Protein AF-A0A7Y4ZX43-F1 (afdb_monomer_lite)

Secondary structure (DSSP, 8-state):
-----------------HHHHHHHHHHHTTSS-HHHHHHHHHHHHHHHHHHHHHTT--TTSHHHHHHHHHHHHHHHHHHHHHHTTT-HHHHHHHHHHS-HHHHHHHHHHHHHHHHTS-SSSBTT----S-HHHHHHHHHHTT--HHHHHHHHHHHHHHHHHHHHHHHHHHHHT--HHHHHHTT-BHHHHHHHHHHHHHH--HHHHH-TT-TTBHHHHHHHHHHHHHHHHHHSS-----GGGGGS-HHHHHHHHHHHHHIIIIIHHHHH-TTS-HHHHHHHHHHHH---B--TT-SS-HHHHHHTHHHHHHHTT---HHHHHHHHHHHHTTS---S-EEHHHHHHHHHHHHHH---HHHHHHHHTTS-GGGHHHHHHHHHHHHHHHHHHHS-TT-TT-HHHHHHHHHHS-EEPP-

Foldseek 3Di:
DDDDDDDPPPPPPPPDQLLVVLVVVLVVVVLADPVLVVQQVVLLLVQLLVQCVLLVHPSVDPVSSVLSSLLLSLLLSLQLCQVVVSDSVSSSNCSSVDRSVVSSVSSLVLQVVLVPFDQALWAQDDDPDDSSRSSVVCSVVSPDNVNSVVSSVRSVVSRVLNVQLVVLCVVLLHDSVLRNVVRHRSQQSLLLSLLCQFQNDPVLSVPNPFVQALVRSLVSLVSLLVCCVVPVHGGTPLPCLVVDPPVCSVVSVVSVVCCVVPLSCLSNDPVDDNLLSCVVDPVPRHGHDAPPVDPDGPVLCVQLVVLCVLQVPDPDLQLLLQQLLCQQLVHPRGSAAELVRSVSSLVSCQVPNGPVVSSLVSLVSHRNVCSVVSVVSNVVVCVVLVCLSNPPVPVVSPVSSVSSVVRHHYDDDD

pLDDT: mean 89.19, std 12.12, range [30.11, 98.06]

Radius of gyration: 34.87 Å; chains: 1; bounding box: 95×58×104 Å

Structure (mmCIF, N/CA/C/O backbone):
data_AF-A0A7Y4ZX43-F1
#
_entry.id   AF-A0A7Y4ZX43-F1
#
loop_
_atom_site.group_PDB
_atom_site.id
_atom_site.type_symbol
_atom_site.label_atom_id
_atom_site.label_alt_id
_atom_site.label_comp_id
_atom_site.label_asym_id
_atom_site.label_entity_id
_atom_site.label_seq_id
_atom_site.pdbx_PDB_ins_code
_atom_site.Cartn_x
_atom_site.Cartn_y
_atom_site.Cartn_z
_atom_site.occupancy
_atom_site.B_iso_or_equiv
_atom_site.auth_seq_id
_atom_site.auth_comp_id
_atom_site.auth_asym_id
_atom_site.auth_atom_id
_atom_site.pdbx_PDB_model_num
ATOM 1 N N . MET A 1 1 ? 69.089 -11.677 -14.842 1.00 35.94 1 MET A N 1
ATOM 2 C CA . MET A 1 1 ? 67.846 -12.225 -14.267 1.00 35.94 1 MET A CA 1
ATOM 3 C C . MET A 1 1 ? 66.845 -11.093 -14.120 1.00 35.94 1 MET A C 1
ATOM 5 O O . MET A 1 1 ? 67.087 -10.136 -13.403 1.00 35.94 1 MET A O 1
ATOM 9 N N . THR A 1 2 ? 65.825 -11.193 -14.963 1.00 32.91 2 THR A N 1
ATOM 10 C CA . THR A 1 2 ? 64.519 -10.520 -15.031 1.00 32.91 2 THR A CA 1
ATOM 11 C C . THR A 1 2 ? 64.080 -9.638 -13.857 1.00 32.91 2 THR A C 1
ATOM 13 O O . THR A 1 2 ? 63.785 -10.120 -12.767 1.00 32.91 2 THR A O 1
ATOM 16 N N . SER A 1 3 ? 63.922 -8.347 -14.166 1.00 30.11 3 SER A N 1
ATOM 17 C CA . SER A 1 3 ? 63.083 -7.387 -13.446 1.00 30.11 3 SER A CA 1
ATOM 18 C C . SER A 1 3 ? 61.606 -7.751 -13.655 1.00 30.11 3 SER A C 1
ATOM 20 O O . SER A 1 3 ? 61.127 -7.790 -14.790 1.00 30.11 3 SER A O 1
ATOM 22 N N . ALA A 1 4 ? 60.896 -8.060 -12.570 1.00 35.47 4 ALA A N 1
ATOM 23 C CA . ALA A 1 4 ? 59.458 -8.289 -12.590 1.00 35.47 4 ALA A CA 1
ATOM 24 C C . ALA A 1 4 ? 58.726 -6.938 -12.650 1.00 35.47 4 ALA A C 1
ATOM 26 O O . ALA A 1 4 ? 58.682 -6.194 -11.671 1.00 35.47 4 ALA A O 1
ATOM 27 N N . LYS A 1 5 ? 58.155 -6.616 -13.817 1.00 36.72 5 LYS A N 1
ATOM 28 C CA . LYS A 1 5 ? 57.186 -5.525 -13.973 1.00 36.72 5 LYS A CA 1
ATOM 29 C C . LYS A 1 5 ? 55.897 -5.909 -13.251 1.00 36.72 5 LYS A C 1
ATOM 31 O O . LYS A 1 5 ? 55.175 -6.804 -13.684 1.00 36.72 5 LYS A O 1
ATOM 36 N N . ASN A 1 6 ? 55.621 -5.216 -12.154 1.00 33.78 6 ASN A N 1
ATOM 37 C CA . ASN A 1 6 ? 54.372 -5.334 -11.422 1.00 33.78 6 ASN A CA 1
ATOM 38 C C . ASN A 1 6 ? 53.276 -4.605 -12.218 1.00 33.78 6 ASN A C 1
ATOM 40 O O . ASN A 1 6 ? 53.288 -3.379 -12.326 1.00 33.78 6 ASN A O 1
ATOM 44 N N . THR A 1 7 ? 52.374 -5.363 -12.840 1.00 41.41 7 THR A N 1
ATOM 45 C CA . THR A 1 7 ? 51.283 -4.826 -13.665 1.00 41.41 7 THR A CA 1
ATOM 46 C C . THR A 1 7 ? 50.060 -4.643 -12.774 1.00 41.41 7 THR A C 1
ATOM 48 O O . THR A 1 7 ? 49.191 -5.505 -12.711 1.00 41.41 7 THR A O 1
ATOM 51 N N . GLN A 1 8 ? 50.003 -3.538 -12.032 1.00 38.03 8 GLN A N 1
ATOM 52 C CA . GLN A 1 8 ? 48.772 -3.136 -11.353 1.00 38.03 8 GLN A CA 1
ATOM 53 C C . GLN A 1 8 ? 47.856 -2.459 -12.377 1.00 38.03 8 GLN A C 1
ATOM 55 O O . GLN A 1 8 ? 47.974 -1.269 -12.658 1.00 38.03 8 GLN A O 1
ATOM 60 N N . SER A 1 9 ? 46.964 -3.250 -12.978 1.00 40.78 9 SER A N 1
ATOM 61 C CA . SER A 1 9 ? 45.825 -2.743 -13.742 1.00 40.78 9 SER A CA 1
ATOM 62 C C . SER A 1 9 ? 44.849 -2.098 -12.758 1.00 40.78 9 SER A C 1
ATOM 64 O O . SER A 1 9 ? 44.109 -2.776 -12.049 1.00 40.78 9 SER A O 1
ATOM 66 N N . ILE A 1 10 ? 44.895 -0.771 -12.666 1.00 44.62 10 ILE A N 1
ATOM 67 C CA . ILE A 1 10 ? 43.832 0.017 -12.047 1.00 44.62 10 ILE A CA 1
ATOM 68 C C . ILE A 1 10 ? 42.632 -0.118 -12.988 1.00 44.62 10 ILE A C 1
ATOM 70 O O . ILE A 1 10 ? 42.681 0.379 -14.113 1.00 44.62 10 ILE A O 1
ATOM 74 N N . ALA A 1 11 ? 41.585 -0.827 -12.564 1.00 42.09 11 ALA A N 1
ATOM 75 C CA . ALA A 1 11 ? 40.327 -0.885 -13.298 1.00 42.09 11 ALA A CA 1
ATOM 76 C C . ALA A 1 11 ? 39.754 0.538 -13.379 1.00 42.09 11 ALA A C 1
ATOM 78 O O . ALA A 1 11 ? 39.186 1.052 -12.416 1.00 42.09 11 ALA A O 1
ATOM 79 N N . ALA A 1 12 ? 39.977 1.212 -14.508 1.00 49.94 12 ALA A N 1
ATOM 80 C CA . ALA A 1 12 ? 39.394 2.514 -14.773 1.00 49.94 12 ALA A CA 1
ATOM 81 C C . ALA A 1 12 ? 37.870 2.347 -14.798 1.00 49.94 12 ALA A C 1
ATOM 83 O O . ALA A 1 12 ? 37.336 1.586 -15.604 1.00 49.94 12 ALA A O 1
ATOM 84 N N . TYR A 1 13 ? 37.175 3.026 -13.888 1.00 55.12 13 TYR A N 1
ATOM 85 C CA . TYR A 1 13 ? 35.719 3.038 -13.866 1.00 55.12 13 TYR A CA 1
ATOM 86 C C . TYR A 1 13 ? 35.221 3.784 -15.113 1.00 55.12 13 TYR A C 1
ATOM 88 O O . TYR A 1 13 ? 35.303 5.012 -15.190 1.00 55.12 13 TYR A O 1
ATOM 96 N N . ASP A 1 14 ? 34.774 3.037 -16.125 1.00 72.31 14 ASP A N 1
ATOM 97 C CA . ASP A 1 14 ? 34.286 3.602 -17.382 1.00 72.31 14 ASP A CA 1
ATOM 98 C C . ASP A 1 14 ? 32.862 4.159 -17.213 1.00 72.31 14 ASP A C 1
ATOM 100 O O . ASP A 1 14 ? 31.862 3.434 -17.284 1.00 72.31 14 ASP A O 1
ATOM 104 N N . ASN A 1 15 ? 32.798 5.475 -17.001 1.00 78.62 15 ASN A N 1
ATOM 105 C CA . ASN A 1 15 ? 31.576 6.276 -16.888 1.00 78.62 15 ASN A CA 1
ATOM 106 C C . ASN A 1 15 ? 30.906 6.588 -18.238 1.00 78.62 15 ASN A C 1
ATOM 108 O O . ASN A 1 15 ? 29.941 7.359 -18.269 1.00 78.62 15 ASN A O 1
ATOM 112 N N . ALA A 1 16 ? 31.408 6.048 -19.352 1.00 87.31 16 ALA A N 1
ATOM 113 C CA . ALA A 1 16 ? 30.803 6.276 -20.654 1.00 87.31 16 ALA A CA 1
ATOM 114 C C . ALA A 1 16 ? 29.350 5.753 -20.693 1.00 87.31 16 ALA A C 1
ATOM 116 O O . ALA A 1 16 ? 29.070 4.668 -20.160 1.00 87.31 16 ALA A O 1
ATOM 117 N N . PRO A 1 17 ? 28.417 6.485 -21.338 1.00 92.00 17 PRO A N 1
ATOM 118 C CA . PRO A 1 17 ? 27.080 5.980 -21.632 1.00 92.00 17 PRO A CA 1
ATOM 119 C C . PRO A 1 17 ? 27.143 4.642 -22.372 1.00 92.00 17 PRO A C 1
ATOM 121 O O . PRO A 1 17 ? 28.053 4.411 -23.170 1.00 92.00 17 PRO A O 1
ATOM 124 N N . TYR A 1 18 ? 26.151 3.773 -22.166 1.00 94.88 18 TYR A N 1
ATOM 125 C CA . TYR A 1 18 ? 26.138 2.452 -22.800 1.00 94.88 18 TYR A CA 1
ATOM 126 C C . TYR A 1 18 ? 26.215 2.529 -24.335 1.00 94.88 18 TYR A C 1
ATOM 128 O O . TYR A 1 18 ? 26.930 1.743 -24.954 1.00 94.88 18 TYR A O 1
ATOM 136 N N . PHE A 1 19 ? 25.584 3.540 -24.950 1.00 95.62 19 PHE A N 1
ATOM 137 C CA . PHE A 1 19 ? 25.731 3.808 -26.384 1.00 95.62 19 PHE A CA 1
ATOM 138 C C . PHE A 1 19 ? 27.197 3.965 -26.813 1.00 95.62 19 PHE A C 1
ATOM 140 O O . PHE A 1 19 ? 27.593 3.398 -27.822 1.00 95.62 19 PHE A O 1
ATOM 147 N N . GLU A 1 20 ? 28.011 4.706 -26.061 1.00 95.19 20 GLU A N 1
ATOM 148 C CA . GLU A 1 20 ? 29.414 4.950 -26.411 1.00 95.19 20 GLU A CA 1
ATOM 149 C C . GLU A 1 20 ? 30.242 3.661 -26.331 1.00 95.19 20 GLU A C 1
ATOM 151 O O . GLU A 1 20 ? 31.074 3.401 -27.203 1.00 95.19 20 GLU A O 1
ATOM 156 N N . LYS A 1 21 ? 29.963 2.812 -25.336 1.00 95.62 21 LYS A N 1
ATOM 157 C CA . LYS A 1 21 ? 30.578 1.483 -25.197 1.00 95.62 21 LYS A CA 1
ATOM 158 C C . LYS A 1 21 ? 30.211 0.580 -26.376 1.00 95.62 21 LYS A C 1
ATOM 160 O O . LYS A 1 21 ? 31.100 0.032 -27.027 1.00 95.62 21 LYS A O 1
ATOM 165 N N . ALA A 1 22 ? 28.919 0.488 -26.695 1.00 96.44 22 ALA A N 1
ATOM 166 C CA . ALA A 1 22 ? 28.413 -0.293 -27.821 1.00 96.44 22 ALA A CA 1
ATOM 167 C C . ALA A 1 22 ? 28.939 0.227 -29.167 1.00 96.44 22 ALA A C 1
ATOM 169 O O . ALA A 1 22 ? 29.330 -0.556 -30.023 1.00 96.44 22 ALA A O 1
ATOM 170 N N . PHE A 1 23 ? 29.022 1.544 -29.347 1.00 96.12 23 PHE A N 1
ATOM 171 C CA . PHE A 1 23 ? 29.521 2.153 -30.575 1.00 96.12 23 PHE A CA 1
ATOM 172 C C . PHE A 1 23 ? 31.021 1.904 -30.778 1.00 96.12 23 PHE A C 1
ATOM 174 O O . PHE A 1 23 ? 31.432 1.508 -31.868 1.00 96.12 23 PHE A O 1
ATOM 181 N N . ARG A 1 24 ? 31.847 2.055 -29.730 1.00 95.75 24 ARG A N 1
ATOM 182 C CA . ARG A 1 24 ? 33.279 1.698 -29.784 1.00 95.75 24 ARG A CA 1
ATOM 183 C C . ARG A 1 24 ? 33.470 0.233 -30.155 1.00 95.75 24 ARG A C 1
ATOM 185 O O . ARG A 1 24 ? 34.279 -0.070 -31.027 1.00 95.75 24 ARG A O 1
ATOM 192 N N . HIS A 1 25 ? 32.702 -0.650 -29.522 1.00 96.44 25 HIS A N 1
ATOM 193 C CA . HIS A 1 25 ? 32.720 -2.076 -29.818 1.00 96.44 25 HIS A CA 1
ATOM 194 C C . HIS A 1 25 ? 32.320 -2.360 -31.276 1.00 96.44 25 HIS A C 1
ATOM 196 O O . HIS A 1 25 ? 33.000 -3.120 -31.968 1.00 96.44 25 HIS A O 1
ATOM 202 N N . ALA A 1 26 ? 31.269 -1.697 -31.765 1.00 95.75 26 ALA A N 1
ATOM 203 C CA . ALA A 1 26 ? 30.772 -1.837 -33.127 1.00 95.75 26 ALA A CA 1
ATOM 204 C C . ALA A 1 26 ? 31.802 -1.408 -34.181 1.00 95.75 26 ALA A C 1
ATOM 206 O O . ALA A 1 26 ? 31.953 -2.085 -35.196 1.00 95.75 26 ALA A O 1
ATOM 207 N N . VAL A 1 27 ? 32.536 -0.320 -33.935 1.00 95.62 27 VAL A N 1
ATOM 208 C CA . VAL A 1 27 ? 33.615 0.143 -34.821 1.00 95.62 27 VAL A CA 1
ATOM 209 C C . VAL A 1 27 ? 34.808 -0.815 -34.773 1.00 95.62 27 VAL A C 1
ATOM 211 O O . VAL A 1 27 ? 35.322 -1.203 -35.819 1.00 95.62 27 VAL A O 1
ATOM 214 N N . GLN A 1 28 ? 35.222 -1.257 -33.580 1.00 95.44 28 GLN A N 1
ATOM 215 C CA . GLN A 1 28 ? 36.344 -2.195 -33.413 1.00 95.44 28 GLN A CA 1
ATOM 216 C C . GLN A 1 28 ? 36.120 -3.523 -34.147 1.00 95.44 28 GLN A C 1
ATOM 218 O O . GLN A 1 28 ? 37.051 -4.058 -34.744 1.00 95.44 28 GLN A O 1
ATOM 223 N N . HIS A 1 29 ? 34.886 -4.026 -34.147 1.00 94.12 29 HIS A N 1
ATOM 224 C CA . HIS A 1 29 ? 34.514 -5.289 -34.790 1.00 94.12 29 HIS A CA 1
ATOM 225 C C . HIS A 1 29 ? 33.924 -5.107 -36.199 1.00 94.12 29 HIS A C 1
ATOM 227 O O . HIS A 1 29 ? 33.384 -6.051 -36.767 1.00 94.12 29 HIS A O 1
ATOM 233 N N . SER A 1 30 ? 34.039 -3.909 -36.790 1.00 92.44 30 SER A N 1
ATOM 234 C CA . SER A 1 30 ? 33.564 -3.600 -38.152 1.00 92.44 30 SER A CA 1
ATOM 235 C C . SER A 1 30 ? 32.060 -3.830 -38.386 1.00 92.44 30 SER A C 1
ATOM 237 O O . SER A 1 30 ? 31.624 -4.051 -39.516 1.00 92.44 30 SER A O 1
ATOM 239 N N . TYR A 1 31 ? 31.238 -3.754 -37.334 1.00 89.88 31 TYR A N 1
ATOM 240 C CA . TYR A 1 31 ? 29.777 -3.715 -37.469 1.00 89.88 31 TYR A CA 1
ATOM 241 C C . TYR A 1 31 ? 29.293 -2.368 -38.023 1.00 89.88 31 TYR A C 1
ATOM 243 O O . TYR A 1 31 ? 28.272 -2.323 -38.707 1.00 89.88 31 TYR A O 1
ATOM 251 N N . VAL A 1 32 ? 30.015 -1.284 -37.723 1.00 92.81 32 VAL A N 1
ATOM 252 C CA . VAL A 1 32 ? 29.718 0.089 -38.152 1.00 92.81 32 VAL A CA 1
ATOM 253 C C . VAL A 1 32 ? 30.906 0.619 -38.955 1.00 92.81 32 VAL A C 1
ATOM 255 O O . VAL A 1 32 ? 32.008 0.738 -38.423 1.00 92.81 32 VAL A O 1
ATOM 258 N N . ASP A 1 33 ? 30.673 0.923 -40.232 1.00 93.62 33 ASP A N 1
ATOM 259 C CA . ASP A 1 33 ? 31.640 1.533 -41.150 1.00 93.62 33 ASP A CA 1
ATOM 260 C C . ASP A 1 33 ? 31.455 3.059 -41.242 1.00 93.62 33 ASP A C 1
ATOM 262 O O . ASP A 1 33 ? 30.544 3.625 -40.637 1.00 93.62 33 ASP A O 1
ATOM 266 N N . GLN A 1 34 ? 32.308 3.745 -42.011 1.00 93.94 34 GLN A N 1
ATOM 267 C CA . GLN A 1 34 ? 32.248 5.206 -42.140 1.00 93.94 34 GLN A CA 1
ATOM 268 C C . GLN A 1 34 ? 30.893 5.696 -42.672 1.00 93.94 34 GLN A C 1
ATOM 270 O O . GLN A 1 34 ? 30.345 6.661 -42.150 1.00 93.94 34 GLN A O 1
ATOM 275 N N . THR A 1 35 ? 30.310 4.998 -43.650 1.00 94.81 35 THR A N 1
ATOM 276 C CA . THR A 1 35 ? 28.993 5.347 -44.199 1.00 94.81 35 THR A CA 1
ATOM 277 C C . THR A 1 35 ? 27.909 5.287 -43.127 1.00 94.81 35 THR A C 1
ATOM 279 O O . THR A 1 35 ? 27.038 6.158 -43.063 1.00 94.81 35 THR A O 1
ATOM 282 N N . ARG A 1 36 ? 27.964 4.290 -42.241 1.00 94.75 36 ARG A N 1
ATOM 283 C CA . ARG A 1 36 ? 27.028 4.189 -41.125 1.00 94.75 36 ARG A CA 1
ATOM 284 C C . ARG A 1 36 ? 27.270 5.258 -40.059 1.00 94.75 36 ARG A C 1
ATOM 286 O O . ARG A 1 36 ? 26.294 5.744 -39.488 1.00 94.75 36 ARG A O 1
ATOM 293 N N . ILE A 1 37 ? 28.522 5.643 -39.807 1.00 95.12 37 ILE A N 1
ATOM 294 C CA . ILE A 1 37 ? 28.861 6.759 -38.908 1.00 95.12 37 ILE A CA 1
ATOM 295 C C . ILE A 1 37 ? 28.239 8.060 -39.423 1.00 95.12 37 ILE A C 1
ATOM 297 O O . ILE A 1 37 ? 27.554 8.738 -38.657 1.00 95.12 37 ILE A O 1
ATOM 301 N N . ASP A 1 38 ? 28.410 8.370 -40.708 1.00 95.38 38 ASP A N 1
ATOM 302 C CA . ASP A 1 38 ? 27.867 9.588 -41.322 1.00 95.38 38 ASP A CA 1
ATOM 303 C C . ASP A 1 38 ? 26.331 9.619 -41.210 1.00 95.38 38 ASP A C 1
ATOM 305 O O . ASP A 1 38 ? 25.749 10.612 -40.769 1.00 95.38 38 ASP A O 1
ATOM 309 N N . ALA A 1 39 ? 25.672 8.482 -41.466 1.00 95.31 39 ALA A N 1
ATOM 310 C CA . ALA A 1 39 ? 24.227 8.351 -41.283 1.00 95.31 39 ALA A CA 1
ATOM 311 C C . ALA A 1 39 ? 23.785 8.601 -39.827 1.00 95.31 39 ALA A C 1
ATOM 313 O O . ALA A 1 39 ? 22.783 9.277 -39.593 1.00 95.31 39 ALA A O 1
ATOM 314 N N . ILE A 1 40 ? 24.523 8.089 -38.834 1.00 94.75 40 ILE A N 1
ATOM 315 C CA . ILE A 1 40 ? 24.229 8.332 -37.412 1.00 94.75 40 ILE A CA 1
ATOM 316 C C . ILE A 1 40 ? 24.346 9.827 -37.079 1.00 94.75 40 ILE A C 1
ATOM 318 O O . ILE A 1 40 ? 23.501 10.343 -36.345 1.00 94.75 40 ILE A O 1
ATOM 322 N N . VAL A 1 41 ? 25.348 10.528 -37.619 1.00 94.50 41 VAL A N 1
ATOM 323 C CA . VAL A 1 41 ? 25.552 11.971 -37.396 1.00 94.50 41 VAL A CA 1
ATOM 324 C C . VAL A 1 41 ? 24.394 12.791 -37.972 1.00 94.50 41 VAL A C 1
ATOM 326 O O . VAL A 1 41 ? 23.818 13.613 -37.251 1.00 94.50 41 VAL A O 1
ATOM 329 N N . ASP A 1 42 ? 23.991 12.528 -39.215 1.00 94.94 42 ASP A N 1
ATOM 330 C CA . ASP A 1 42 ? 22.875 13.228 -39.872 1.00 94.94 42 ASP A CA 1
ATOM 331 C C . ASP A 1 42 ? 21.539 12.990 -39.147 1.00 94.94 42 ASP A C 1
ATOM 333 O O . ASP A 1 42 ? 20.734 13.904 -38.903 1.00 94.94 42 ASP A O 1
ATOM 337 N N . GLU A 1 43 ? 21.308 11.742 -38.739 1.00 94.31 43 GLU A N 1
ATOM 338 C CA . GLU A 1 43 ? 20.144 11.347 -37.957 1.00 94.31 43 GLU A CA 1
ATOM 339 C C . GLU A 1 43 ? 20.122 12.003 -36.566 1.00 94.31 43 GLU A C 1
ATOM 341 O O . GLU A 1 43 ? 19.056 12.435 -36.107 1.00 94.31 43 GLU A O 1
ATOM 346 N N . ALA A 1 44 ? 21.275 12.095 -35.896 1.00 93.81 44 ALA A N 1
ATOM 347 C CA . ALA A 1 44 ? 21.420 12.735 -34.592 1.00 93.81 44 ALA A CA 1
ATOM 348 C C . ALA A 1 44 ? 21.176 14.246 -34.668 1.00 93.81 44 ALA A C 1
ATOM 350 O O . ALA A 1 44 ? 20.486 14.795 -33.805 1.00 93.81 44 ALA A O 1
ATOM 351 N N . ALA A 1 45 ? 21.664 14.913 -35.720 1.00 92.81 45 ALA A N 1
ATOM 352 C CA . ALA A 1 45 ? 21.413 16.333 -35.956 1.00 92.81 45 ALA A CA 1
ATOM 353 C C . ALA A 1 45 ? 19.904 16.609 -36.044 1.00 92.81 45 ALA A C 1
ATOM 355 O O . ALA A 1 45 ? 19.368 17.410 -35.274 1.00 92.81 45 ALA A O 1
ATOM 356 N N . THR A 1 46 ? 19.194 15.855 -36.888 1.00 93.38 46 THR A N 1
ATOM 357 C CA . THR A 1 46 ? 17.731 15.960 -37.022 1.00 93.38 46 THR A CA 1
ATOM 358 C C . THR A 1 46 ? 17.007 15.617 -35.716 1.00 93.38 46 THR A C 1
ATOM 360 O O . THR A 1 46 ? 16.081 16.318 -35.307 1.00 93.38 46 THR A O 1
ATOM 363 N N . GLY A 1 47 ? 17.419 14.544 -35.033 1.00 93.31 47 GLY A N 1
ATOM 364 C CA . GLY A 1 47 ? 16.819 14.119 -33.766 1.00 93.31 47 GLY A CA 1
ATOM 365 C C . GLY A 1 47 ? 16.981 15.152 -32.650 1.00 93.31 47 GLY A C 1
ATOM 366 O O . GLY A 1 47 ? 16.047 15.364 -31.878 1.00 93.31 47 GLY A O 1
ATOM 367 N N . SER A 1 48 ? 18.122 15.842 -32.593 1.00 93.38 48 SER A N 1
ATOM 368 C CA . SER A 1 48 ? 18.389 16.863 -31.575 1.00 93.38 48 SER A CA 1
ATOM 369 C C . SER A 1 48 ? 17.431 18.057 -31.665 1.00 93.38 48 SER A C 1
ATOM 371 O O . SER A 1 48 ? 16.931 18.506 -30.635 1.00 93.38 48 SER A O 1
ATOM 373 N N . VAL A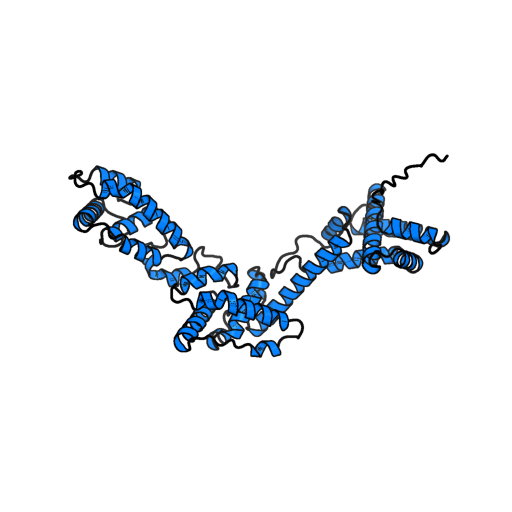 1 49 ? 17.093 18.507 -32.879 1.00 94.44 49 VAL A N 1
ATOM 374 C CA . VAL A 1 49 ? 16.110 19.579 -33.111 1.00 94.44 49 VAL A CA 1
ATOM 375 C C . VAL A 1 49 ? 14.720 19.141 -32.647 1.00 94.44 49 VAL A C 1
ATOM 377 O O . VAL A 1 49 ? 14.071 19.844 -31.881 1.00 94.44 49 VAL A O 1
ATOM 380 N N . GLN A 1 50 ? 14.306 17.926 -33.016 1.00 93.88 50 GLN A N 1
ATOM 381 C CA . GLN A 1 50 ? 12.999 17.378 -32.634 1.00 93.88 50 GLN A CA 1
ATOM 382 C C . GLN A 1 50 ? 12.839 17.222 -31.120 1.00 93.88 50 GLN A C 1
ATOM 384 O O . GLN A 1 50 ? 11.761 17.464 -30.581 1.00 93.88 50 GLN A O 1
ATOM 389 N N . ILE A 1 51 ? 13.903 16.809 -30.429 1.00 94.00 51 ILE A N 1
ATOM 390 C CA . ILE A 1 51 ? 13.910 16.701 -28.968 1.00 94.00 51 ILE A CA 1
ATOM 391 C C . ILE A 1 51 ? 13.826 18.092 -28.327 1.00 94.00 51 ILE A C 1
ATOM 393 O O . ILE A 1 51 ? 13.053 18.258 -27.384 1.00 94.00 51 ILE A O 1
ATOM 397 N N . ALA A 1 52 ? 14.564 19.089 -28.828 1.00 93.75 52 ALA A N 1
ATOM 398 C CA . ALA A 1 52 ? 14.486 20.461 -28.319 1.00 93.75 52 ALA A CA 1
ATOM 399 C C . ALA A 1 52 ? 13.059 21.020 -28.452 1.00 93.75 52 ALA A C 1
ATOM 401 O O . ALA A 1 52 ? 12.467 21.447 -27.455 1.00 93.75 52 ALA A O 1
ATOM 402 N N . ASP A 1 53 ? 12.470 20.898 -29.644 1.00 92.88 53 ASP A N 1
ATOM 403 C CA . ASP A 1 53 ? 11.107 21.352 -29.927 1.00 92.88 53 ASP A CA 1
ATOM 404 C C . ASP A 1 53 ? 10.074 20.613 -29.056 1.00 92.88 53 ASP A C 1
ATOM 406 O O . ASP A 1 53 ? 9.167 21.233 -28.495 1.00 92.88 53 ASP A O 1
ATOM 410 N N . TYR A 1 54 ? 10.234 19.294 -28.859 1.00 92.75 54 TYR A N 1
ATOM 411 C CA . TYR A 1 54 ? 9.348 18.500 -28.000 1.00 92.75 54 TYR A CA 1
ATOM 412 C C . TYR A 1 54 ? 9.293 19.029 -26.566 1.00 92.75 54 TYR A C 1
ATOM 414 O O . TYR A 1 54 ? 8.221 19.019 -25.958 1.00 92.75 54 TYR A O 1
ATOM 422 N N . PHE A 1 55 ? 10.422 19.491 -26.023 1.00 92.56 55 PHE A N 1
ATOM 423 C CA . PHE A 1 55 ? 10.507 20.051 -24.673 1.00 92.56 55 PHE A CA 1
ATOM 424 C C . PHE A 1 55 ? 10.237 21.565 -24.612 1.00 92.56 55 PHE A C 1
ATOM 426 O O . PHE A 1 55 ? 10.327 22.141 -23.527 1.00 92.56 55 PHE A O 1
ATOM 433 N N . GLY A 1 56 ? 9.864 22.198 -25.731 1.00 88.25 56 GLY A N 1
ATOM 434 C CA . GLY A 1 56 ? 9.599 23.639 -25.810 1.00 88.25 56 GLY A CA 1
ATOM 435 C C . GLY A 1 56 ? 10.855 24.502 -25.661 1.00 88.25 56 GLY A C 1
ATOM 436 O O . GLY A 1 56 ? 10.763 25.668 -25.280 1.00 88.25 56 GLY A O 1
ATOM 437 N N . GLU A 1 57 ? 12.035 23.934 -25.909 1.00 88.94 57 GLU A N 1
ATOM 438 C CA . GLU A 1 57 ? 13.316 24.634 -25.858 1.00 88.94 57 GLU A CA 1
ATOM 439 C C . GLU A 1 57 ? 13.649 25.170 -27.260 1.00 88.94 57 GLU A C 1
ATOM 441 O O . GLU A 1 57 ? 13.476 24.469 -28.251 1.00 88.94 57 GLU A O 1
ATOM 446 N N . SER A 1 58 ? 14.142 26.410 -27.372 1.00 85.56 58 SER A N 1
ATOM 447 C CA . SER A 1 58 ? 14.505 26.987 -28.679 1.00 85.56 58 SER A CA 1
ATOM 448 C C . SER A 1 58 ? 15.605 26.163 -29.354 1.00 85.56 58 SER A C 1
ATOM 450 O O . SER A 1 58 ? 16.738 26.129 -28.863 1.00 85.56 58 SER A O 1
ATOM 452 N N . SER A 1 59 ? 15.284 25.539 -30.488 1.00 80.56 59 SER A N 1
ATOM 453 C CA . SER A 1 59 ? 16.199 24.734 -31.306 1.00 80.56 59 SER A CA 1
ATOM 454 C C . SER A 1 59 ? 17.266 25.562 -32.032 1.00 80.56 59 SER A C 1
ATOM 456 O O . SER A 1 59 ? 18.222 25.010 -32.567 1.00 80.56 59 SER A O 1
ATOM 458 N N . HIS A 1 60 ? 17.173 26.894 -31.988 1.00 83.44 60 HIS A N 1
ATOM 459 C CA . HIS A 1 60 ? 18.197 27.806 -32.511 1.00 83.44 60 HIS A CA 1
ATOM 460 C C . HIS A 1 60 ? 19.336 28.074 -31.517 1.00 83.44 60 HIS A C 1
ATOM 462 O O . HIS A 1 60 ? 20.376 28.617 -31.891 1.00 83.44 60 HIS A O 1
ATOM 468 N N . LEU A 1 61 ? 19.163 27.706 -30.243 1.00 88.94 61 LEU A N 1
ATOM 469 C CA . LEU A 1 61 ? 20.196 27.875 -29.229 1.00 88.94 61 LEU A CA 1
ATOM 470 C C . LEU A 1 61 ? 21.079 26.631 -29.159 1.00 88.94 61 LEU A C 1
ATOM 472 O O . LEU A 1 61 ? 20.628 25.556 -28.763 1.00 88.94 61 LEU A O 1
ATOM 476 N N . ARG A 1 62 ? 22.376 26.807 -29.432 1.00 90.38 62 ARG A N 1
ATOM 477 C CA . ARG A 1 62 ? 23.390 25.743 -29.337 1.00 90.38 62 ARG A CA 1
ATOM 478 C C . ARG A 1 62 ? 23.313 24.961 -28.021 1.00 90.38 62 ARG A C 1
ATOM 480 O O . ARG A 1 62 ? 23.319 23.738 -28.042 1.00 90.38 62 ARG A O 1
ATOM 487 N N . LYS A 1 63 ? 23.158 25.658 -26.890 1.00 92.62 63 LYS A N 1
ATOM 488 C CA . LYS A 1 63 ? 23.027 25.038 -25.560 1.00 92.62 63 LYS A CA 1
ATOM 489 C C . LYS A 1 63 ? 21.858 24.043 -25.484 1.00 92.62 63 LYS A C 1
ATOM 491 O O . LYS A 1 63 ? 21.997 22.981 -24.888 1.00 92.62 63 LYS A O 1
ATOM 496 N N . ASN A 1 64 ? 20.717 24.366 -26.092 1.00 91.12 64 ASN A N 1
ATOM 497 C CA . ASN A 1 64 ? 19.537 23.495 -26.077 1.00 91.12 64 ASN A CA 1
ATOM 498 C C . ASN A 1 64 ? 19.731 22.275 -26.984 1.00 91.12 64 ASN A C 1
ATOM 500 O O . ASN A 1 64 ? 19.300 21.173 -26.639 1.00 91.12 64 ASN A O 1
ATOM 504 N N . LEU A 1 65 ? 20.428 22.447 -28.111 1.00 92.75 65 LEU A N 1
ATOM 505 C CA . LEU A 1 65 ? 20.802 21.336 -28.984 1.00 92.75 65 LEU A CA 1
ATOM 506 C C . LEU A 1 65 ? 21.791 20.385 -28.295 1.00 92.75 65 LEU A C 1
ATOM 508 O O . LEU A 1 65 ? 21.586 19.178 -28.341 1.00 92.75 65 LEU A O 1
ATOM 512 N N . GLU A 1 66 ? 22.795 20.897 -27.577 1.00 92.88 66 GLU A N 1
ATOM 513 C CA . GLU A 1 66 ? 23.748 20.078 -26.803 1.00 92.88 66 GLU A CA 1
ATOM 514 C C . GLU A 1 66 ? 23.047 19.267 -25.694 1.00 92.88 66 GLU A C 1
ATOM 516 O O . GLU A 1 66 ? 23.303 18.068 -25.512 1.00 92.88 66 GLU A O 1
ATOM 521 N N . VAL A 1 67 ? 22.092 19.883 -24.988 1.00 93.50 67 VAL A N 1
ATOM 522 C CA . VAL A 1 67 ? 21.232 19.177 -24.023 1.00 93.50 67 VAL A CA 1
ATOM 523 C C . VAL A 1 67 ? 20.397 18.106 -24.727 1.00 93.50 67 VAL A C 1
ATOM 525 O O . VAL A 1 67 ? 20.296 16.979 -24.240 1.00 93.50 67 VAL A O 1
ATOM 528 N N . SER A 1 68 ? 19.830 18.418 -25.890 1.00 94.44 68 SER A N 1
ATOM 529 C CA . SER A 1 68 ? 19.005 17.485 -26.662 1.00 94.44 68 SER A CA 1
ATOM 530 C C . SER A 1 68 ? 19.805 16.307 -27.218 1.00 94.44 68 SER A C 1
ATOM 532 O O . SER A 1 68 ? 19.318 15.179 -27.180 1.00 94.44 68 SER A O 1
ATOM 534 N N . MET A 1 69 ? 21.057 16.518 -27.627 1.00 92.94 69 MET A N 1
ATOM 535 C CA . MET A 1 69 ? 21.989 15.441 -27.980 1.00 92.94 69 MET A CA 1
ATOM 536 C C . MET A 1 69 ? 22.274 14.541 -26.774 1.00 92.94 69 MET A C 1
ATOM 538 O O . MET A 1 69 ? 22.213 13.318 -26.889 1.00 92.94 69 MET A O 1
ATOM 542 N N . THR A 1 70 ? 22.491 15.123 -25.591 1.00 94.38 70 THR A N 1
ATOM 543 C CA . THR A 1 70 ? 22.687 14.351 -24.349 1.00 94.38 70 THR A CA 1
ATOM 544 C C . THR A 1 70 ? 21.456 13.504 -24.010 1.00 94.38 70 THR A C 1
ATOM 546 O O . THR A 1 70 ? 21.578 12.333 -23.637 1.00 94.38 70 THR A O 1
ATOM 549 N N . ARG A 1 71 ? 20.251 14.063 -24.178 1.00 95.38 71 ARG A N 1
ATOM 550 C CA . ARG A 1 71 ? 18.985 13.328 -24.029 1.00 95.38 71 ARG A CA 1
ATOM 551 C C . ARG A 1 71 ? 18.880 12.196 -25.051 1.00 95.38 71 ARG A C 1
ATOM 553 O O . ARG A 1 71 ? 18.517 11.086 -24.676 1.00 95.38 71 ARG A O 1
ATOM 560 N N . MET A 1 72 ? 19.243 12.448 -26.309 1.00 95.25 72 MET A N 1
ATOM 561 C CA . MET A 1 72 ? 19.221 11.444 -27.376 1.00 95.25 72 MET A CA 1
ATOM 562 C C . MET A 1 72 ? 20.148 10.264 -27.066 1.00 95.25 72 MET A C 1
ATOM 564 O O . MET A 1 72 ? 19.707 9.119 -27.125 1.00 95.25 72 MET A O 1
ATOM 568 N N . VAL A 1 73 ? 21.388 10.537 -26.648 1.00 95.06 73 VAL A N 1
ATOM 569 C CA . VAL A 1 73 ? 22.347 9.508 -26.209 1.00 95.06 73 VAL A CA 1
ATOM 570 C C . VAL A 1 73 ? 21.811 8.726 -25.012 1.00 95.06 73 VAL A C 1
ATOM 572 O O . VAL A 1 73 ? 21.957 7.507 -24.972 1.00 95.06 73 VAL A O 1
ATOM 575 N N . SER A 1 74 ? 21.155 9.396 -24.059 1.00 95.44 74 SER A N 1
ATOM 576 C CA . SER A 1 74 ? 20.560 8.733 -22.888 1.00 95.44 74 SER A CA 1
ATOM 577 C C . SER A 1 74 ? 19.424 7.783 -23.285 1.00 95.44 74 SER A C 1
ATOM 579 O O . SER A 1 74 ? 19.383 6.653 -22.811 1.00 95.44 74 SER A O 1
ATOM 581 N N . LEU A 1 75 ? 18.544 8.205 -24.200 1.00 97.25 75 LEU A N 1
ATOM 582 C CA . LEU A 1 75 ? 17.454 7.376 -24.732 1.00 97.25 75 LEU A CA 1
ATOM 583 C C . LEU A 1 75 ? 17.980 6.151 -25.486 1.00 97.25 75 LEU A C 1
ATOM 585 O O . LEU A 1 75 ? 17.496 5.043 -25.272 1.00 97.25 75 LEU A O 1
ATOM 589 N N . VAL A 1 76 ? 18.972 6.347 -26.359 1.00 97.06 76 VAL A N 1
ATOM 590 C CA . VAL A 1 76 ? 19.585 5.248 -27.119 1.00 97.06 76 VAL A CA 1
ATOM 591 C C . VAL A 1 76 ? 20.319 4.288 -26.187 1.00 97.06 76 V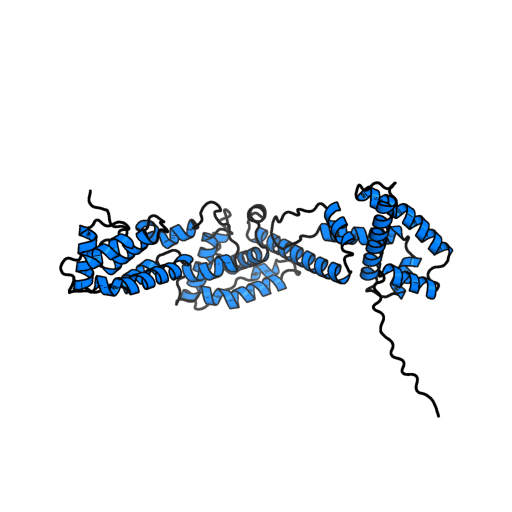AL A C 1
ATOM 593 O O . VAL A 1 76 ? 20.186 3.081 -26.350 1.00 97.06 76 VAL A O 1
ATOM 596 N N . SER A 1 77 ? 21.048 4.811 -25.196 1.00 96.25 77 SER A N 1
ATOM 597 C CA . SER A 1 77 ? 21.741 3.989 -24.197 1.00 96.25 77 SER A CA 1
ATOM 598 C C . SER A 1 77 ? 20.756 3.119 -23.427 1.00 96.25 77 SER A C 1
ATOM 600 O O . SER A 1 77 ? 20.956 1.914 -23.379 1.00 96.25 77 SER A O 1
ATOM 602 N N . LEU A 1 78 ? 19.669 3.707 -22.909 1.00 96.69 78 LEU A N 1
ATOM 603 C CA . LEU A 1 78 ? 18.627 2.974 -22.190 1.00 96.69 78 LEU A CA 1
ATOM 604 C C . LEU A 1 78 ? 18.027 1.855 -23.049 1.00 96.69 78 LEU A C 1
ATOM 606 O O . LEU A 1 78 ? 17.915 0.726 -22.588 1.00 96.69 78 LEU A O 1
ATOM 610 N N . TYR A 1 79 ? 17.667 2.162 -24.298 1.00 97.69 79 TYR A N 1
ATOM 611 C CA . TYR A 1 79 ? 17.055 1.185 -25.197 1.00 97.69 79 TYR A CA 1
ATOM 612 C C . TYR A 1 79 ? 18.003 0.040 -25.548 1.00 97.69 79 TYR A C 1
ATOM 614 O O . TYR A 1 79 ? 17.605 -1.120 -25.494 1.00 97.69 79 TYR A O 1
ATOM 622 N N . LEU A 1 80 ? 19.251 0.349 -25.908 1.00 97.31 80 LEU A N 1
ATOM 623 C CA . LEU A 1 80 ? 20.243 -0.673 -26.236 1.00 97.31 80 LEU A CA 1
ATOM 624 C C . LEU A 1 80 ? 20.514 -1.562 -25.026 1.00 97.31 80 LEU A C 1
ATOM 626 O O . LEU A 1 80 ? 20.391 -2.773 -25.132 1.00 97.31 80 LEU A O 1
ATOM 630 N N . GLU A 1 81 ? 20.821 -0.960 -23.880 1.00 96.56 81 GLU A N 1
ATOM 631 C CA . GLU A 1 81 ? 21.198 -1.703 -22.681 1.00 96.56 81 GLU A CA 1
ATOM 632 C C . GLU A 1 81 ? 20.069 -2.621 -22.198 1.00 96.56 81 GLU A C 1
ATOM 634 O O . GLU A 1 81 ? 20.327 -3.762 -21.820 1.00 96.56 81 GLU A O 1
ATOM 639 N N . ASP A 1 82 ? 18.819 -2.152 -22.262 1.00 96.69 82 ASP A N 1
ATOM 640 C CA . ASP A 1 82 ? 17.661 -2.940 -21.848 1.00 96.69 82 ASP A CA 1
ATOM 641 C C . ASP A 1 82 ? 17.324 -4.067 -22.829 1.00 96.69 82 ASP A C 1
ATOM 643 O O . ASP A 1 82 ? 17.085 -5.193 -22.403 1.00 96.69 82 ASP A O 1
ATOM 647 N N . THR A 1 83 ? 17.336 -3.786 -24.137 1.00 96.38 83 THR A N 1
ATOM 648 C CA . THR A 1 83 ? 16.938 -4.770 -25.161 1.00 96.38 83 THR A CA 1
ATOM 649 C C . THR A 1 83 ? 17.991 -5.832 -25.441 1.00 96.38 83 THR A C 1
ATOM 651 O O . THR A 1 83 ? 17.656 -6.883 -25.988 1.00 96.38 83 THR A O 1
ATOM 654 N N . THR A 1 84 ? 19.255 -5.573 -25.102 1.00 96.38 84 THR A N 1
ATOM 655 C CA . THR A 1 84 ? 20.357 -6.511 -25.342 1.00 96.38 84 THR A CA 1
ATOM 656 C C . THR A 1 84 ? 20.929 -7.116 -24.069 1.00 96.38 84 THR A C 1
ATOM 658 O O . THR A 1 84 ? 21.965 -7.770 -24.146 1.00 96.38 84 THR A O 1
ATOM 661 N N . ASP A 1 85 ? 20.293 -6.896 -22.913 1.00 93.69 85 ASP A N 1
ATOM 662 C CA . ASP A 1 85 ? 20.787 -7.335 -21.599 1.00 93.69 85 ASP A CA 1
ATOM 663 C C . ASP A 1 85 ? 22.247 -6.932 -21.346 1.00 93.69 85 ASP A C 1
ATOM 665 O O . ASP A 1 85 ? 23.059 -7.687 -20.814 1.00 93.69 85 ASP A O 1
ATOM 669 N N . ALA A 1 86 ? 22.582 -5.709 -21.760 1.00 93.31 86 ALA A N 1
ATOM 670 C CA . ALA A 1 86 ? 23.925 -5.146 -21.730 1.00 93.31 86 ALA A CA 1
ATOM 671 C C . ALA A 1 86 ? 24.999 -5.916 -22.541 1.00 93.31 86 ALA A C 1
ATOM 673 O O . ALA A 1 86 ? 26.183 -5.573 -22.456 1.00 93.31 86 ALA A O 1
ATOM 674 N N . GLU A 1 87 ? 24.632 -6.848 -23.427 1.00 96.38 87 GLU A N 1
ATOM 675 C CA . GLU A 1 87 ? 25.573 -7.522 -24.335 1.00 96.38 87 GLU A CA 1
ATOM 676 C C . GLU A 1 87 ? 26.015 -6.615 -25.502 1.00 96.38 87 GLU A C 1
ATOM 678 O O . GLU A 1 87 ? 25.213 -6.229 -26.359 1.00 96.38 87 GLU A O 1
ATOM 683 N N . LEU A 1 88 ? 27.316 -6.299 -25.559 1.00 96.25 88 LEU A N 1
ATOM 684 C CA . LEU A 1 88 ? 27.882 -5.341 -26.522 1.00 96.25 88 LEU A CA 1
ATOM 685 C C . LEU A 1 88 ? 27.812 -5.810 -27.980 1.00 96.25 88 LEU A C 1
ATOM 687 O O . LEU A 1 88 ? 27.592 -4.980 -28.862 1.00 96.25 88 LEU A O 1
ATOM 691 N N . ASP A 1 89 ? 27.966 -7.108 -28.252 1.00 96.00 89 ASP A N 1
ATOM 692 C CA . ASP A 1 89 ? 27.838 -7.671 -29.604 1.00 96.00 89 ASP A CA 1
ATOM 693 C C . ASP A 1 89 ? 26.427 -7.472 -30.164 1.00 96.00 89 ASP A C 1
ATOM 695 O O . ASP A 1 89 ? 26.252 -6.908 -31.246 1.00 96.00 89 ASP A O 1
ATOM 699 N N . LYS A 1 90 ? 25.403 -7.845 -29.386 1.00 97.12 90 LYS A N 1
ATOM 700 C CA . LYS A 1 90 ? 23.994 -7.640 -29.749 1.00 97.12 90 LYS A CA 1
ATOM 701 C C . LYS A 1 90 ? 23.675 -6.155 -29.925 1.00 97.12 90 LYS A C 1
ATOM 703 O O . LYS A 1 90 ? 23.014 -5.780 -30.893 1.00 97.12 90 LYS A O 1
ATOM 708 N N . ALA A 1 91 ? 24.175 -5.292 -29.037 1.00 97.12 91 ALA A N 1
ATOM 709 C CA . ALA A 1 91 ? 23.986 -3.845 -29.155 1.00 97.12 91 ALA A CA 1
ATOM 710 C C . ALA A 1 91 ? 24.662 -3.275 -30.416 1.00 97.12 91 ALA A C 1
ATOM 712 O O . ALA A 1 91 ? 24.089 -2.423 -31.097 1.00 97.12 91 ALA A O 1
ATOM 713 N N . SER A 1 92 ? 25.849 -3.781 -30.763 1.00 96.00 92 SER A N 1
ATOM 714 C CA . SER A 1 92 ? 26.583 -3.421 -31.983 1.00 96.00 92 SER A CA 1
ATOM 715 C C . SER A 1 92 ? 25.827 -3.846 -33.241 1.00 96.00 92 SER A C 1
ATOM 717 O O . SER A 1 92 ? 25.705 -3.064 -34.188 1.00 96.00 92 SER A O 1
ATOM 719 N N . GLN A 1 93 ? 25.260 -5.053 -33.238 1.00 95.69 93 GLN A N 1
ATOM 720 C CA . GLN A 1 93 ? 24.399 -5.533 -34.314 1.00 95.69 93 GLN A CA 1
ATOM 721 C C . GLN A 1 93 ? 23.142 -4.660 -34.452 1.00 95.69 93 GLN A C 1
ATOM 723 O O . GLN A 1 93 ? 22.792 -4.254 -35.561 1.00 95.69 93 GLN A O 1
ATOM 728 N N . LEU A 1 94 ? 22.512 -4.270 -33.341 1.00 96.06 94 LEU A N 1
ATOM 729 C CA . LEU A 1 94 ? 21.335 -3.401 -33.376 1.00 96.06 94 LEU A CA 1
ATOM 730 C C . LEU A 1 94 ? 21.656 -1.993 -33.910 1.00 96.06 94 LEU A C 1
ATOM 732 O O . LEU A 1 94 ? 20.855 -1.422 -34.650 1.00 96.06 94 LEU A O 1
ATOM 736 N N . LEU A 1 95 ? 22.832 -1.444 -33.580 1.00 95.56 95 LEU A N 1
ATOM 737 C CA . LEU A 1 95 ? 23.334 -0.166 -34.112 1.00 95.56 95 LEU A CA 1
ATOM 738 C C . LEU A 1 95 ? 23.563 -0.204 -35.630 1.00 95.56 95 LEU A C 1
ATOM 740 O O . LEU A 1 95 ? 23.313 0.791 -36.327 1.00 95.56 95 LEU A O 1
ATOM 744 N N . LYS A 1 96 ? 24.016 -1.351 -36.142 1.00 94.88 96 LYS A N 1
ATOM 745 C CA . LYS A 1 96 ? 24.160 -1.607 -37.577 1.00 94.88 96 LYS A CA 1
ATOM 746 C C . LYS A 1 96 ? 22.800 -1.669 -38.272 1.00 94.88 96 LYS A C 1
ATOM 748 O O . LYS A 1 96 ? 22.626 -1.054 -39.319 1.00 94.88 96 LYS A O 1
ATOM 753 N N . GLU A 1 97 ? 21.847 -2.394 -37.694 1.00 94.44 97 GLU A N 1
ATOM 754 C CA . GLU A 1 97 ? 20.569 -2.722 -38.339 1.00 94.44 97 GLU A CA 1
ATOM 755 C C . GLU A 1 97 ? 19.523 -1.603 -38.273 1.00 94.44 97 GLU A C 1
ATOM 757 O O . GLU A 1 97 ? 18.720 -1.455 -39.196 1.00 94.44 97 GLU A O 1
ATOM 762 N N . LYS A 1 98 ? 19.490 -0.819 -37.188 1.00 95.75 98 LYS A N 1
ATOM 763 C CA . LYS A 1 98 ? 18.417 0.155 -36.945 1.00 95.75 98 LYS A CA 1
ATOM 764 C C . LYS A 1 98 ? 18.907 1.596 -37.040 1.00 95.75 98 LYS A C 1
ATOM 766 O O . LYS A 1 98 ? 19.895 1.923 -36.389 1.00 95.75 98 LYS A O 1
ATOM 771 N N . PRO A 1 99 ? 18.173 2.498 -37.723 1.00 95.12 99 PRO A N 1
ATOM 772 C CA . PRO A 1 99 ? 18.426 3.939 -37.683 1.00 95.12 99 PRO A CA 1
ATOM 773 C C . PRO A 1 99 ? 18.578 4.456 -36.244 1.00 95.12 99 PRO A C 1
ATOM 775 O O . PRO A 1 99 ? 17.814 4.073 -35.352 1.00 95.12 99 PRO A O 1
ATOM 778 N N . PHE A 1 100 ? 19.535 5.351 -36.012 1.00 95.75 100 PHE A N 1
ATOM 779 C CA . PHE A 1 100 ? 19.803 5.949 -34.701 1.00 95.75 100 PHE A CA 1
ATOM 780 C C . PHE A 1 100 ? 18.559 6.626 -34.104 1.00 95.75 100 PHE A C 1
ATOM 782 O O . PHE A 1 100 ? 18.269 6.496 -32.911 1.00 95.75 100 PHE A O 1
ATOM 789 N N . ARG A 1 101 ? 17.738 7.271 -34.943 1.00 95.06 101 ARG A N 1
ATOM 790 C CA . ARG A 1 101 ? 16.451 7.851 -34.514 1.00 95.06 101 ARG A CA 1
ATOM 791 C C . ARG A 1 101 ? 15.436 6.803 -34.061 1.00 95.06 101 ARG A C 1
ATOM 793 O O . ARG A 1 101 ? 14.639 7.087 -33.168 1.00 95.06 101 ARG A O 1
ATOM 800 N N . ALA A 1 102 ? 15.449 5.608 -34.650 1.00 96.38 102 ALA A N 1
ATOM 801 C CA . ALA A 1 102 ? 14.571 4.517 -34.230 1.00 96.38 102 ALA A CA 1
ATOM 802 C C . ALA A 1 102 ? 14.970 3.994 -32.842 1.00 96.38 102 ALA A C 1
ATOM 804 O O . ALA A 1 102 ? 14.096 3.768 -32.007 1.00 96.38 102 ALA A O 1
ATOM 805 N N . LEU A 1 103 ? 16.274 3.893 -32.568 1.00 97.50 103 LEU A N 1
ATOM 806 C CA . LEU A 1 103 ? 16.796 3.531 -31.246 1.00 97.50 103 LEU A CA 1
ATOM 807 C C . LEU A 1 103 ? 16.415 4.578 -30.186 1.00 97.50 103 LEU A C 1
ATOM 809 O O . LEU A 1 103 ? 15.915 4.232 -29.119 1.00 97.50 103 LEU A O 1
ATOM 813 N N . SER A 1 104 ? 16.562 5.869 -30.507 1.00 96.75 104 SER A N 1
ATOM 814 C CA . SER A 1 104 ? 16.152 6.960 -29.609 1.00 96.75 104 SER A CA 1
ATOM 815 C C . SER A 1 104 ? 14.642 6.944 -29.338 1.00 96.75 104 SER A C 1
ATOM 817 O O . SER A 1 104 ? 14.207 7.120 -28.197 1.00 96.75 104 SER A O 1
ATOM 819 N N . ARG A 1 105 ? 13.830 6.675 -30.370 1.00 97.19 105 ARG A N 1
ATOM 820 C CA . ARG A 1 105 ? 12.378 6.507 -30.228 1.00 97.19 105 ARG A CA 1
ATOM 821 C C . ARG A 1 105 ? 12.027 5.317 -29.338 1.00 97.19 105 ARG A C 1
ATOM 823 O O . ARG A 1 105 ? 11.116 5.460 -28.529 1.00 97.19 105 ARG A O 1
ATOM 830 N N . GLY A 1 106 ? 12.744 4.199 -29.451 1.00 97.38 106 GLY A N 1
ATOM 831 C CA . GLY A 1 106 ? 12.563 3.029 -28.589 1.00 97.38 106 GLY A CA 1
ATOM 832 C C . GLY A 1 106 ? 12.711 3.385 -27.110 1.00 97.38 106 GLY A C 1
ATOM 833 O O . GLY A 1 106 ? 11.794 3.146 -26.327 1.00 97.38 106 GLY A O 1
ATOM 834 N N . GLY A 1 107 ? 13.788 4.088 -26.746 1.00 96.88 107 GLY A N 1
ATOM 835 C CA . GLY A 1 107 ? 13.983 4.567 -25.372 1.00 96.88 107 GLY A CA 1
ATOM 836 C C . GLY A 1 107 ? 12.888 5.536 -24.916 1.00 96.88 107 GLY A C 1
ATOM 837 O O . GLY A 1 107 ? 12.454 5.503 -23.767 1.00 96.88 107 GLY A O 1
ATOM 838 N N . SER A 1 108 ? 12.375 6.379 -25.820 1.00 96.62 108 SER A N 1
ATOM 839 C CA . SER A 1 108 ? 11.277 7.296 -25.488 1.00 96.62 108 SER A CA 1
ATOM 840 C C . SER A 1 108 ? 9.973 6.541 -25.243 1.00 96.62 108 SER A C 1
ATOM 842 O O . SER A 1 108 ? 9.250 6.878 -24.309 1.00 96.62 108 SER A O 1
ATOM 844 N N . GLN A 1 109 ? 9.683 5.518 -26.047 1.00 97.62 109 GLN A N 1
ATOM 845 C CA . GLN A 1 109 ? 8.509 4.662 -25.880 1.00 97.62 109 GLN A CA 1
ATOM 846 C C . GLN A 1 109 ? 8.566 3.876 -24.570 1.00 97.62 109 GLN A C 1
ATOM 848 O O . GLN A 1 109 ? 7.553 3.809 -23.886 1.00 97.62 109 GLN A O 1
ATOM 853 N N . MET A 1 110 ? 9.738 3.370 -24.176 1.00 97.44 110 MET A N 1
ATOM 854 C CA . MET A 1 110 ? 9.934 2.713 -22.877 1.00 97.44 110 MET A CA 1
ATOM 855 C C . MET A 1 110 ? 9.576 3.628 -21.702 1.00 97.44 110 MET A C 1
ATOM 857 O O . MET A 1 110 ? 8.862 3.217 -20.789 1.00 97.44 110 MET A O 1
ATOM 861 N N . LEU A 1 111 ? 10.031 4.884 -21.730 1.00 96.94 111 LEU A N 1
ATOM 862 C CA . LEU A 1 111 ? 9.712 5.845 -20.672 1.00 96.94 111 LEU A CA 1
ATOM 863 C C . LEU A 1 111 ? 8.241 6.288 -20.707 1.00 96.94 111 LEU A C 1
ATOM 865 O O . LEU A 1 111 ? 7.640 6.475 -19.656 1.00 96.94 111 LEU A O 1
ATOM 869 N N . LYS A 1 112 ? 7.634 6.426 -21.890 1.00 96.69 112 LYS A N 1
ATOM 870 C CA . LYS A 1 112 ? 6.193 6.709 -22.013 1.00 96.69 112 LYS A CA 1
ATOM 871 C C . LYS A 1 112 ? 5.333 5.545 -21.517 1.00 96.69 112 LYS A C 1
ATOM 873 O O . LYS A 1 112 ? 4.320 5.776 -20.868 1.00 96.69 112 LYS A O 1
ATOM 878 N N . ALA A 1 113 ? 5.741 4.307 -21.790 1.00 96.06 113 ALA A N 1
ATOM 879 C CA . ALA A 1 113 ? 5.079 3.122 -21.254 1.00 96.06 113 ALA A CA 1
ATOM 880 C C . ALA A 1 113 ? 5.152 3.114 -19.722 1.00 96.06 113 ALA A C 1
ATOM 882 O O . ALA A 1 113 ? 4.129 2.930 -19.071 1.00 96.06 113 ALA A O 1
ATOM 883 N N . LEU A 1 114 ? 6.326 3.425 -19.159 1.00 95.88 114 LEU A N 1
ATOM 884 C CA . LEU A 1 114 ? 6.496 3.580 -17.714 1.00 95.88 114 LEU A CA 1
ATOM 885 C C . LEU A 1 114 ? 5.594 4.684 -17.135 1.00 95.88 114 LEU A C 1
ATOM 887 O O . LEU A 1 114 ? 4.984 4.489 -16.092 1.00 95.88 114 LEU A O 1
ATOM 891 N N . TYR A 1 115 ? 5.454 5.815 -17.831 1.00 95.38 115 TYR A N 1
ATOM 892 C CA . TYR A 1 115 ? 4.560 6.909 -17.430 1.00 95.38 115 TYR A CA 1
ATOM 893 C C . TYR A 1 115 ? 3.079 6.495 -17.371 1.00 95.38 115 TYR A C 1
ATOM 895 O O . TYR A 1 115 ? 2.329 6.997 -16.537 1.00 95.38 115 TYR A O 1
ATOM 903 N N . CYS A 1 116 ? 2.649 5.576 -18.240 1.00 94.31 116 CYS A N 1
ATOM 904 C CA . CYS A 1 116 ? 1.266 5.094 -18.280 1.00 94.31 116 CYS A CA 1
ATOM 905 C C . CYS A 1 116 ? 0.923 4.118 -17.142 1.00 94.31 116 CYS A C 1
ATOM 907 O O . CYS A 1 116 ? -0.251 3.799 -16.954 1.00 94.31 116 CYS A O 1
ATOM 909 N N . LEU A 1 117 ? 1.921 3.616 -16.412 1.00 95.69 117 LEU A N 1
ATOM 910 C CA . LEU A 1 117 ? 1.714 2.751 -15.255 1.00 95.69 117 LEU A CA 1
ATOM 911 C C . LEU A 1 117 ? 1.474 3.581 -13.979 1.00 95.69 117 LEU A C 1
ATOM 913 O O . LEU A 1 117 ? 1.892 4.740 -13.912 1.00 95.69 117 LEU A O 1
ATOM 917 N N . PRO A 1 118 ? 0.795 3.021 -12.964 1.00 94.94 118 PRO A N 1
ATOM 918 C CA . PRO A 1 118 ? 0.623 3.684 -11.673 1.00 94.94 118 PRO A CA 1
ATOM 919 C C . PRO A 1 118 ? 1.959 3.824 -10.918 1.00 94.94 118 PRO A C 1
ATOM 921 O O . PRO A 1 118 ? 2.864 3.003 -11.081 1.00 94.94 118 PRO A O 1
ATOM 924 N N . GLU A 1 119 ? 2.093 4.882 -10.110 1.00 92.94 119 GLU A N 1
ATOM 925 C CA . GLU A 1 119 ? 3.302 5.152 -9.301 1.00 92.94 119 GLU A CA 1
ATOM 926 C C . GLU A 1 119 ? 3.269 4.501 -7.918 1.00 92.94 119 GLU A C 1
ATOM 928 O O . GLU A 1 119 ? 4.316 4.345 -7.294 1.00 92.94 119 GLU A O 1
ATOM 933 N N . ASP A 1 120 ? 2.080 4.125 -7.467 1.00 95.06 120 ASP A N 1
ATOM 934 C CA . ASP A 1 120 ? 1.796 3.465 -6.203 1.00 95.06 120 ASP A CA 1
ATOM 935 C C . ASP A 1 120 ? 0.599 2.517 -6.387 1.00 95.06 120 ASP A C 1
ATOM 937 O O . ASP A 1 120 ? -0.003 2.443 -7.463 1.00 95.06 120 ASP A O 1
ATOM 941 N N . ASP A 1 121 ? 0.265 1.753 -5.355 1.00 94.31 121 ASP A N 1
ATOM 942 C CA . ASP A 1 121 ? -0.873 0.838 -5.338 1.00 94.31 121 ASP A CA 1
ATOM 943 C C . ASP A 1 121 ? -2.125 1.444 -4.688 1.00 94.31 121 ASP A C 1
ATOM 945 O O . ASP A 1 121 ? -2.954 0.718 -4.136 1.00 94.31 121 ASP A O 1
ATOM 949 N N . TYR A 1 122 ? -2.305 2.763 -4.782 1.00 95.94 122 TYR A N 1
ATOM 950 C CA . TYR A 1 122 ? -3.477 3.455 -4.255 1.00 95.94 122 TYR A CA 1
ATOM 951 C C . TYR A 1 122 ? -4.480 3.771 -5.369 1.00 95.94 122 TYR A C 1
ATOM 953 O O . TYR A 1 122 ? -4.156 4.214 -6.475 1.00 95.94 122 TYR A O 1
ATOM 961 N N . PHE A 1 123 ? -5.760 3.558 -5.079 1.00 94.19 123 PHE A N 1
ATOM 962 C CA . PHE A 1 123 ? -6.838 3.943 -5.979 1.00 94.19 123 PHE A CA 1
ATOM 963 C C . PHE A 1 123 ? -6.927 5.462 -6.073 1.00 94.19 123 PHE A C 1
ATOM 965 O O . PHE A 1 123 ? -7.064 6.140 -5.070 1.00 94.19 123 PHE A O 1
ATOM 972 N N . GLY A 1 124 ? -6.929 6.012 -7.286 1.00 89.75 124 GLY A N 1
ATOM 973 C CA . GLY A 1 124 ? -7.181 7.445 -7.482 1.00 89.75 124 GLY A CA 1
ATOM 974 C C . GLY A 1 124 ? -5.982 8.345 -7.208 1.00 89.75 124 GLY A C 1
ATOM 975 O O . GLY A 1 124 ? -6.136 9.558 -7.318 1.00 89.75 124 GLY A O 1
ATOM 976 N N . SER A 1 125 ? -4.800 7.778 -6.939 1.00 89.81 125 SER A N 1
ATOM 977 C CA . SER A 1 125 ? -3.563 8.549 -6.828 1.00 89.81 125 SER A CA 1
ATOM 978 C C . SER A 1 125 ? -3.354 9.435 -8.059 1.00 89.81 125 SER A C 1
ATOM 980 O O . SER A 1 125 ? -3.251 8.929 -9.186 1.00 89.81 125 SER A O 1
ATOM 982 N N . PRO A 1 126 ? -3.316 10.769 -7.883 1.00 84.69 126 PRO A N 1
ATOM 983 C CA . PRO A 1 126 ? -3.131 11.679 -8.991 1.00 84.69 126 PRO A CA 1
ATOM 984 C C . PRO A 1 126 ? -1.667 11.680 -9.414 1.00 84.69 126 PRO A C 1
ATOM 986 O O . PRO A 1 126 ? -0.757 11.854 -8.604 1.00 84.69 126 PRO A O 1
ATOM 989 N N . ARG A 1 127 ? -1.432 11.586 -10.720 1.00 85.62 127 ARG A N 1
ATOM 990 C CA . ARG A 1 127 ? -0.112 11.862 -11.277 1.00 85.62 127 ARG A CA 1
ATOM 991 C C . ARG A 1 127 ? 0.044 13.371 -11.464 1.00 85.62 127 ARG A C 1
ATOM 993 O O . ARG A 1 127 ? -0.616 13.958 -12.318 1.00 85.62 127 ARG A O 1
ATOM 1000 N N . L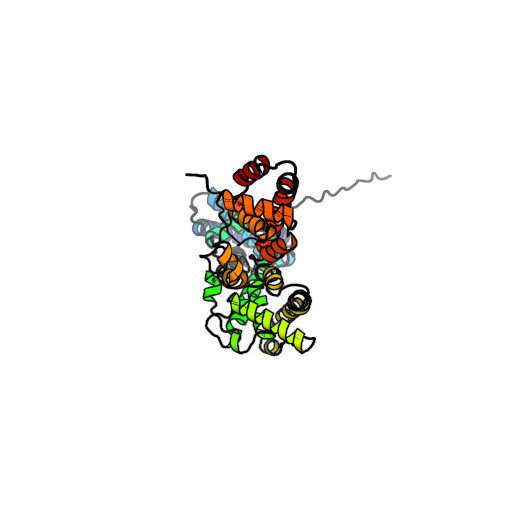EU A 1 128 ? 0.912 13.984 -10.659 1.00 85.12 128 LEU A N 1
ATOM 1001 C CA . LEU A 1 128 ? 1.130 15.438 -10.670 1.00 85.12 128 LEU A CA 1
ATOM 1002 C C . LEU A 1 128 ? 1.975 15.903 -11.865 1.00 85.12 128 LEU A C 1
ATOM 1004 O O . LEU A 1 128 ? 1.712 16.963 -12.427 1.00 85.12 128 LEU A O 1
ATOM 1008 N N . ASP A 1 129 ? 2.971 15.106 -12.263 1.00 89.94 129 ASP A N 1
ATOM 1009 C CA . ASP A 1 129 ? 3.866 15.432 -13.376 1.00 89.94 129 ASP A CA 1
ATOM 1010 C C . ASP A 1 129 ? 3.175 15.164 -14.732 1.00 89.94 129 ASP A C 1
ATOM 1012 O O . ASP A 1 129 ? 2.643 14.072 -14.989 1.00 89.94 129 ASP A O 1
ATOM 1016 N N . SER A 1 130 ? 3.261 16.116 -15.667 1.00 93.62 130 SER A N 1
ATOM 1017 C CA . SER A 1 130 ? 2.912 15.851 -17.071 1.00 93.62 130 SER A CA 1
ATOM 1018 C C . SER A 1 130 ? 3.890 14.853 -17.713 1.00 93.62 130 SER A C 1
ATOM 1020 O O . SER A 1 130 ? 5.043 14.734 -17.291 1.00 93.62 130 SER A O 1
ATOM 1022 N N . GLU A 1 131 ? 3.485 14.167 -18.793 1.00 94.31 131 GLU A N 1
ATOM 1023 C CA . GLU A 1 131 ? 4.369 13.229 -19.520 1.00 94.31 131 GLU A CA 1
ATOM 1024 C C . GLU A 1 131 ? 5.696 13.898 -19.910 1.00 94.31 131 GLU A C 1
ATOM 1026 O O . GLU A 1 131 ? 6.780 13.322 -19.787 1.00 94.31 131 GLU A O 1
ATOM 1031 N N . ARG A 1 132 ? 5.621 15.156 -20.352 1.00 94.56 132 ARG A N 1
ATOM 1032 C CA . ARG A 1 132 ? 6.792 15.943 -20.737 1.00 94.56 132 ARG A CA 1
ATOM 1033 C C . ARG A 1 132 ? 7.718 16.196 -19.545 1.00 94.56 132 ARG A C 1
ATOM 1035 O O . ARG A 1 132 ? 8.932 16.064 -19.699 1.00 94.56 132 ARG A O 1
ATOM 1042 N N . GLU A 1 133 ? 7.191 16.550 -18.378 1.00 94.56 133 GLU A N 1
ATOM 1043 C CA . GLU A 1 133 ? 8.000 16.797 -17.175 1.00 94.56 133 GLU A CA 1
ATOM 1044 C C . GLU A 1 133 ? 8.640 15.515 -16.647 1.00 94.56 133 GLU A C 1
ATOM 1046 O O . GLU A 1 133 ? 9.843 15.507 -16.360 1.00 94.56 133 GLU A O 1
ATOM 1051 N N . PHE A 1 134 ? 7.886 14.416 -16.630 1.00 94.56 134 PHE A N 1
ATOM 1052 C CA . PHE A 1 134 ? 8.393 13.093 -16.280 1.00 94.56 134 PHE A CA 1
ATOM 1053 C C . PHE A 1 134 ? 9.574 12.688 -17.173 1.00 94.56 134 PHE A C 1
ATOM 1055 O O . PHE A 1 134 ? 10.667 12.399 -16.680 1.00 94.56 134 PHE A O 1
ATOM 1062 N N . LEU A 1 135 ? 9.405 12.757 -18.500 1.00 95.25 135 LEU A N 1
ATOM 1063 C CA . LEU A 1 135 ? 10.475 12.442 -19.451 1.00 95.25 135 LEU A CA 1
ATOM 1064 C C . LEU A 1 135 ? 11.695 13.344 -19.239 1.00 95.25 135 LEU A C 1
ATOM 1066 O O . LEU A 1 135 ? 12.832 12.867 -19.234 1.00 95.25 135 LEU A O 1
ATOM 1070 N N . LYS A 1 136 ? 11.481 14.646 -19.013 1.00 94.06 136 LYS A N 1
ATOM 1071 C CA . LYS A 1 136 ? 12.565 15.601 -18.750 1.00 94.06 136 LYS A CA 1
ATOM 1072 C C . LYS A 1 136 ? 13.352 15.224 -17.492 1.00 94.06 136 LYS A C 1
ATOM 1074 O O . LYS A 1 136 ? 14.581 15.302 -17.515 1.00 94.06 136 LYS A O 1
ATOM 1079 N N . LYS A 1 137 ? 12.673 14.787 -16.428 1.00 93.12 137 LYS A N 1
ATOM 1080 C CA . LYS A 1 137 ? 13.257 14.341 -15.150 1.00 93.12 137 LYS A CA 1
ATOM 1081 C C . LYS A 1 137 ? 14.044 13.037 -15.290 1.00 93.12 137 LYS A C 1
ATOM 1083 O O . LYS A 1 137 ? 15.152 12.947 -14.762 1.00 93.12 137 LYS A O 1
ATOM 1088 N N . CYS A 1 138 ? 13.527 12.051 -16.023 1.00 93.06 138 CYS A N 1
ATOM 1089 C CA . CYS A 1 138 ? 14.250 10.803 -16.300 1.00 93.06 138 CYS A CA 1
ATOM 1090 C C . CYS A 1 138 ? 15.544 11.060 -17.083 1.00 93.06 138 CYS A C 1
ATOM 1092 O O . CYS A 1 138 ? 16.596 10.501 -16.766 1.00 93.06 138 CYS A O 1
ATOM 1094 N N . LEU A 1 139 ? 15.479 11.941 -18.084 1.00 92.50 139 LEU A N 1
ATOM 1095 C CA . LEU A 1 139 ? 16.608 12.222 -18.968 1.00 92.50 139 LEU A CA 1
ATOM 1096 C C . LEU A 1 139 ? 17.652 13.147 -18.337 1.00 92.50 139 LEU A C 1
ATOM 1098 O O . LEU A 1 139 ? 18.844 12.951 -18.560 1.00 92.50 139 LEU A O 1
ATOM 1102 N N . SER A 1 140 ? 17.243 14.126 -17.525 1.00 87.94 140 SER A N 1
ATOM 1103 C CA . SER A 1 140 ? 18.187 15.003 -16.814 1.00 87.94 140 SER A CA 1
ATOM 1104 C C . SER A 1 140 ? 19.007 14.246 -15.770 1.00 87.94 140 SER A C 1
ATOM 1106 O O . SER A 1 140 ? 20.187 14.539 -15.587 1.00 87.94 140 SER A O 1
ATOM 1108 N N . LYS A 1 141 ? 18.408 13.232 -15.135 1.00 83.75 141 LYS A N 1
ATOM 1109 C CA . LYS A 1 141 ? 19.074 12.358 -14.161 1.00 83.75 141 LYS A CA 1
ATOM 1110 C C . LYS A 1 141 ? 19.872 11.215 -14.793 1.00 83.75 141 LYS A C 1
ATOM 1112 O O . LYS A 1 141 ? 20.492 10.467 -14.046 1.00 83.75 141 LYS A O 1
ATOM 1117 N N . LYS A 1 142 ? 19.856 11.071 -16.127 1.00 83.44 142 LYS A N 1
ATOM 1118 C CA . LYS A 1 142 ? 20.449 9.934 -16.856 1.00 83.44 142 LYS A CA 1
ATOM 1119 C C . LYS A 1 142 ? 20.042 8.593 -16.228 1.00 83.44 142 LYS A C 1
ATOM 1121 O O . LYS A 1 142 ? 20.893 7.847 -15.750 1.00 83.44 142 LYS A O 1
ATOM 1126 N N . LEU A 1 143 ? 18.732 8.332 -16.174 1.00 87.88 143 LEU A N 1
ATOM 1127 C CA . LEU A 1 143 ? 18.169 7.107 -15.597 1.00 87.88 143 LEU A CA 1
ATOM 1128 C C . LEU A 1 143 ? 18.916 5.861 -16.109 1.00 87.88 143 LEU A C 1
ATOM 1130 O O . LEU A 1 143 ? 18.940 5.610 -17.312 1.00 87.88 143 LEU A O 1
ATOM 1134 N N . SER A 1 144 ? 19.521 5.098 -15.196 1.00 90.69 144 SER A N 1
ATOM 1135 C CA . SER A 1 144 ? 20.214 3.854 -15.539 1.00 90.69 144 SER A CA 1
ATOM 1136 C C . SER A 1 144 ? 19.224 2.742 -15.876 1.00 90.69 144 SER A C 1
ATOM 1138 O O . SER A 1 144 ? 18.098 2.739 -15.367 1.00 90.69 144 SER A O 1
ATOM 1140 N N . VAL A 1 145 ? 19.656 1.752 -16.667 1.00 93.56 145 VAL A N 1
ATOM 1141 C CA . VAL A 1 145 ? 18.824 0.581 -16.986 1.00 93.56 145 VAL A CA 1
ATOM 1142 C C . VAL A 1 145 ? 18.390 -0.164 -15.723 1.00 93.56 145 VAL A C 1
ATOM 1144 O O . VAL A 1 145 ? 17.237 -0.563 -15.603 1.00 93.56 145 VAL A O 1
ATOM 1147 N N . THR A 1 146 ? 19.274 -0.280 -14.725 1.00 93.69 146 THR A N 1
ATOM 1148 C CA . THR A 1 146 ? 18.966 -0.948 -13.456 1.00 93.69 146 THR A CA 1
ATOM 1149 C C . THR A 1 146 ? 17.826 -0.242 -12.738 1.00 93.69 146 THR A C 1
ATOM 1151 O O . THR A 1 146 ? 16.891 -0.893 -12.277 1.00 93.69 146 THR A O 1
ATOM 1154 N N . LYS A 1 147 ? 17.874 1.096 -12.667 1.00 94.88 147 LYS A N 1
ATOM 1155 C CA . LYS A 1 147 ? 16.820 1.863 -12.004 1.00 94.88 147 LYS A CA 1
ATOM 1156 C C . LYS A 1 147 ? 15.527 1.844 -12.814 1.00 94.88 147 LYS A C 1
ATOM 1158 O O . LYS A 1 147 ? 14.465 1.731 -12.216 1.00 94.88 147 LYS A O 1
ATOM 1163 N N . TYR A 1 148 ? 15.615 1.903 -14.143 1.00 95.75 148 TYR A N 1
ATOM 1164 C CA . TYR A 1 148 ? 14.463 1.735 -15.028 1.00 95.75 148 TYR A CA 1
ATOM 1165 C C . TYR A 1 148 ? 13.763 0.390 -14.795 1.00 95.75 148 TYR A C 1
ATOM 1167 O O . TYR A 1 148 ? 12.573 0.388 -14.501 1.00 95.75 148 TYR A O 1
ATOM 1175 N N . ARG A 1 149 ? 14.498 -0.729 -14.840 1.00 95.69 149 ARG A N 1
ATOM 1176 C CA . ARG A 1 149 ? 13.959 -2.085 -14.632 1.00 95.69 149 ARG A CA 1
ATOM 1177 C C . ARG A 1 149 ? 13.318 -2.249 -13.255 1.00 95.69 149 ARG A C 1
ATOM 1179 O O . ARG A 1 149 ? 12.241 -2.820 -13.153 1.00 95.69 149 ARG A O 1
ATOM 1186 N N . GLN A 1 150 ? 13.948 -1.709 -12.209 1.00 96.50 150 GLN A N 1
ATOM 1187 C CA . GLN A 1 150 ? 13.373 -1.700 -10.859 1.00 96.50 150 GLN A CA 1
ATOM 1188 C C . GLN A 1 150 ? 12.053 -0.929 -10.814 1.00 96.50 150 GLN A C 1
ATOM 1190 O O . GLN A 1 150 ? 11.050 -1.464 -10.360 1.00 96.50 150 GLN A O 1
ATOM 1195 N N . THR A 1 151 ? 12.035 0.307 -11.322 1.00 95.62 151 THR A N 1
ATOM 1196 C CA . THR A 1 151 ? 10.820 1.130 -11.321 1.00 95.62 151 THR A CA 1
ATOM 1197 C C . THR A 1 151 ? 9.722 0.520 -12.188 1.00 95.62 151 THR A C 1
ATOM 1199 O O . THR A 1 151 ? 8.567 0.551 -11.789 1.00 95.62 151 THR A O 1
ATOM 1202 N N . LEU A 1 152 ? 10.064 -0.080 -13.331 1.00 96.62 152 LEU A N 1
ATOM 1203 C CA . LEU A 1 152 ? 9.108 -0.807 -14.162 1.00 96.62 152 LEU A CA 1
ATOM 1204 C C . LEU A 1 152 ? 8.483 -1.976 -13.393 1.00 96.62 152 LEU A C 1
ATOM 1206 O O . LEU A 1 152 ? 7.262 -2.063 -13.339 1.00 96.62 152 LEU A O 1
ATOM 1210 N N . ALA A 1 153 ? 9.299 -2.809 -12.741 1.00 97.06 153 ALA A N 1
ATOM 1211 C CA . ALA A 1 153 ? 8.813 -3.939 -11.952 1.00 97.06 153 ALA A CA 1
ATOM 1212 C C . ALA A 1 153 ? 7.916 -3.500 -10.778 1.00 97.06 153 ALA A C 1
ATOM 1214 O O . ALA A 1 153 ? 6.889 -4.128 -10.516 1.00 97.06 153 ALA A O 1
ATOM 1215 N N . ASP A 1 154 ? 8.267 -2.407 -10.092 1.00 96.62 154 ASP A N 1
ATOM 1216 C CA . ASP A 1 154 ? 7.434 -1.830 -9.031 1.00 96.62 154 ASP A CA 1
ATOM 1217 C C . ASP A 1 154 ? 6.081 -1.351 -9.586 1.00 96.62 154 ASP A C 1
ATOM 1219 O O . ASP A 1 154 ? 5.031 -1.742 -9.077 1.00 96.62 154 ASP A O 1
ATOM 1223 N N . CYS A 1 155 ? 6.094 -0.575 -10.673 1.00 96.38 155 CYS A N 1
ATOM 1224 C CA . CYS A 1 155 ? 4.895 -0.072 -11.346 1.00 96.38 155 CYS A CA 1
ATOM 1225 C C . CYS A 1 155 ? 3.992 -1.196 -11.891 1.00 96.38 155 CYS A C 1
ATOM 1227 O O . CYS A 1 155 ? 2.764 -1.111 -11.811 1.00 96.38 155 CYS A O 1
ATOM 1229 N N . GLU A 1 156 ? 4.577 -2.266 -12.431 1.00 96.31 156 GLU A N 1
ATOM 1230 C CA . GLU A 1 156 ? 3.846 -3.458 -12.873 1.00 96.31 156 GLU A CA 1
ATOM 1231 C C . GLU A 1 156 ? 3.196 -4.193 -11.696 1.00 96.31 156 GLU A C 1
ATOM 1233 O O . GLU A 1 156 ? 2.034 -4.599 -11.797 1.00 96.31 156 GLU A O 1
ATOM 1238 N N . ARG A 1 157 ? 3.894 -4.310 -10.556 1.00 96.25 157 ARG A N 1
ATOM 1239 C CA . ARG A 1 157 ? 3.321 -4.861 -9.318 1.00 96.25 157 ARG A CA 1
ATOM 1240 C C . ARG A 1 157 ? 2.149 -4.014 -8.830 1.00 96.25 157 ARG A C 1
ATOM 1242 O O . ARG A 1 157 ? 1.092 -4.567 -8.540 1.00 96.25 157 ARG A O 1
ATOM 1249 N N . PHE A 1 158 ? 2.297 -2.693 -8.787 1.00 96.69 158 PHE A N 1
ATOM 1250 C CA . PHE A 1 158 ? 1.215 -1.791 -8.386 1.00 96.69 158 PHE A CA 1
ATOM 1251 C C . PHE A 1 158 ? -0.009 -1.934 -9.288 1.00 96.69 158 PHE A C 1
ATOM 1253 O O . PHE A 1 158 ? -1.130 -2.103 -8.804 1.00 96.69 158 PHE A O 1
ATOM 1260 N N . LYS A 1 159 ? 0.204 -1.970 -10.609 1.00 96.19 159 LYS A N 1
ATOM 1261 C CA . LYS A 1 159 ? -0.867 -2.219 -11.575 1.00 96.19 159 LYS A CA 1
ATOM 1262 C C . LYS A 1 159 ? -1.567 -3.552 -11.317 1.00 96.19 159 LYS A C 1
ATOM 1264 O O . LYS A 1 159 ? -2.795 -3.593 -11.307 1.00 96.19 159 LYS A O 1
ATOM 1269 N N . LYS A 1 160 ? -0.803 -4.624 -11.090 1.00 96.56 160 LYS A N 1
ATOM 1270 C CA . LYS A 1 160 ? -1.346 -5.952 -10.785 1.00 96.56 160 LYS A CA 1
ATOM 1271 C C . LYS A 1 160 ? -2.221 -5.923 -9.525 1.00 96.56 160 LYS A C 1
ATOM 1273 O O . LYS A 1 160 ? -3.328 -6.458 -9.563 1.00 96.56 160 LYS A O 1
ATOM 1278 N N . ASN A 1 161 ? -1.764 -5.264 -8.459 1.00 96.81 161 ASN A N 1
ATOM 1279 C CA . ASN A 1 161 ? -2.511 -5.133 -7.205 1.00 96.81 161 ASN A CA 1
ATOM 1280 C C . ASN A 1 161 ? -3.822 -4.357 -7.409 1.00 96.81 161 ASN A C 1
ATOM 1282 O O . ASN A 1 161 ? -4.880 -4.812 -6.977 1.00 96.81 161 ASN A O 1
ATOM 1286 N N . ILE A 1 162 ? -3.784 -3.224 -8.120 1.00 97.25 162 ILE A N 1
ATOM 1287 C CA . ILE A 1 162 ? -4.981 -2.423 -8.428 1.00 97.25 162 ILE A CA 1
ATOM 1288 C C . ILE A 1 162 ? -5.972 -3.225 -9.284 1.00 97.25 162 ILE A C 1
ATOM 1290 O O . ILE A 1 162 ? -7.177 -3.218 -9.009 1.00 97.25 162 ILE A O 1
ATOM 1294 N N . ASP A 1 163 ? -5.487 -3.948 -10.297 1.00 96.81 163 ASP A N 1
ATOM 1295 C CA . ASP A 1 163 ? -6.321 -4.793 -11.158 1.00 96.81 163 ASP A CA 1
ATOM 1296 C C . ASP A 1 163 ? -6.971 -5.936 -10.344 1.00 96.81 163 ASP A C 1
ATOM 1298 O O . ASP A 1 163 ? -8.165 -6.218 -10.508 1.00 96.81 163 ASP A O 1
ATOM 1302 N N . PHE A 1 164 ? -6.229 -6.551 -9.413 1.00 98.06 164 PHE A N 1
ATOM 1303 C CA . PHE A 1 164 ? -6.742 -7.605 -8.533 1.00 98.06 164 PHE A CA 1
ATOM 1304 C C . PHE A 1 164 ? -7.791 -7.085 -7.544 1.00 98.06 164 PHE A C 1
ATOM 1306 O O . PHE A 1 164 ? -8.893 -7.635 -7.453 1.00 98.06 164 PHE A O 1
ATOM 1313 N N . ALA A 1 165 ? -7.487 -5.985 -6.855 1.00 97.38 165 ALA A N 1
ATOM 1314 C CA . ALA A 1 165 ? -8.414 -5.301 -5.963 1.00 97.38 165 ALA A CA 1
ATOM 1315 C C . ALA A 1 165 ? -9.713 -4.942 -6.701 1.00 97.38 165 ALA A C 1
ATOM 1317 O O . ALA A 1 165 ? -10.807 -5.279 -6.249 1.00 97.38 165 ALA A O 1
ATOM 1318 N N . THR A 1 166 ? -9.596 -4.354 -7.896 1.00 96.00 166 THR A N 1
ATOM 1319 C CA . THR A 1 166 ? -10.731 -3.993 -8.759 1.00 96.00 166 THR A CA 1
ATOM 1320 C C . THR A 1 166 ? -11.617 -5.196 -9.082 1.00 96.00 166 THR A C 1
ATOM 1322 O O . THR A 1 166 ? -12.848 -5.093 -9.067 1.00 96.00 166 THR A O 1
ATOM 1325 N N . LEU A 1 167 ? -11.016 -6.348 -9.382 1.00 96.56 167 LEU A N 1
ATOM 1326 C CA . LEU A 1 167 ? -11.750 -7.579 -9.660 1.00 96.56 167 LEU A CA 1
ATOM 1327 C C . LEU A 1 167 ? -12.537 -8.062 -8.433 1.00 96.56 167 LEU A C 1
ATOM 1329 O O . LEU A 1 167 ? -13.718 -8.403 -8.554 1.00 96.56 167 LEU A O 1
ATOM 1333 N N . LEU A 1 168 ? -11.902 -8.087 -7.261 1.00 95.31 168 LEU A N 1
ATOM 1334 C CA . LEU A 1 168 ? -12.533 -8.539 -6.021 1.00 95.31 168 LEU A CA 1
ATOM 1335 C C . LEU A 1 168 ? -13.676 -7.616 -5.591 1.00 95.31 168 LEU A C 1
ATOM 1337 O O . LEU A 1 168 ? -14.751 -8.095 -5.237 1.00 95.31 168 LEU A O 1
ATOM 1341 N N . VAL A 1 169 ? -13.486 -6.304 -5.713 1.00 92.75 169 VAL A N 1
ATOM 1342 C CA . VAL A 1 169 ? -14.504 -5.281 -5.423 1.00 92.75 169 VAL A CA 1
ATOM 1343 C C . VAL A 1 169 ? -15.754 -5.495 -6.274 1.00 92.75 169 VAL A C 1
ATOM 1345 O O . VAL A 1 169 ? -16.873 -5.485 -5.756 1.00 92.75 169 VAL A O 1
ATOM 1348 N N . LYS A 1 170 ? -15.575 -5.777 -7.572 1.00 91.19 170 LYS A N 1
ATOM 1349 C CA . LYS A 1 170 ? -16.686 -6.125 -8.471 1.00 91.19 170 LYS A CA 1
ATOM 1350 C C . LYS A 1 170 ? -17.391 -7.413 -8.041 1.00 91.19 170 LYS A C 1
ATOM 1352 O O . LYS A 1 170 ? -18.615 -7.465 -8.113 1.00 91.19 170 LYS A O 1
ATOM 1357 N N . LYS A 1 171 ? -16.654 -8.434 -7.581 1.00 90.19 171 LYS A N 1
ATOM 1358 C CA . LYS A 1 171 ? -17.245 -9.686 -7.066 1.00 90.19 171 LYS A CA 1
ATOM 1359 C C . LYS A 1 171 ? -18.041 -9.475 -5.775 1.00 90.19 171 LYS A C 1
ATOM 1361 O O . LYS A 1 171 ? -19.097 -10.080 -5.626 1.00 90.19 171 LYS A O 1
ATOM 1366 N N . VAL A 1 172 ? -17.568 -8.613 -4.876 1.00 89.00 172 VAL A N 1
ATOM 1367 C CA . VAL A 1 172 ? -18.289 -8.223 -3.650 1.00 89.00 172 VAL A CA 1
ATOM 1368 C C . VAL A 1 172 ? -19.504 -7.332 -3.966 1.00 89.00 172 VAL A C 1
ATOM 1370 O O . VAL A 1 172 ? -20.430 -7.240 -3.167 1.00 89.00 172 VAL A O 1
ATOM 1373 N N . GLY A 1 173 ? -19.545 -6.722 -5.155 1.00 86.75 173 GLY A N 1
ATOM 1374 C CA . GLY A 1 173 ? -20.660 -5.897 -5.619 1.00 86.75 173 GLY A CA 1
ATOM 1375 C C . GLY A 1 173 ? -20.574 -4.434 -5.180 1.00 86.75 173 GLY A C 1
ATOM 1376 O O . GLY A 1 173 ? -21.609 -3.776 -5.092 1.00 86.75 173 GLY A O 1
ATOM 1377 N N . ALA A 1 174 ? -19.369 -3.926 -4.900 1.00 86.69 174 ALA A N 1
ATOM 1378 C CA . ALA A 1 174 ? -19.148 -2.532 -4.510 1.00 86.69 174 ALA A CA 1
ATOM 1379 C C . ALA A 1 174 ? -18.712 -1.639 -5.686 1.00 86.69 174 ALA A C 1
ATOM 1381 O O . ALA A 1 174 ? -18.285 -2.117 -6.740 1.00 86.69 174 ALA A O 1
ATOM 1382 N N . SER A 1 175 ? -18.804 -0.321 -5.487 1.00 88.25 175 SER A N 1
ATOM 1383 C CA . SER A 1 175 ? -18.389 0.683 -6.471 1.00 88.25 175 SER A CA 1
ATOM 1384 C C . SER A 1 175 ? -16.895 0.988 -6.369 1.00 88.25 175 SER A C 1
ATOM 1386 O O . SER A 1 175 ? -16.393 1.316 -5.299 1.00 88.25 175 SER A O 1
ATOM 1388 N N . ILE A 1 176 ? -16.195 0.962 -7.505 1.00 90.31 176 ILE A N 1
ATOM 1389 C CA . ILE A 1 176 ? -14.773 1.337 -7.585 1.00 90.31 176 ILE A CA 1
ATOM 1390 C C . ILE A 1 176 ? -14.591 2.849 -7.400 1.00 90.31 176 ILE A C 1
ATOM 1392 O O . ILE A 1 176 ? -13.571 3.281 -6.875 1.00 90.31 176 ILE A O 1
ATOM 1396 N N . ASN A 1 177 ? -15.586 3.663 -7.775 1.00 90.62 177 ASN A N 1
ATOM 1397 C CA . ASN A 1 177 ? -15.502 5.122 -7.647 1.00 90.62 177 ASN A CA 1
ATOM 1398 C C . ASN A 1 177 ? -15.291 5.550 -6.190 1.00 90.62 177 ASN A C 1
ATOM 1400 O O . ASN A 1 177 ? -14.503 6.448 -5.931 1.00 90.62 177 ASN A O 1
ATOM 1404 N N . GLN A 1 178 ? -15.909 4.840 -5.242 1.00 87.06 178 GLN A N 1
ATOM 1405 C CA . GLN A 1 178 ? -15.711 5.098 -3.815 1.00 87.06 178 GLN A CA 1
ATOM 1406 C C . GLN A 1 178 ? -14.257 4.843 -3.397 1.00 87.06 178 GLN A C 1
ATOM 1408 O O . GLN A 1 178 ? -13.697 5.587 -2.604 1.00 87.06 178 GLN A O 1
ATOM 1413 N N . LEU A 1 179 ? -13.597 3.833 -3.968 1.00 91.12 179 LEU A N 1
ATOM 1414 C CA . LEU A 1 179 ? -12.186 3.573 -3.674 1.00 91.12 179 LEU A CA 1
ATOM 1415 C C . LEU A 1 179 ? -11.280 4.693 -4.189 1.00 91.12 179 LEU A C 1
ATOM 1417 O O . LEU A 1 179 ? -10.324 5.053 -3.508 1.00 91.12 179 LEU A O 1
ATOM 1421 N N . HIS A 1 180 ? -11.601 5.256 -5.358 1.00 91.62 180 HIS A N 1
ATOM 1422 C CA . HIS A 1 180 ? -10.899 6.420 -5.899 1.00 91.62 180 HIS A CA 1
ATOM 1423 C C . HIS A 1 180 ? -11.107 7.670 -5.037 1.00 91.62 180 HIS A C 1
ATOM 1425 O O . HIS A 1 180 ? -10.141 8.361 -4.738 1.00 91.62 180 HIS A O 1
ATOM 1431 N N . GLU A 1 181 ? -12.340 7.949 -4.606 1.00 90.00 181 GLU A N 1
ATOM 1432 C CA . GLU A 1 181 ? -12.656 9.096 -3.739 1.00 90.00 181 GLU A CA 1
ATOM 1433 C C . GLU A 1 181 ? -11.916 9.018 -2.393 1.00 90.00 181 GLU A C 1
ATOM 1435 O O . GLU A 1 181 ? -11.413 10.022 -1.885 1.00 90.00 181 GLU A O 1
ATOM 1440 N N . HIS A 1 182 ? -11.794 7.810 -1.840 1.00 88.81 182 HIS A N 1
ATOM 1441 C CA . HIS A 1 182 ? -11.158 7.564 -0.547 1.00 88.81 182 HIS A CA 1
ATOM 1442 C C . HIS A 1 182 ? -9.653 7.278 -0.615 1.00 88.81 182 HIS A C 1
ATOM 1444 O O . HIS A 1 182 ? -9.066 6.990 0.426 1.00 88.81 182 HIS A O 1
ATOM 1450 N N . HIS A 1 183 ? -9.027 7.363 -1.793 1.00 92.31 183 HIS A N 1
ATOM 1451 C CA . HIS A 1 183 ? -7.608 7.049 -1.985 1.00 92.31 183 HIS A CA 1
ATOM 1452 C C . HIS A 1 183 ? -7.220 5.703 -1.351 1.00 92.31 183 HIS A C 1
ATOM 1454 O O . HIS A 1 183 ? -6.305 5.614 -0.535 1.00 92.31 183 HIS A O 1
ATOM 1460 N N . ALA A 1 184 ? -7.994 4.656 -1.642 1.00 93.25 184 ALA A N 1
ATOM 1461 C CA . ALA A 1 184 ? -7.872 3.382 -0.943 1.00 93.25 184 ALA A CA 1
ATOM 1462 C C . ALA A 1 184 ? -6.569 2.643 -1.320 1.00 93.25 184 ALA A C 1
ATOM 1464 O O . ALA A 1 184 ? -6.293 2.503 -2.511 1.00 93.25 184 ALA A O 1
ATOM 1465 N N . PRO A 1 185 ? -5.798 2.094 -0.365 1.00 95.38 185 PRO A N 1
ATOM 1466 C CA . PRO A 1 185 ? -4.676 1.210 -0.680 1.00 95.38 185 PRO A CA 1
ATOM 1467 C C . PRO A 1 185 ? -5.177 -0.149 -1.187 1.00 95.38 185 PRO A C 1
ATOM 1469 O O . PRO A 1 185 ? -6.005 -0.801 -0.538 1.00 95.38 185 PRO A O 1
ATOM 1472 N N . ALA A 1 186 ? -4.670 -0.606 -2.335 1.00 96.75 186 ALA A N 1
ATOM 1473 C CA . ALA A 1 186 ? -5.127 -1.836 -2.982 1.00 96.75 186 ALA A CA 1
ATOM 1474 C C . ALA A 1 186 ? -4.936 -3.077 -2.102 1.00 96.75 186 ALA A C 1
ATOM 1476 O O . ALA A 1 186 ? -5.822 -3.931 -2.071 1.00 96.75 186 ALA A O 1
ATOM 1477 N N . GLU A 1 187 ? -3.840 -3.161 -1.344 1.00 96.00 187 GLU A N 1
ATOM 1478 C CA . GLU A 1 187 ? -3.571 -4.279 -0.431 1.00 96.00 187 GLU A CA 1
ATOM 1479 C C . GLU A 1 187 ? -4.684 -4.451 0.618 1.00 96.00 187 GLU A C 1
ATOM 1481 O O . GLU A 1 187 ? -5.231 -5.545 0.785 1.00 96.00 187 GLU A O 1
ATOM 1486 N N . HIS A 1 188 ? -5.088 -3.362 1.277 1.00 96.00 188 HIS A N 1
ATOM 1487 C CA . HIS A 1 188 ? -6.147 -3.407 2.287 1.00 96.00 188 HIS A CA 1
ATOM 1488 C C . HIS A 1 188 ? -7.510 -3.720 1.655 1.00 96.00 188 HIS A C 1
ATOM 1490 O O . HIS A 1 188 ? -8.318 -4.447 2.238 1.00 96.00 188 HIS A O 1
ATOM 1496 N N . VAL A 1 189 ? -7.767 -3.214 0.441 1.00 96.25 189 VAL A N 1
ATOM 1497 C CA . VAL A 1 189 ? -8.988 -3.522 -0.322 1.00 96.25 189 VAL A CA 1
ATOM 1498 C C . VAL A 1 189 ? -9.056 -5.010 -0.670 1.00 96.25 189 VAL A C 1
ATOM 1500 O O . VAL A 1 189 ? -10.109 -5.623 -0.472 1.00 96.25 189 VAL A O 1
ATOM 1503 N N . ILE A 1 190 ? -7.953 -5.601 -1.148 1.00 97.12 190 ILE A N 1
ATOM 1504 C CA . ILE A 1 190 ? -7.842 -7.041 -1.436 1.00 97.12 190 ILE A CA 1
ATOM 1505 C C . ILE A 1 190 ? -8.143 -7.838 -0.171 1.00 97.12 190 ILE A C 1
ATOM 1507 O O . ILE A 1 190 ? -9.003 -8.724 -0.193 1.00 97.12 190 ILE A O 1
ATOM 1511 N N . ARG A 1 191 ? -7.480 -7.504 0.941 1.00 97.25 191 ARG A N 1
ATOM 1512 C CA . ARG A 1 191 ? -7.635 -8.230 2.204 1.00 97.25 191 ARG A CA 1
ATOM 1513 C C . ARG A 1 191 ? -9.071 -8.169 2.725 1.00 97.25 191 ARG A C 1
ATOM 1515 O O . ARG A 1 191 ? -9.639 -9.216 3.035 1.00 97.25 191 ARG A O 1
ATOM 1522 N N . THR A 1 192 ? -9.692 -6.986 2.744 1.00 95.75 192 THR A N 1
ATOM 1523 C CA . THR A 1 192 ? -11.107 -6.837 3.129 1.00 95.75 192 THR A CA 1
ATOM 1524 C C . THR A 1 192 ? -12.029 -7.622 2.204 1.00 95.75 192 THR A C 1
ATOM 1526 O O . THR A 1 192 ? -12.908 -8.336 2.682 1.00 95.75 192 THR A O 1
ATOM 1529 N N . ALA A 1 193 ? -11.843 -7.531 0.886 1.00 95.12 193 ALA A N 1
ATOM 1530 C CA . ALA A 1 193 ? -12.710 -8.224 -0.062 1.00 95.12 193 ALA A CA 1
ATOM 1531 C C . ALA A 1 193 ? -12.646 -9.747 0.114 1.00 95.12 193 ALA A C 1
ATOM 1533 O O . ALA A 1 193 ? -13.678 -10.415 0.114 1.00 95.12 193 ALA A O 1
ATOM 1534 N N . LEU A 1 194 ? -11.443 -10.295 0.301 1.00 96.50 194 LEU A N 1
ATOM 1535 C CA . LEU A 1 194 ? -11.246 -11.724 0.535 1.00 96.50 194 LEU A CA 1
ATOM 1536 C C . LEU A 1 194 ? -11.848 -12.171 1.869 1.00 96.50 194 LEU A C 1
ATOM 1538 O O . LEU A 1 194 ? -12.503 -13.212 1.902 1.00 96.50 194 LEU A O 1
ATOM 1542 N N . LEU A 1 195 ? -11.704 -11.377 2.936 1.00 95.62 195 LEU A N 1
ATOM 1543 C CA . LEU A 1 195 ? -12.360 -11.649 4.217 1.00 95.62 195 LEU A CA 1
ATOM 1544 C C . LEU A 1 195 ? -13.888 -11.702 4.056 1.00 95.62 195 LEU A C 1
ATOM 1546 O O . LEU A 1 195 ? -14.524 -12.654 4.508 1.00 95.62 195 LEU A O 1
ATOM 1550 N N . LEU A 1 196 ? -14.478 -10.723 3.364 1.00 93.19 196 LEU A N 1
ATOM 1551 C CA . LEU A 1 196 ? -15.921 -10.665 3.113 1.00 93.19 196 LEU A CA 1
ATOM 1552 C C . LEU A 1 196 ? -16.414 -11.839 2.257 1.00 93.19 196 LEU A C 1
ATOM 1554 O O . LEU A 1 196 ? -17.473 -12.395 2.535 1.00 93.19 196 LEU A O 1
ATOM 1558 N N . LEU A 1 197 ? -15.662 -12.247 1.235 1.00 92.88 197 LEU A N 1
ATOM 1559 C CA . LEU A 1 197 ? -16.034 -13.385 0.388 1.00 92.88 197 LEU A CA 1
ATOM 1560 C C . LEU A 1 197 ? -15.912 -14.726 1.128 1.00 92.88 197 LEU A C 1
ATOM 1562 O O . LEU A 1 197 ? -16.767 -15.595 0.957 1.00 92.88 197 LEU A O 1
ATOM 1566 N N . ALA A 1 198 ? -14.879 -14.893 1.959 1.00 94.00 198 ALA A N 1
ATOM 1567 C CA . ALA A 1 198 ? -14.619 -16.140 2.676 1.00 94.00 198 ALA A CA 1
ATOM 1568 C C . ALA A 1 198 ? -15.489 -16.317 3.931 1.00 94.00 198 ALA A C 1
ATOM 1570 O O . ALA A 1 198 ? -15.932 -17.434 4.211 1.00 94.00 198 ALA A O 1
ATOM 1571 N N . TYR A 1 199 ? -15.756 -15.232 4.664 1.00 91.25 199 TYR A N 1
ATOM 1572 C CA . TYR A 1 199 ? -16.387 -15.265 5.990 1.00 91.25 199 TYR A CA 1
ATOM 1573 C C . TYR A 1 199 ? -17.662 -14.424 6.103 1.00 91.25 199 TYR A C 1
ATOM 1575 O O . TYR A 1 199 ? -18.439 -14.604 7.041 1.00 91.25 199 TYR A O 1
ATOM 1583 N N . GLY A 1 200 ? -17.921 -13.529 5.150 1.00 82.38 200 GLY A N 1
ATOM 1584 C CA . GLY A 1 200 ? -19.086 -12.653 5.183 1.00 82.38 200 GLY A CA 1
ATOM 1585 C C . GLY A 1 200 ? -20.410 -13.417 5.157 1.00 82.38 200 GLY A C 1
ATOM 1586 O O . GLY A 1 200 ? -20.569 -14.483 4.545 1.00 82.38 200 GLY A O 1
ATOM 1587 N N . THR A 1 201 ? -21.412 -12.853 5.830 1.00 73.81 201 THR A N 1
ATOM 1588 C CA . THR A 1 201 ? -22.770 -13.399 5.784 1.00 73.81 201 THR A CA 1
ATOM 1589 C C . THR A 1 201 ? -23.437 -13.057 4.450 1.00 73.81 201 THR A C 1
ATOM 1591 O O . THR A 1 201 ? -23.181 -12.013 3.847 1.00 73.81 201 THR A O 1
ATOM 1594 N N . LYS A 1 202 ? -24.381 -13.901 4.003 1.00 74.06 202 LYS A N 1
ATOM 1595 C CA . LYS A 1 202 ? -25.190 -13.607 2.804 1.00 74.06 202 LYS A CA 1
ATOM 1596 C C . LYS A 1 202 ? -25.923 -12.270 2.917 1.00 74.06 202 LYS A C 1
ATOM 1598 O O . LYS A 1 202 ? -26.141 -11.629 1.902 1.00 74.06 202 LYS A O 1
ATOM 1603 N N . LYS A 1 203 ? -26.290 -11.854 4.136 1.00 69.31 203 LYS A N 1
ATOM 1604 C CA . LYS A 1 203 ? -26.933 -10.563 4.402 1.00 69.31 203 LYS A CA 1
ATOM 1605 C C . LYS A 1 203 ? -25.986 -9.407 4.087 1.00 69.31 203 LYS A C 1
ATOM 1607 O O . LYS A 1 203 ? -26.405 -8.505 3.380 1.00 69.31 203 LYS A O 1
ATOM 1612 N N . ILE A 1 204 ? -24.735 -9.462 4.547 1.00 70.81 204 ILE A N 1
ATOM 1613 C CA . ILE A 1 204 ? -23.717 -8.429 4.286 1.00 70.81 204 ILE A CA 1
ATOM 1614 C C . ILE A 1 204 ? -23.455 -8.306 2.780 1.00 70.81 204 ILE A C 1
ATOM 1616 O O . ILE A 1 204 ? -23.513 -7.211 2.235 1.00 70.81 204 ILE A O 1
ATOM 1620 N N . LEU A 1 205 ? -23.280 -9.435 2.088 1.00 68.50 205 LEU A N 1
ATOM 1621 C CA . LEU A 1 205 ? -23.056 -9.465 0.635 1.00 68.50 205 LEU A CA 1
ATOM 1622 C C . LEU A 1 205 ? -24.300 -9.052 -0.182 1.00 68.50 205 LEU A C 1
ATOM 1624 O O . LEU A 1 205 ? -24.177 -8.534 -1.288 1.00 68.50 205 LEU A O 1
ATOM 1628 N N . ALA A 1 206 ? -25.509 -9.280 0.343 1.00 64.38 206 ALA A N 1
ATOM 1629 C CA . ALA A 1 206 ? -26.768 -8.891 -0.299 1.00 64.38 206 ALA A CA 1
ATOM 1630 C C . ALA A 1 206 ? -27.177 -7.439 -0.012 1.00 64.38 206 ALA A C 1
ATOM 1632 O O . ALA A 1 206 ? -27.945 -6.864 -0.790 1.00 64.38 206 ALA A O 1
ATOM 1633 N N . ASN A 1 207 ? -26.678 -6.836 1.071 1.00 58.91 207 ASN A N 1
ATOM 1634 C CA . ASN A 1 207 ? -26.889 -5.428 1.385 1.00 58.91 207 ASN A CA 1
ATOM 1635 C C . ASN A 1 207 ? -25.991 -4.592 0.460 1.00 58.91 207 ASN A C 1
ATOM 1637 O O . ASN A 1 207 ? -24.913 -4.138 0.829 1.00 58.91 207 ASN A O 1
ATOM 1641 N N . LYS A 1 208 ? -26.453 -4.414 -0.784 1.00 54.91 208 LYS A N 1
ATOM 1642 C CA . LYS A 1 208 ? -25.777 -3.690 -1.881 1.00 54.91 208 LYS A CA 1
ATOM 1643 C C . LYS A 1 208 ? -25.437 -2.232 -1.568 1.00 54.91 208 LYS A C 1
ATOM 1645 O O . LYS A 1 208 ? -24.897 -1.541 -2.422 1.00 54.91 208 LYS A O 1
ATOM 1650 N N . THR A 1 209 ? -25.819 -1.740 -0.395 1.00 51.44 209 THR A N 1
ATOM 1651 C CA . THR A 1 209 ? -25.639 -0.351 -0.024 1.00 51.44 209 THR A CA 1
ATOM 1652 C C . THR A 1 209 ? -24.174 -0.038 0.250 1.00 51.44 209 THR A C 1
ATOM 1654 O O . THR A 1 209 ? -23.701 0.857 -0.423 1.00 51.44 209 THR A O 1
ATOM 1657 N N . HIS A 1 210 ? -23.419 -0.757 1.096 1.00 63.66 210 HIS A N 1
ATOM 1658 C CA . HIS A 1 210 ? -21.973 -0.492 1.287 1.00 63.66 210 HIS A CA 1
ATOM 1659 C C . HIS A 1 210 ? -21.244 -1.694 1.930 1.00 63.66 210 HIS A C 1
ATOM 1661 O O . HIS A 1 210 ? -21.198 -1.769 3.154 1.00 63.66 210 HIS A O 1
ATOM 1667 N N . PRO A 1 211 ? -20.644 -2.629 1.169 1.00 69.19 211 PRO A N 1
ATOM 1668 C CA . PRO A 1 211 ? -19.892 -3.747 1.758 1.00 69.19 211 PRO A CA 1
ATOM 1669 C C . PRO A 1 211 ? -18.570 -3.311 2.418 1.00 69.19 211 PRO A C 1
ATOM 1671 O O . PRO A 1 211 ? -18.047 -4.024 3.265 1.00 69.19 211 PRO A O 1
ATOM 1674 N N . TYR A 1 212 ? -18.055 -2.128 2.065 1.00 83.88 212 TYR A N 1
ATOM 1675 C CA . TYR A 1 212 ? -16.873 -1.507 2.672 1.00 83.88 212 TYR A CA 1
ATOM 1676 C C . TYR A 1 212 ? -17.251 -0.458 3.723 1.00 83.88 212 TYR A C 1
ATOM 1678 O O . TYR A 1 212 ? -16.664 0.617 3.759 1.00 83.88 212 TYR A O 1
ATOM 1686 N N . ASN A 1 213 ? -18.256 -0.719 4.556 1.00 82.44 213 ASN A N 1
ATOM 1687 C CA . ASN A 1 213 ? -18.530 0.114 5.725 1.00 82.44 213 ASN A CA 1
ATOM 1688 C C . ASN A 1 213 ? -17.909 -0.507 6.984 1.00 82.44 213 ASN A C 1
ATOM 1690 O O . ASN A 1 213 ? -17.740 -1.722 7.087 1.00 82.44 213 ASN A O 1
ATOM 1694 N N . GLU A 1 214 ? -17.581 0.339 7.958 1.00 86.19 214 GLU A N 1
ATOM 1695 C CA . GLU A 1 214 ? -16.968 -0.112 9.211 1.00 86.19 214 GLU A CA 1
ATOM 1696 C C . GLU A 1 214 ? -17.847 -1.134 9.946 1.00 86.19 214 GLU A C 1
ATOM 1698 O O . GLU A 1 214 ? -17.379 -2.191 10.363 1.00 86.19 214 GLU A O 1
ATOM 1703 N N . ALA A 1 215 ? -19.156 -0.869 9.996 1.00 82.62 215 ALA A N 1
ATOM 1704 C CA . ALA A 1 215 ? -20.129 -1.756 10.620 1.00 82.62 215 ALA A CA 1
ATOM 1705 C C . ALA A 1 215 ? -20.182 -3.149 9.966 1.00 82.62 215 ALA A C 1
ATOM 1707 O O . ALA A 1 215 ? -20.270 -4.149 10.668 1.00 82.62 215 ALA A O 1
ATOM 1708 N N . GLY A 1 216 ? -20.106 -3.249 8.637 1.00 84.25 216 GLY A N 1
ATOM 1709 C CA . GLY A 1 216 ? -20.136 -4.527 7.918 1.00 84.25 216 GLY A CA 1
ATOM 1710 C C . GLY A 1 216 ? -18.858 -5.339 8.112 1.00 84.25 216 GLY A C 1
ATOM 1711 O O . GLY A 1 216 ? -18.914 -6.570 8.218 1.00 84.25 216 GLY A O 1
ATOM 1712 N N . LEU A 1 217 ? -17.712 -4.665 8.237 1.00 89.50 217 LEU A N 1
ATOM 1713 C CA . LEU A 1 217 ? -16.465 -5.319 8.624 1.00 89.50 217 LEU A CA 1
ATOM 1714 C C . LEU A 1 217 ? -16.563 -5.869 10.056 1.00 89.50 217 LEU A C 1
ATOM 1716 O O . LEU A 1 217 ? -16.261 -7.042 10.282 1.00 89.50 217 LEU A O 1
ATOM 1720 N N . PHE A 1 218 ? -17.076 -5.076 11.000 1.00 88.94 218 PHE A N 1
ATOM 1721 C CA . PHE A 1 218 ? -17.296 -5.523 12.377 1.00 88.94 218 PHE A CA 1
ATOM 1722 C C . PHE A 1 218 ? -18.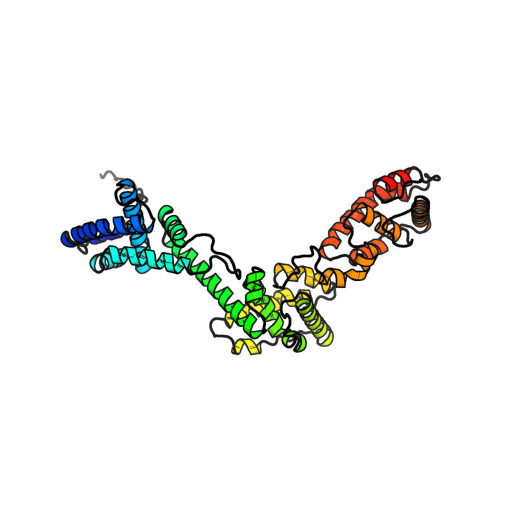319 -6.665 12.482 1.00 88.94 218 PHE A C 1
ATOM 1724 O O . PHE A 1 218 ? -18.116 -7.624 13.231 1.00 88.94 218 PHE A O 1
ATOM 1731 N N . GLU A 1 219 ? -19.406 -6.625 11.705 1.00 88.06 219 GLU A N 1
ATOM 1732 C CA . GLU A 1 219 ? -20.374 -7.726 11.624 1.00 88.06 219 GLU A CA 1
ATOM 1733 C C . GLU A 1 219 ? -19.719 -9.017 11.108 1.00 88.06 219 GLU A C 1
ATOM 1735 O O . GLU A 1 219 ? -20.057 -10.108 11.572 1.00 88.06 219 GLU A O 1
ATOM 1740 N N . THR A 1 220 ? -18.756 -8.910 10.189 1.00 91.62 220 THR A N 1
ATOM 1741 C CA . THR A 1 220 ? -17.988 -10.062 9.694 1.00 91.62 220 THR A CA 1
ATOM 1742 C C . THR A 1 220 ? -17.107 -10.647 10.797 1.00 91.62 220 THR A C 1
ATOM 1744 O O . THR A 1 220 ? -17.134 -11.856 11.022 1.00 91.62 220 THR A O 1
ATOM 1747 N N . PHE A 1 221 ? -16.403 -9.805 11.558 1.00 93.25 221 PHE A N 1
ATOM 1748 C CA . PHE A 1 221 ? -15.617 -10.234 12.723 1.00 93.25 221 PHE A CA 1
ATOM 1749 C C . PHE A 1 221 ? -16.508 -10.890 13.790 1.00 93.25 221 PHE A C 1
ATOM 1751 O O . PHE A 1 221 ? -16.172 -11.941 14.337 1.00 93.25 221 PHE A O 1
ATOM 1758 N N . SER A 1 222 ? -17.686 -10.313 14.032 1.00 91.50 222 SER A N 1
ATOM 1759 C CA . SER A 1 222 ? -18.693 -10.858 14.946 1.00 91.50 222 SER A CA 1
ATOM 1760 C C . SER A 1 222 ? -19.182 -12.235 14.507 1.00 91.50 222 SER A C 1
ATOM 1762 O O . SER A 1 222 ? -19.342 -13.125 15.340 1.00 91.50 222 SER A O 1
ATOM 1764 N N . ALA A 1 223 ? -19.433 -12.424 13.209 1.00 91.69 223 ALA A N 1
ATOM 1765 C CA . ALA A 1 223 ? -19.854 -13.709 12.661 1.00 91.69 223 ALA A CA 1
ATOM 1766 C C . ALA A 1 223 ? -18.762 -14.775 12.826 1.00 91.69 223 ALA A C 1
ATOM 1768 O O . ALA A 1 223 ? -19.070 -15.875 13.276 1.00 91.69 223 ALA A O 1
ATOM 1769 N N . ILE A 1 224 ? -17.501 -14.422 12.554 1.00 94.50 224 ILE A N 1
ATOM 1770 C CA . ILE A 1 224 ? -16.336 -15.296 12.754 1.00 94.50 224 ILE A CA 1
ATOM 1771 C C . ILE A 1 224 ? -16.230 -15.739 14.220 1.00 94.50 224 ILE A C 1
ATOM 1773 O O . ILE A 1 224 ? -16.149 -16.936 14.496 1.00 94.50 224 ILE A O 1
ATOM 1777 N N . ARG A 1 225 ? -16.270 -14.792 15.171 1.00 94.81 225 ARG A N 1
ATOM 1778 C CA . ARG A 1 225 ? -16.160 -15.105 16.607 1.00 94.81 225 ARG A CA 1
ATOM 1779 C C . ARG A 1 225 ? -17.315 -15.994 17.084 1.00 94.81 225 ARG A C 1
ATOM 1781 O O . ARG A 1 225 ? -17.069 -16.973 17.780 1.00 94.81 225 ARG A O 1
ATOM 1788 N N . LYS A 1 226 ? -18.549 -15.708 16.655 1.00 92.12 226 LYS A N 1
ATOM 1789 C CA . LYS A 1 226 ? -19.734 -16.521 16.988 1.00 92.12 226 LYS A CA 1
ATOM 1790 C C . LYS A 1 226 ? -19.677 -17.930 16.401 1.00 92.12 226 LYS A C 1
ATOM 1792 O O . LYS A 1 226 ? -20.092 -18.878 17.060 1.00 92.12 226 LYS A O 1
ATOM 1797 N N . GLU A 1 227 ? -19.195 -18.076 15.168 1.00 92.06 227 GLU A N 1
ATOM 1798 C CA . GLU A 1 227 ? -19.025 -19.393 14.548 1.00 92.06 227 GLU A CA 1
ATOM 1799 C C . GLU A 1 227 ? -18.012 -20.229 15.336 1.00 92.06 227 GLU A C 1
ATOM 1801 O O . GLU A 1 227 ? -18.322 -21.361 15.702 1.00 92.06 227 GLU A O 1
ATOM 1806 N N . HIS A 1 228 ? -16.870 -19.639 15.700 1.00 94.00 228 HIS A N 1
ATOM 1807 C CA . HIS A 1 228 ? -15.869 -20.298 16.538 1.00 94.00 228 HIS A CA 1
ATOM 1808 C C . HIS A 1 228 ? -16.407 -20.661 17.931 1.00 94.00 228 HIS A C 1
ATOM 1810 O O . HIS A 1 228 ? -16.146 -21.752 18.424 1.00 94.00 228 HIS A O 1
ATOM 1816 N N . GLU A 1 229 ? -17.176 -19.779 18.576 1.00 91.44 229 GLU A N 1
ATOM 1817 C CA . GLU A 1 229 ? -17.830 -20.065 19.863 1.00 91.44 229 GLU A CA 1
ATOM 1818 C C . GLU A 1 229 ? -18.772 -21.273 19.791 1.00 91.44 229 GLU A C 1
ATOM 1820 O O . GLU A 1 229 ? -18.863 -22.043 20.746 1.00 91.44 229 GLU A O 1
ATOM 1825 N N . PHE A 1 230 ? -19.468 -21.443 18.666 1.00 90.81 230 PHE A N 1
ATOM 1826 C CA . PHE A 1 230 ? -20.446 -22.511 18.486 1.00 90.81 230 PHE A CA 1
ATOM 1827 C C . PHE A 1 230 ? -19.824 -23.831 18.004 1.00 90.81 230 PHE A C 1
ATOM 1829 O O . PHE A 1 230 ? -20.241 -24.898 18.452 1.00 90.81 230 PHE A O 1
ATOM 1836 N N . LEU A 1 231 ? -18.854 -23.773 17.086 1.00 90.50 231 LEU A N 1
ATOM 1837 C CA . LEU A 1 231 ? -18.275 -24.947 16.417 1.00 90.50 231 LEU A CA 1
ATOM 1838 C C . LEU A 1 231 ? -16.887 -25.344 16.937 1.00 90.50 231 LEU A C 1
ATOM 1840 O O . LEU A 1 231 ? -16.457 -26.470 16.698 1.00 90.50 231 LEU A O 1
ATOM 1844 N N . GLY A 1 232 ? -16.178 -24.442 17.619 1.00 89.38 232 GLY A N 1
ATOM 1845 C CA . GLY A 1 232 ? -14.770 -24.610 17.995 1.00 89.38 232 GLY A CA 1
ATOM 1846 C C . GLY A 1 232 ? -13.775 -24.394 16.847 1.00 89.38 232 GLY A C 1
ATOM 1847 O O . GLY A 1 232 ? -12.579 -24.575 17.053 1.00 89.38 232 GLY A O 1
ATOM 1848 N N . ASP A 1 233 ? -14.253 -24.025 15.655 1.00 90.00 233 ASP A N 1
ATOM 1849 C CA . ASP A 1 233 ? -13.451 -23.715 14.466 1.00 90.00 233 ASP A CA 1
ATOM 1850 C C . ASP A 1 233 ? -14.209 -22.725 13.556 1.00 90.00 233 ASP A C 1
ATOM 1852 O O . ASP A 1 233 ? -15.407 -22.495 13.747 1.00 90.00 233 ASP A O 1
ATOM 1856 N N . VAL A 1 234 ? -13.527 -22.126 12.575 1.00 90.69 234 VAL A N 1
ATOM 1857 C CA . VAL A 1 234 ? -14.106 -21.172 11.612 1.00 90.69 234 VAL A CA 1
ATOM 1858 C C . VAL A 1 234 ? -13.985 -21.709 10.189 1.00 90.69 234 VAL A C 1
ATOM 1860 O O . VAL A 1 234 ? -12.890 -21.960 9.682 1.00 90.69 234 VAL A O 1
ATOM 1863 N N . THR A 1 235 ? -15.110 -21.807 9.484 1.00 91.12 235 THR A N 1
ATOM 1864 C CA . THR A 1 235 ? -15.139 -22.340 8.119 1.00 91.12 235 THR A CA 1
ATOM 1865 C C . THR A 1 235 ? -14.771 -21.276 7.081 1.00 91.12 235 THR A C 1
ATOM 1867 O O . THR A 1 235 ? -15.532 -20.343 6.823 1.00 91.12 235 THR A O 1
ATOM 1870 N N . CYS A 1 236 ? -13.645 -21.460 6.387 1.00 91.62 236 CYS A N 1
ATOM 1871 C CA . CYS A 1 236 ? -13.260 -20.618 5.248 1.00 91.62 236 CYS A CA 1
ATOM 1872 C C . CYS A 1 236 ? -13.973 -21.045 3.950 1.00 91.62 236 CYS A C 1
ATOM 1874 O O . CYS A 1 236 ? -13.751 -22.147 3.439 1.00 91.62 236 CYS A O 1
ATOM 1876 N N . LYS A 1 237 ? -14.789 -20.164 3.355 1.00 91.62 237 LYS A N 1
ATOM 1877 C CA . LYS A 1 237 ? -15.466 -20.428 2.068 1.00 91.62 237 LYS A CA 1
ATOM 1878 C C . LYS A 1 237 ? -14.596 -20.000 0.884 1.00 91.62 237 LYS A C 1
ATOM 1880 O O . LYS A 1 237 ? -14.801 -18.940 0.305 1.00 91.62 237 LYS A O 1
ATOM 1885 N N . ALA A 1 238 ? -13.654 -20.847 0.480 1.00 91.50 238 ALA A N 1
ATOM 1886 C CA . ALA A 1 238 ? -12.676 -20.534 -0.573 1.00 91.50 238 ALA A CA 1
ATOM 1887 C C . ALA A 1 238 ? -13.118 -20.860 -2.021 1.00 91.50 238 ALA A C 1
ATOM 1889 O O . ALA A 1 238 ? -12.350 -20.657 -2.959 1.00 91.50 238 ALA A O 1
ATOM 1890 N N . ASN A 1 239 ? -14.345 -21.349 -2.247 1.00 92.19 239 ASN A N 1
ATOM 1891 C CA . ASN A 1 239 ? -14.782 -21.825 -3.574 1.00 92.19 239 ASN A CA 1
ATOM 1892 C C . ASN A 1 239 ? -14.715 -20.749 -4.672 1.00 92.19 239 ASN A C 1
ATOM 1894 O O . ASN A 1 239 ? -14.451 -21.065 -5.829 1.00 92.19 239 ASN A O 1
ATOM 1898 N N . PHE A 1 240 ? -14.897 -19.475 -4.311 1.00 92.00 240 PHE A N 1
ATOM 1899 C CA . PHE A 1 240 ? -14.851 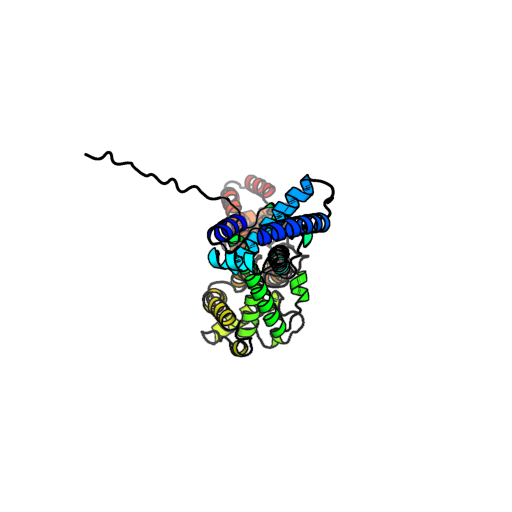-18.356 -5.255 1.00 92.00 240 PHE A CA 1
ATOM 1900 C C . PHE A 1 240 ? -13.468 -18.158 -5.900 1.00 92.00 240 PHE A C 1
ATOM 1902 O O . PHE A 1 240 ? -13.379 -17.510 -6.942 1.00 92.00 240 PHE A O 1
ATOM 1909 N N . ILE A 1 241 ? -12.393 -18.706 -5.315 1.00 94.56 241 ILE A N 1
ATOM 1910 C CA . ILE A 1 241 ? -11.031 -18.596 -5.860 1.00 94.56 241 ILE A CA 1
ATOM 1911 C C . ILE A 1 241 ? -10.944 -19.277 -7.227 1.00 94.56 241 ILE A C 1
ATOM 1913 O O . ILE A 1 241 ? -10.295 -18.757 -8.128 1.00 94.56 241 ILE A O 1
ATOM 1917 N N . GLN A 1 242 ? -11.656 -20.391 -7.418 1.00 93.94 242 GLN A N 1
ATOM 1918 C CA . GLN A 1 242 ? -11.673 -21.119 -8.693 1.00 93.94 242 GLN A CA 1
ATOM 1919 C C . GLN A 1 242 ? -12.301 -20.296 -9.828 1.00 93.94 242 GLN A C 1
ATOM 1921 O O . GLN A 1 242 ? -12.032 -20.545 -11.000 1.00 93.94 242 GLN A O 1
ATOM 1926 N N . GLU A 1 243 ? -13.112 -19.291 -9.486 1.00 93.25 243 GLU A N 1
ATOM 1927 C CA . GLU A 1 243 ? -13.714 -18.358 -10.438 1.00 93.25 243 GLU A CA 1
ATOM 1928 C C . GLU A 1 243 ? -12.830 -17.134 -10.726 1.00 93.25 243 GLU A C 1
ATOM 1930 O O . GLU A 1 243 ? -13.198 -16.293 -11.553 1.00 93.25 243 GLU A O 1
ATOM 1935 N N . LEU A 1 244 ? -11.714 -16.963 -10.009 1.00 94.75 244 LEU A N 1
ATOM 1936 C CA . LEU A 1 244 ? -10.756 -15.896 -10.280 1.00 94.75 244 LEU A CA 1
ATOM 1937 C C . LEU A 1 244 ? -9.863 -16.284 -11.470 1.00 94.75 244 LEU A C 1
ATOM 1939 O O . LEU A 1 244 ? -9.562 -17.466 -11.658 1.00 94.75 244 LEU A O 1
ATOM 1943 N N . PRO A 1 245 ? -9.383 -15.309 -12.263 1.00 96.81 245 PRO A N 1
ATOM 1944 C CA . PRO A 1 245 ? -8.347 -15.550 -13.259 1.00 96.81 245 PRO A CA 1
ATOM 1945 C C . PRO A 1 245 ? -7.127 -16.235 -12.637 1.00 96.81 245 PRO A C 1
ATOM 1947 O O . PRO A 1 245 ? -6.702 -15.856 -11.546 1.00 96.81 245 PRO A O 1
ATOM 1950 N N . LEU A 1 246 ? -6.529 -17.188 -13.363 1.00 95.12 246 LEU A N 1
ATOM 1951 C CA . LEU A 1 246 ? -5.385 -17.988 -12.893 1.00 95.12 246 LEU A CA 1
ATOM 1952 C C . LEU A 1 246 ? -4.252 -17.129 -12.307 1.00 95.12 246 LEU A C 1
ATOM 1954 O O . LEU A 1 246 ? -3.687 -17.482 -11.281 1.00 95.12 246 LEU A O 1
ATOM 1958 N N . ALA A 1 247 ? -3.987 -15.960 -12.901 1.00 94.31 247 ALA A N 1
ATOM 1959 C CA . ALA A 1 247 ? -2.949 -15.025 -12.457 1.00 94.31 247 ALA A CA 1
ATOM 1960 C C . ALA A 1 247 ? -3.124 -14.483 -11.019 1.00 94.31 247 ALA A C 1
ATOM 1962 O O . ALA A 1 247 ? -2.167 -13.947 -10.456 1.00 94.31 247 ALA A O 1
ATOM 1963 N N . PHE A 1 248 ? -4.323 -14.602 -10.434 1.00 97.12 248 PHE A N 1
ATOM 1964 C CA . PHE A 1 248 ? -4.656 -14.107 -9.094 1.00 97.12 248 PHE A CA 1
ATOM 1965 C C . PHE A 1 248 ? -5.005 -15.214 -8.090 1.00 97.12 248 PHE A C 1
ATOM 1967 O O . PHE A 1 248 ? -5.196 -14.917 -6.913 1.00 97.12 248 PHE A O 1
ATOM 1974 N N . GLN A 1 249 ? -5.102 -16.480 -8.510 1.00 96.56 249 GLN A N 1
ATOM 1975 C CA . GLN A 1 249 ? -5.529 -17.567 -7.617 1.00 96.56 249 GLN A CA 1
ATOM 1976 C C . GLN A 1 249 ? -4.511 -17.840 -6.502 1.00 96.56 249 GLN A C 1
ATOM 1978 O O . GLN A 1 249 ? -4.893 -17.943 -5.334 1.00 96.56 249 GLN A O 1
ATOM 1983 N N . ASP A 1 250 ? -3.222 -17.888 -6.844 1.00 96.62 250 ASP A N 1
ATOM 1984 C CA . ASP A 1 250 ? -2.142 -18.084 -5.868 1.00 96.62 250 ASP A CA 1
ATOM 1985 C C . ASP A 1 250 ? -2.083 -16.925 -4.866 1.00 96.62 250 ASP A C 1
ATOM 1987 O O . ASP A 1 250 ? -1.947 -17.130 -3.661 1.00 96.62 250 ASP A O 1
ATOM 1991 N N . GLU A 1 251 ? -2.258 -15.697 -5.357 1.00 96.31 251 GLU A N 1
ATOM 1992 C CA . GLU A 1 251 ? -2.258 -14.487 -4.537 1.00 96.31 251 GLU A CA 1
ATOM 1993 C C . GLU A 1 251 ? -3.459 -14.450 -3.581 1.00 96.31 251 GLU A C 1
ATOM 1995 O O . GLU A 1 251 ? -3.281 -14.248 -2.381 1.00 96.31 251 GLU A O 1
ATOM 2000 N N . ALA A 1 252 ? -4.667 -14.753 -4.071 1.00 97.38 252 ALA A N 1
ATOM 2001 C CA . ALA A 1 252 ? -5.868 -14.864 -3.242 1.00 97.38 252 ALA A CA 1
ATOM 2002 C C . ALA A 1 252 ? -5.704 -15.922 -2.140 1.00 97.38 252 ALA A C 1
ATOM 2004 O O . ALA A 1 252 ? -6.057 -15.688 -0.983 1.00 97.38 252 ALA A O 1
ATOM 2005 N N . THR A 1 253 ? -5.134 -17.075 -2.497 1.00 97.12 253 THR A N 1
ATOM 2006 C CA . THR A 1 253 ? -4.876 -18.179 -1.566 1.00 97.12 253 THR A CA 1
ATOM 2007 C C . THR A 1 253 ? -3.848 -17.781 -0.508 1.00 97.12 253 THR A C 1
ATOM 2009 O O . THR A 1 253 ? -4.044 -18.055 0.676 1.00 97.12 253 THR A O 1
ATOM 2012 N N . SER A 1 254 ? -2.778 -17.093 -0.912 1.00 97.38 254 SER A N 1
ATOM 2013 C CA . SER A 1 254 ? -1.744 -16.585 -0.008 1.00 97.38 254 SER A CA 1
ATOM 2014 C C . SER A 1 254 ? -2.315 -15.585 1.001 1.00 97.38 254 SER A C 1
ATOM 2016 O O . SER A 1 254 ? -2.130 -15.751 2.210 1.00 97.38 254 SER A O 1
ATOM 2018 N N . VAL A 1 255 ? -3.095 -14.602 0.534 1.00 97.56 255 VAL A N 1
ATOM 2019 C CA . VAL A 1 255 ? -3.715 -13.595 1.409 1.00 97.56 255 VAL A CA 1
ATOM 2020 C C . VAL A 1 255 ? -4.716 -14.240 2.370 1.00 97.56 255 VAL A C 1
ATOM 2022 O O . VAL A 1 255 ? -4.667 -13.961 3.567 1.00 97.56 255 VAL A O 1
ATOM 2025 N N . LEU A 1 256 ? -5.567 -15.162 1.904 1.00 96.94 256 LEU A N 1
ATOM 2026 C CA . LEU A 1 256 ? -6.468 -15.911 2.790 1.00 96.94 256 LEU A CA 1
ATOM 2027 C C . LEU A 1 256 ? -5.708 -16.765 3.809 1.00 96.94 256 LEU A C 1
ATOM 2029 O O . LEU A 1 256 ? -6.104 -16.827 4.971 1.00 96.94 256 LEU A O 1
ATOM 2033 N N . SER A 1 257 ? -4.592 -17.387 3.419 1.00 96.56 257 SER A N 1
ATOM 2034 C CA . SER A 1 257 ? -3.749 -18.107 4.375 1.00 96.56 257 SER A CA 1
ATOM 2035 C C . SER A 1 257 ? -3.149 -17.173 5.427 1.00 96.56 257 SER A C 1
ATOM 2037 O O . SER A 1 257 ? -3.010 -17.611 6.569 1.00 96.56 257 SER A O 1
ATOM 2039 N N . SER A 1 258 ? -2.770 -15.942 5.074 1.00 97.19 258 SER A N 1
ATOM 2040 C CA . SER A 1 258 ? -2.301 -14.938 6.042 1.00 97.19 258 SER A CA 1
ATOM 2041 C C . SER A 1 258 ? -3.430 -14.526 6.986 1.00 97.19 258 SER A C 1
ATOM 2043 O O . SER A 1 258 ? -3.236 -14.557 8.198 1.00 97.19 258 SER A O 1
ATOM 2045 N N . ILE A 1 259 ? -4.631 -14.240 6.468 1.00 96.88 259 ILE A N 1
ATOM 2046 C CA . ILE A 1 259 ? -5.816 -13.933 7.290 1.00 96.88 259 ILE A CA 1
ATOM 2047 C C . ILE A 1 259 ? -6.063 -15.060 8.302 1.00 96.88 259 ILE A C 1
ATOM 2049 O O . ILE A 1 259 ? -6.183 -14.802 9.499 1.00 96.88 259 ILE A O 1
ATOM 2053 N N . ASN A 1 260 ? -6.051 -16.315 7.847 1.00 95.19 260 ASN A N 1
ATOM 2054 C CA . ASN A 1 260 ? -6.298 -17.480 8.699 1.00 95.19 260 ASN A CA 1
ATOM 2055 C C . ASN A 1 260 ? -5.246 -17.668 9.792 1.00 95.19 260 ASN A C 1
ATOM 2057 O O . ASN A 1 260 ? -5.583 -18.094 10.892 1.00 95.19 260 ASN A O 1
ATOM 2061 N N . LYS A 1 261 ? -3.977 -17.379 9.495 1.00 95.62 261 LYS A N 1
ATOM 2062 C CA . LYS A 1 261 ? -2.869 -17.579 10.439 1.00 95.62 261 LYS A CA 1
ATOM 2063 C C . LYS A 1 261 ? -2.696 -16.420 11.414 1.00 95.62 261 LYS A C 1
ATOM 2065 O O . LYS A 1 261 ? -2.279 -16.648 12.543 1.00 95.62 261 LYS A O 1
ATOM 2070 N N . GLU A 1 262 ? -2.969 -15.195 10.981 1.00 95.19 262 GLU A N 1
ATOM 2071 C CA . GLU A 1 262 ? -2.617 -13.988 11.734 1.00 95.19 262 GLU A CA 1
ATOM 2072 C C . GLU A 1 262 ? -3.825 -13.279 12.344 1.00 95.19 262 GLU A C 1
ATOM 2074 O O . GLU A 1 262 ? -3.729 -12.762 13.458 1.00 95.19 262 GLU A O 1
ATOM 2079 N N . ASP A 1 263 ? -4.949 -13.233 11.627 1.00 95.94 263 ASP A N 1
ATOM 2080 C CA . ASP A 1 263 ? -6.079 -12.381 11.999 1.00 95.94 263 ASP A CA 1
ATOM 2081 C C . ASP A 1 263 ? -7.158 -13.194 12.709 1.00 95.94 263 ASP A C 1
ATOM 2083 O O . ASP A 1 263 ? -7.608 -12.796 13.782 1.00 95.94 263 ASP A O 1
ATOM 2087 N N . ILE A 1 264 ? -7.520 -14.370 12.179 1.00 95.88 264 ILE A N 1
ATOM 2088 C CA . ILE A 1 264 ? -8.544 -15.234 12.789 1.00 95.88 264 ILE A CA 1
ATOM 2089 C C . ILE A 1 264 ? -8.227 -15.555 14.263 1.00 95.88 264 ILE A C 1
ATOM 2091 O O . ILE A 1 264 ? -9.123 -15.356 15.083 1.00 95.88 264 ILE A O 1
ATOM 2095 N N . PRO A 1 265 ? -6.991 -15.931 14.665 1.00 95.62 265 PRO A N 1
ATOM 2096 C CA . PRO A 1 265 ? -6.677 -16.189 16.074 1.00 95.62 265 PRO A CA 1
ATOM 2097 C C . PRO A 1 265 ? -6.903 -14.981 16.991 1.00 95.62 265 PRO A C 1
ATOM 2099 O O . PRO A 1 265 ? -7.330 -15.143 18.132 1.00 95.62 265 PRO A O 1
ATOM 2102 N N . LYS A 1 266 ? -6.655 -13.760 16.498 1.00 94.56 266 LYS A N 1
ATOM 2103 C CA . LYS A 1 266 ? -6.934 -12.523 17.241 1.00 94.56 266 LYS A CA 1
ATOM 2104 C C . LYS A 1 266 ? -8.434 -12.259 17.332 1.00 94.56 266 LYS A C 1
ATOM 2106 O O . LYS A 1 266 ? -8.931 -11.906 18.400 1.00 94.56 266 LYS A O 1
ATOM 2111 N N . ILE A 1 267 ? -9.159 -12.474 16.234 1.00 94.81 267 ILE A N 1
ATOM 2112 C CA . ILE A 1 267 ? -10.610 -12.272 16.169 1.00 94.81 267 ILE A CA 1
ATOM 2113 C C . ILE A 1 267 ? -11.327 -13.233 17.118 1.00 94.81 267 ILE A C 1
ATOM 2115 O O . ILE A 1 267 ? -12.224 -12.795 17.827 1.00 94.81 267 ILE A O 1
ATOM 2119 N N . VAL A 1 268 ? -10.937 -14.506 17.206 1.00 95.88 268 VAL A N 1
ATOM 2120 C CA . VAL A 1 268 ? -11.628 -15.502 18.055 1.00 95.88 268 VAL A CA 1
ATOM 2121 C C . VAL A 1 268 ? -11.170 -15.509 19.520 1.00 95.88 268 VAL A C 1
ATOM 2123 O O . VAL A 1 268 ? -11.757 -16.215 20.339 1.00 95.88 268 VAL A O 1
ATOM 2126 N N . ASN A 1 269 ? -10.148 -14.724 19.881 1.00 92.81 269 ASN A N 1
ATOM 2127 C CA . ASN A 1 269 ? -9.619 -14.675 21.244 1.00 92.81 269 ASN A CA 1
ATOM 2128 C C . ASN A 1 269 ? -10.636 -14.079 22.236 1.00 92.81 269 ASN A C 1
ATOM 2130 O O . ASN A 1 269 ? -10.826 -12.864 22.294 1.00 92.81 269 ASN A O 1
ATOM 2134 N N . GLN A 1 270 ? -11.236 -14.936 23.064 1.00 90.38 270 GLN A N 1
ATOM 2135 C CA . GLN A 1 270 ? -12.234 -14.550 24.069 1.00 90.38 270 GLN A CA 1
ATOM 2136 C C . GLN A 1 270 ? -11.652 -13.785 25.266 1.00 90.38 270 GLN A C 1
ATOM 2138 O O . GLN A 1 270 ? -12.403 -13.167 26.015 1.00 90.38 270 GLN A O 1
ATOM 2143 N N . SER A 1 271 ? -10.327 -13.783 25.444 1.00 86.94 271 SER A N 1
ATOM 2144 C CA . SER A 1 271 ? -9.671 -13.011 26.509 1.00 86.94 271 SER A CA 1
ATOM 2145 C C . SER A 1 271 ? -9.700 -11.498 26.253 1.00 86.94 271 SER A C 1
ATOM 2147 O O . SER A 1 271 ? -9.316 -10.725 27.128 1.00 86.94 271 SER A O 1
ATOM 2149 N N . VAL A 1 272 ? -10.120 -11.067 25.057 1.00 85.44 272 VAL A N 1
ATOM 2150 C CA . VAL A 1 272 ? -10.181 -9.663 24.634 1.00 85.44 272 VAL A CA 1
ATOM 2151 C C . VAL A 1 272 ? -11.559 -9.366 24.037 1.00 85.44 272 VAL A C 1
ATOM 2153 O O . VAL A 1 272 ? -12.165 -10.214 23.371 1.00 85.44 272 VAL A O 1
ATOM 2156 N N . THR A 1 273 ? -12.069 -8.152 24.252 1.00 85.25 273 THR A N 1
ATOM 2157 C CA . THR A 1 273 ? -13.334 -7.708 23.647 1.00 85.25 273 THR A CA 1
ATOM 2158 C C . THR A 1 273 ? -13.233 -7.696 22.119 1.00 85.25 273 THR A C 1
ATOM 2160 O O . THR A 1 273 ? -12.140 -7.611 21.550 1.00 85.25 273 THR A O 1
ATOM 2163 N N . LEU A 1 274 ? -14.363 -7.845 21.427 1.00 87.44 274 LEU A N 1
ATOM 2164 C CA . LEU A 1 274 ? -14.344 -7.903 19.964 1.00 87.44 274 LEU A CA 1
ATOM 2165 C C . LEU A 1 274 ? -13.976 -6.539 19.379 1.00 87.44 274 LEU A C 1
ATOM 2167 O O . LEU A 1 274 ? -13.281 -6.463 18.376 1.00 87.44 274 LEU A O 1
ATOM 2171 N N . GLU A 1 275 ? -14.405 -5.481 20.052 1.00 84.38 275 GLU A N 1
ATOM 2172 C CA . GLU A 1 275 ? -14.130 -4.082 19.760 1.00 84.38 275 GLU A CA 1
ATOM 2173 C C . GLU A 1 275 ? -12.627 -3.794 19.820 1.00 84.38 275 GLU A C 1
ATOM 2175 O O . GLU A 1 275 ? -12.084 -3.180 18.907 1.00 84.38 275 GLU A O 1
ATOM 2180 N N . SER A 1 276 ? -11.929 -4.317 20.834 1.00 82.19 276 SER A N 1
ATOM 2181 C CA . SER A 1 276 ? -10.473 -4.175 20.945 1.00 82.19 276 SER A CA 1
ATOM 2182 C C . SER A 1 276 ? -9.735 -4.955 19.854 1.00 82.19 276 SER A C 1
ATOM 2184 O O . SER A 1 276 ? -8.851 -4.411 19.191 1.00 82.19 276 SER A O 1
ATOM 2186 N N . ALA A 1 277 ? -10.147 -6.200 19.584 1.00 88.31 277 ALA A N 1
ATOM 2187 C CA . ALA A 1 277 ? -9.579 -6.983 18.485 1.00 88.31 277 ALA A CA 1
ATOM 2188 C C . ALA A 1 277 ? -9.837 -6.334 17.111 1.00 88.31 277 ALA A C 1
ATOM 2190 O O . ALA A 1 277 ? -8.986 -6.392 16.222 1.00 88.31 277 ALA A O 1
ATOM 2191 N N . PHE A 1 278 ? -11.003 -5.709 16.938 1.00 89.31 278 PHE A N 1
ATOM 2192 C CA . PHE A 1 278 ? -11.351 -4.955 15.745 1.00 89.31 278 PHE A CA 1
ATOM 2193 C C . PHE A 1 278 ? -10.487 -3.700 15.609 1.00 89.31 278 PHE A C 1
ATOM 2195 O O . PHE A 1 278 ? -9.922 -3.509 14.538 1.00 89.31 278 PHE A O 1
ATOM 2202 N N . SER A 1 279 ? -10.302 -2.904 16.669 1.00 84.31 279 SER A N 1
ATOM 2203 C CA . SER A 1 279 ? -9.462 -1.695 16.617 1.00 84.31 279 SER A CA 1
ATOM 2204 C C . SER A 1 279 ? -8.003 -2.011 16.259 1.00 84.31 279 SER A C 1
ATOM 2206 O O . SER A 1 279 ? -7.429 -1.362 15.389 1.00 84.31 279 SER A O 1
ATOM 2208 N N . ASP A 1 280 ? -7.418 -3.079 16.827 1.00 85.62 280 ASP A N 1
ATOM 2209 C CA . ASP A 1 280 ? -6.035 -3.495 16.507 1.00 85.62 280 ASP A CA 1
ATOM 2210 C C . ASP A 1 280 ? -5.841 -3.847 15.020 1.00 85.62 280 ASP A C 1
ATOM 2212 O O . ASP A 1 280 ? -4.749 -3.687 14.466 1.00 85.62 280 ASP A O 1
ATOM 2216 N N . LEU A 1 281 ? -6.890 -4.349 14.365 1.00 90.44 281 LEU A N 1
ATOM 2217 C CA . LEU A 1 281 ? -6.821 -4.867 13.000 1.00 90.44 281 LEU A CA 1
ATOM 2218 C C . LEU A 1 281 ? -7.353 -3.894 11.943 1.00 90.44 281 LEU A C 1
ATOM 2220 O O . LEU A 1 281 ? -6.793 -3.865 10.841 1.00 90.44 281 LEU A O 1
ATOM 2224 N N . LYS A 1 282 ? -8.413 -3.130 12.246 1.00 85.44 282 LYS A N 1
ATOM 2225 C CA . LYS A 1 282 ? -9.214 -2.391 11.255 1.00 85.44 282 LYS A CA 1
ATOM 2226 C C . LYS A 1 282 ? -8.355 -1.444 10.427 1.00 85.44 282 LYS A C 1
ATOM 2228 O O . LYS A 1 282 ? -8.360 -1.555 9.209 1.00 85.44 282 LYS A O 1
ATOM 2233 N N . ASP A 1 283 ? -7.531 -0.624 11.072 1.00 81.81 283 ASP A N 1
ATOM 2234 C CA . ASP A 1 283 ? -6.752 0.420 10.396 1.00 81.81 283 ASP A CA 1
ATOM 2235 C C . ASP A 1 283 ? -5.411 -0.052 9.845 1.00 81.81 283 ASP A C 1
ATOM 2237 O O . ASP A 1 283 ? -4.847 0.563 8.940 1.00 81.81 283 ASP A O 1
ATOM 2241 N N . ARG A 1 284 ? -4.892 -1.157 10.384 1.00 87.75 284 ARG A N 1
ATOM 2242 C CA . ARG A 1 284 ? -3.573 -1.681 10.015 1.00 87.75 284 ARG A CA 1
ATOM 2243 C C . ARG A 1 284 ? -3.611 -2.628 8.828 1.00 87.75 284 ARG A C 1
ATOM 2245 O O . ARG A 1 284 ? -2.596 -2.771 8.159 1.00 87.75 284 ARG A O 1
ATOM 2252 N N . LYS A 1 285 ? -4.724 -3.339 8.629 1.00 93.12 285 LYS A N 1
ATOM 2253 C CA . LYS A 1 285 ? -4.797 -4.441 7.657 1.00 93.12 285 LYS A CA 1
ATOM 2254 C C . LYS A 1 285 ? -5.992 -4.373 6.715 1.00 93.12 285 LYS A C 1
ATOM 2256 O O . LYS A 1 285 ? -5.960 -5.015 5.666 1.00 93.12 285 LYS A O 1
ATOM 2261 N N . TYR A 1 286 ? -7.052 -3.659 7.086 1.00 94.81 286 TYR A N 1
ATOM 2262 C CA . TYR A 1 286 ? -8.322 -3.700 6.374 1.00 94.81 286 TYR A CA 1
ATOM 2263 C C . TYR A 1 286 ? -8.711 -2.323 5.842 1.00 94.81 286 TYR A C 1
ATOM 2265 O O . TYR A 1 286 ? -8.353 -1.278 6.373 1.00 94.81 286 TYR A O 1
ATOM 2273 N N . PHE A 1 287 ? -9.440 -2.324 4.733 1.00 93.12 287 PHE A N 1
ATOM 2274 C CA . PHE A 1 287 ? -10.059 -1.130 4.181 1.00 93.12 287 PHE A CA 1
ATOM 2275 C C . PHE A 1 287 ? -11.531 -1.057 4.581 1.00 93.12 287 PHE A C 1
ATOM 2277 O O . PHE A 1 287 ? -12.262 -2.045 4.461 1.00 93.12 287 PHE A O 1
ATOM 2284 N N . TYR A 1 288 ? -11.965 0.134 4.979 1.00 90.06 288 TYR A N 1
ATOM 2285 C CA . TYR A 1 288 ? -13.359 0.520 5.145 1.00 90.06 288 TYR A CA 1
ATOM 2286 C C . TYR A 1 288 ? -13.503 2.026 4.889 1.00 90.06 288 TYR A C 1
ATOM 2288 O O . TYR A 1 288 ? -12.555 2.798 5.033 1.00 90.06 288 TYR A O 1
ATOM 2296 N N . ILE A 1 289 ? -14.698 2.450 4.491 1.00 85.69 289 ILE A N 1
ATOM 2297 C CA . ILE A 1 289 ? -15.028 3.850 4.243 1.00 85.69 289 ILE A CA 1
ATOM 2298 C C . ILE A 1 289 ? -15.201 4.554 5.590 1.00 85.69 289 ILE A C 1
ATOM 2300 O O . ILE A 1 289 ? -16.113 4.224 6.352 1.00 85.69 289 ILE A O 1
ATOM 2304 N N . ARG A 1 290 ? -14.326 5.525 5.868 1.00 76.19 290 ARG A N 1
ATOM 2305 C CA . ARG A 1 290 ? -14.425 6.407 7.037 1.00 76.19 290 ARG A CA 1
ATOM 2306 C C . ARG A 1 290 ? -15.349 7.586 6.749 1.00 76.19 290 ARG A C 1
ATOM 2308 O O . ARG A 1 290 ? -15.337 8.131 5.644 1.00 76.19 290 ARG A O 1
ATOM 2315 N N . ASP A 1 291 ? -16.101 8.009 7.763 1.00 68.31 291 ASP A N 1
ATOM 2316 C CA . ASP A 1 291 ? -16.775 9.307 7.742 1.00 68.31 291 ASP A CA 1
ATOM 2317 C C . ASP A 1 291 ? -15.714 10.400 7.939 1.00 68.31 291 ASP A C 1
ATOM 2319 O O . ASP A 1 291 ? -15.217 10.592 9.042 1.00 68.31 291 ASP A O 1
ATOM 2323 N N . GLN A 1 292 ? -15.327 11.082 6.858 1.00 61.28 292 GLN A N 1
ATOM 2324 C CA . GLN A 1 292 ? -14.258 12.093 6.874 1.00 61.28 292 GLN A CA 1
ATOM 2325 C C . GLN A 1 292 ? -14.605 13.343 7.701 1.00 61.28 292 GLN A C 1
ATOM 2327 O O . GLN A 1 292 ? -13.741 14.192 7.901 1.00 61.28 292 GLN A O 1
ATOM 2332 N N . LEU A 1 293 ? -15.859 13.489 8.143 1.00 61.25 293 LEU A N 1
ATOM 2333 C CA . LEU A 1 293 ? -16.323 14.660 8.887 1.00 61.25 293 LEU A CA 1
ATOM 2334 C C . LEU A 1 293 ? -16.196 14.519 10.409 1.00 61.25 293 LEU A C 1
ATOM 2336 O O . LEU A 1 293 ? -16.286 15.531 11.098 1.00 61.25 293 LEU A O 1
ATOM 2340 N N . ASN A 1 294 ? -15.990 13.306 10.930 1.00 57.06 294 ASN A N 1
ATOM 2341 C CA . ASN A 1 294 ? -15.890 13.065 12.366 1.00 57.06 294 ASN A CA 1
ATOM 2342 C C . ASN A 1 294 ? -14.526 12.462 12.721 1.00 57.06 294 ASN A C 1
ATOM 2344 O O . ASN A 1 294 ? -14.125 11.459 12.135 1.00 57.06 294 ASN A O 1
ATOM 2348 N N . GLU A 1 295 ? -13.855 13.037 13.723 1.00 56.78 295 GLU A N 1
ATOM 2349 C CA . GLU A 1 295 ? -12.590 12.508 14.257 1.00 56.78 295 GLU A CA 1
ATOM 2350 C C . GLU A 1 295 ? -12.793 11.149 14.948 1.00 56.78 295 GLU A C 1
ATOM 2352 O O . GLU A 1 295 ? -12.001 10.232 14.744 1.00 56.78 295 GLU A O 1
ATOM 2357 N N . VAL A 1 296 ? -13.921 10.970 15.651 1.00 63.31 296 VAL A N 1
ATOM 2358 C CA . VAL A 1 296 ? -14.386 9.668 16.154 1.00 63.31 296 VAL A CA 1
ATOM 2359 C C . VAL A 1 296 ? -15.434 9.096 15.204 1.00 63.31 296 VAL A C 1
ATOM 2361 O O . VAL A 1 296 ? -16.473 9.721 14.961 1.00 63.31 296 VAL A O 1
ATOM 2364 N N . SER A 1 297 ? -15.217 7.880 14.697 1.00 69.38 297 SER A N 1
ATOM 2365 C CA . SER A 1 297 ? -16.199 7.233 13.826 1.00 69.38 297 SER A CA 1
ATOM 2366 C C . SER A 1 297 ? -17.562 7.126 14.518 1.00 69.38 297 SER A C 1
ATOM 2368 O O . SER A 1 297 ? -17.663 6.794 15.700 1.00 69.38 297 SER A O 1
ATOM 2370 N N . ARG A 1 298 ? -18.652 7.326 13.763 1.00 64.69 298 ARG A N 1
ATOM 2371 C CA . ARG A 1 298 ? -20.025 7.074 14.251 1.00 64.69 298 ARG A CA 1
ATOM 2372 C C . ARG A 1 298 ? -20.196 5.654 14.789 1.00 64.69 298 ARG A C 1
ATOM 2374 O O . ARG A 1 298 ? -21.087 5.400 15.594 1.00 64.69 298 ARG A O 1
ATOM 2381 N N . PHE A 1 299 ? -19.370 4.728 14.310 1.00 67.75 299 PHE A N 1
ATOM 2382 C CA . PHE A 1 299 ? -19.342 3.361 14.790 1.00 67.75 299 PHE A CA 1
ATOM 2383 C C . PHE A 1 299 ? -18.768 3.268 16.211 1.00 67.75 299 PHE A C 1
ATOM 2385 O O . PHE A 1 299 ? -19.422 2.705 17.087 1.00 67.75 299 PHE A O 1
ATOM 2392 N N . ASP A 1 300 ? -17.624 3.905 16.467 1.00 69.75 300 ASP A N 1
ATOM 2393 C CA . ASP A 1 300 ? -17.007 3.961 17.796 1.00 69.75 300 ASP A CA 1
ATOM 2394 C C . ASP A 1 300 ? -17.911 4.709 18.796 1.00 69.75 300 ASP A C 1
ATOM 2396 O O . ASP A 1 300 ? -18.087 4.260 19.929 1.00 69.75 300 ASP A O 1
ATOM 2400 N N . GLN A 1 301 ? -18.605 5.766 18.352 1.00 68.19 301 GLN A N 1
ATOM 2401 C CA . GLN A 1 301 ? -19.645 6.439 19.147 1.00 68.19 301 GLN A CA 1
ATOM 2402 C C . GLN A 1 301 ? -20.805 5.509 19.524 1.00 68.19 301 GLN A C 1
ATOM 2404 O O . GLN A 1 301 ? -21.341 5.597 20.628 1.00 68.19 301 GLN A O 1
ATOM 2409 N N . GLY A 1 302 ? -21.200 4.612 18.618 1.00 69.00 302 GLY A N 1
ATOM 2410 C CA . GLY A 1 302 ? -22.239 3.618 18.876 1.00 69.00 302 GLY A CA 1
ATOM 2411 C C . GLY A 1 302 ? -21.794 2.533 19.857 1.00 69.00 302 GLY A C 1
ATOM 2412 O O . GLY A 1 302 ? -22.577 2.133 20.717 1.00 69.00 302 GLY A O 1
ATOM 2413 N N . LEU A 1 303 ? -20.545 2.075 19.755 1.00 73.00 303 LEU A N 1
ATOM 2414 C CA . LEU A 1 303 ? -19.979 1.066 20.656 1.00 73.00 303 LEU A CA 1
ATOM 2415 C C . LEU A 1 303 ? -19.735 1.613 22.068 1.00 73.00 303 LEU A C 1
ATOM 2417 O O . LEU A 1 303 ? -20.012 0.926 23.049 1.00 73.00 303 LEU A O 1
ATOM 2421 N N . ALA A 1 304 ? -19.274 2.859 22.171 1.00 80.88 304 ALA A N 1
ATOM 2422 C CA . ALA A 1 304 ? -18.997 3.549 23.428 1.00 80.88 304 ALA A CA 1
ATOM 2423 C C . ALA A 1 304 ? -20.137 4.505 23.837 1.00 80.88 304 ALA A C 1
ATOM 2425 O O . ALA A 1 304 ? -19.904 5.523 24.487 1.00 80.88 304 ALA A O 1
ATOM 2426 N N . ALA A 1 305 ? -21.389 4.206 23.472 1.00 80.81 305 ALA A N 1
ATOM 2427 C CA . ALA A 1 305 ? -22.522 5.111 23.698 1.00 80.81 305 ALA A CA 1
ATOM 2428 C C . ALA A 1 305 ? -22.701 5.505 25.178 1.00 80.81 305 ALA A C 1
ATOM 2430 O O . ALA A 1 305 ? -22.971 6.667 25.479 1.00 80.81 305 ALA A O 1
ATOM 2431 N N . ASP A 1 306 ? -22.489 4.561 26.102 1.00 82.19 306 ASP A N 1
ATOM 2432 C CA . ASP A 1 306 ? -22.487 4.813 27.549 1.00 82.19 306 ASP A CA 1
ATOM 2433 C C . ASP A 1 306 ? -21.434 5.857 27.950 1.00 82.19 306 ASP A C 1
ATOM 2435 O O . ASP A 1 306 ? -21.701 6.728 28.775 1.00 82.19 306 ASP A O 1
ATOM 2439 N N . TRP A 1 307 ? -20.231 5.765 27.375 1.00 88.75 307 TRP A N 1
ATOM 2440 C CA . TRP A 1 307 ? -19.142 6.703 27.635 1.00 88.75 307 TRP A CA 1
ATOM 2441 C C . TRP A 1 307 ? -19.499 8.094 27.123 1.00 88.75 307 TRP A C 1
ATOM 2443 O O . TRP A 1 307 ? -19.475 9.048 27.896 1.00 88.75 307 TRP A O 1
ATOM 2453 N N . PHE A 1 308 ? -19.937 8.203 25.868 1.00 85.44 308 PHE A N 1
ATOM 2454 C CA . PHE A 1 308 ? -20.342 9.482 25.281 1.00 85.44 308 PHE A CA 1
ATOM 2455 C C . PHE A 1 308 ? -21.537 10.118 26.000 1.00 85.44 308 PHE A C 1
ATOM 2457 O O . PHE A 1 308 ? -21.591 11.340 26.126 1.00 85.44 308 PHE A O 1
ATOM 2464 N N . ALA A 1 309 ? -22.469 9.320 26.531 1.00 86.62 309 ALA A N 1
ATOM 2465 C CA . ALA A 1 309 ? -23.567 9.826 27.354 1.00 86.62 309 ALA A CA 1
ATOM 2466 C C . ALA A 1 309 ? -23.081 10.443 28.679 1.00 86.62 309 ALA A C 1
ATOM 2468 O O . ALA A 1 309 ? -23.694 11.390 29.173 1.00 86.62 309 ALA A O 1
ATOM 2469 N N . LEU A 1 310 ? -21.989 9.923 29.250 1.00 86.56 310 LEU A N 1
ATOM 2470 C CA . LEU A 1 310 ? -21.396 10.412 30.498 1.00 86.56 310 LEU A CA 1
ATOM 2471 C C . LEU A 1 310 ? -20.463 11.608 30.283 1.00 86.56 310 LEU A C 1
ATOM 2473 O O . LEU A 1 310 ? -20.464 12.538 31.090 1.00 86.56 310 LEU A O 1
ATOM 2477 N N . THR A 1 311 ? -19.664 11.587 29.218 1.00 88.50 311 THR A N 1
ATOM 2478 C CA . THR A 1 311 ? -18.644 12.609 28.944 1.00 88.50 311 THR A CA 1
ATOM 2479 C C . THR A 1 311 ? -19.164 13.754 28.082 1.00 88.50 311 THR A C 1
ATOM 2481 O O . THR A 1 311 ? -18.576 14.832 28.075 1.00 88.50 311 THR A O 1
ATOM 2484 N N . GLY A 1 312 ? -20.253 13.547 27.337 1.00 82.62 312 GLY A N 1
ATOM 2485 C CA . GLY A 1 312 ? -20.692 14.472 26.292 1.00 82.62 312 GLY A CA 1
ATOM 2486 C C . GLY A 1 312 ? -19.712 14.559 25.117 1.00 82.62 312 GLY A C 1
ATOM 2487 O O . GLY A 1 312 ? -19.790 15.514 24.349 1.00 82.62 312 GLY A O 1
ATOM 2488 N N . GLY A 1 313 ? -18.784 13.599 24.998 1.00 81.81 313 GLY A N 1
ATOM 2489 C CA . GLY A 1 313 ? -17.705 13.617 24.007 1.00 81.81 313 GLY A CA 1
ATOM 2490 C C . GLY A 1 313 ? -16.583 14.608 24.314 1.00 81.81 313 GLY A C 1
ATOM 2491 O O . GLY A 1 313 ? -15.886 15.019 23.397 1.00 81.81 313 GLY A O 1
ATOM 2492 N N . THR A 1 314 ? -16.428 15.032 25.572 1.00 82.69 314 THR A N 1
ATOM 2493 C CA . THR A 1 314 ? -15.303 15.888 25.966 1.00 82.69 314 THR A CA 1
ATOM 2494 C C . THR A 1 314 ? -13.989 15.111 26.016 1.00 82.69 314 THR A C 1
ATOM 2496 O O . THR A 1 314 ? -13.942 14.024 26.586 1.00 82.69 314 THR A O 1
ATOM 2499 N N . GLU A 1 315 ? -12.925 15.728 25.508 1.00 84.25 315 GLU A N 1
ATOM 2500 C CA . GLU A 1 315 ? -11.533 15.266 25.641 1.00 84.25 315 GLU A CA 1
ATOM 2501 C C . GLU A 1 315 ? -10.755 16.061 26.709 1.00 84.25 315 GLU A C 1
ATOM 2503 O O . GLU A 1 315 ? -9.574 15.837 26.930 1.00 84.25 315 GLU A O 1
ATOM 2508 N N . ASP A 1 316 ? -11.407 17.018 27.379 1.00 91.44 316 ASP A N 1
ATOM 2509 C CA . ASP A 1 316 ? -10.793 17.819 28.443 1.00 91.44 316 ASP A CA 1
ATOM 2510 C C . ASP A 1 316 ? -10.464 16.963 29.683 1.00 91.44 316 ASP A C 1
ATOM 2512 O O . ASP A 1 316 ? -11.367 16.495 30.393 1.00 91.44 316 ASP A O 1
ATOM 2516 N N . ASP A 1 317 ? -9.167 16.821 29.969 1.00 95.06 317 ASP A N 1
ATOM 2517 C CA . ASP A 1 317 ? -8.625 16.078 31.111 1.00 95.06 317 ASP A CA 1
ATOM 2518 C C . ASP A 1 317 ? -9.274 16.475 32.445 1.00 95.06 317 ASP A C 1
ATOM 2520 O O . ASP A 1 317 ? -9.563 15.615 33.274 1.00 95.06 317 ASP A O 1
ATOM 2524 N N . ILE A 1 318 ? -9.569 17.759 32.671 1.00 94.50 318 ILE A N 1
ATOM 2525 C CA . ILE A 1 318 ? -10.142 18.252 33.933 1.00 94.50 318 ILE A CA 1
ATOM 2526 C C . ILE A 1 318 ? -11.577 17.734 34.100 1.00 94.50 318 ILE A C 1
ATOM 2528 O O . ILE A 1 318 ? -11.988 17.332 35.199 1.00 94.50 318 ILE A O 1
ATOM 2532 N N . LEU A 1 319 ? -12.360 17.721 33.018 1.00 95.25 319 LEU A N 1
ATOM 2533 C CA . LEU A 1 319 ? -13.721 17.177 33.014 1.00 95.25 319 LEU A CA 1
ATOM 2534 C C . LEU A 1 319 ? -13.710 15.657 33.233 1.00 95.25 319 LEU A C 1
ATOM 2536 O O . LEU A 1 319 ? -14.527 15.147 34.011 1.00 95.25 319 LEU A O 1
ATOM 2540 N N . LEU A 1 320 ? -12.766 14.952 32.607 1.00 95.94 320 LEU A N 1
ATOM 2541 C CA . LEU A 1 320 ? -12.605 13.501 32.722 1.00 95.94 320 LEU A CA 1
ATOM 2542 C C . LEU A 1 320 ? -12.120 13.080 34.117 1.00 95.94 320 LEU A C 1
ATOM 2544 O O . LEU A 1 320 ? -12.722 12.202 34.736 1.00 95.94 320 LEU A O 1
ATOM 2548 N N . LEU A 1 321 ? -11.129 13.770 34.684 1.00 96.94 321 LEU A N 1
ATOM 2549 C CA . LEU A 1 321 ? -10.665 13.554 36.058 1.00 96.94 321 LEU A CA 1
ATOM 2550 C C . LEU A 1 321 ? -11.776 13.804 37.085 1.00 96.94 321 LEU A C 1
ATOM 2552 O O . LEU A 1 321 ? -11.895 13.068 38.064 1.00 96.94 321 LEU A O 1
ATOM 2556 N N . THR A 1 322 ? -12.654 14.784 36.844 1.00 96.38 322 THR A N 1
ATOM 2557 C CA . THR A 1 322 ? -13.833 15.017 37.699 1.00 96.38 322 THR A CA 1
ATOM 2558 C C . THR A 1 322 ? -14.785 13.819 37.681 1.00 96.38 322 THR A C 1
ATOM 2560 O O . THR A 1 322 ? -15.272 13.390 38.732 1.00 96.38 322 THR A O 1
ATOM 2563 N N . LEU A 1 323 ? -15.022 13.246 36.500 1.00 96.31 323 LEU A N 1
ATOM 2564 C CA . LEU A 1 323 ? -15.840 12.046 36.325 1.00 96.31 323 LEU A CA 1
ATOM 2565 C C . LEU A 1 323 ? -15.202 10.822 37.005 1.00 96.31 323 LEU A C 1
ATOM 2567 O O . LEU A 1 323 ? -15.904 10.052 37.677 1.00 96.31 323 LEU A O 1
ATOM 2571 N N . PHE A 1 324 ? -13.884 10.657 36.883 1.00 97.12 324 PHE A N 1
ATOM 2572 C CA . PHE A 1 324 ? -13.137 9.581 37.536 1.00 97.12 324 PHE A CA 1
ATOM 2573 C C . PHE A 1 324 ? -13.158 9.716 39.054 1.00 97.12 324 PHE A C 1
ATOM 2575 O O . PHE A 1 324 ? -13.465 8.740 39.734 1.00 97.12 324 PHE A O 1
ATOM 2582 N N . LEU A 1 325 ? -12.971 10.924 39.590 1.00 96.62 325 LEU A N 1
ATOM 2583 C CA . LEU A 1 325 ? -13.090 11.203 41.021 1.00 96.62 325 LEU A CA 1
ATOM 2584 C C . LEU A 1 325 ? -14.485 10.845 41.555 1.00 96.62 325 LEU A C 1
ATOM 2586 O O . LEU A 1 325 ? -14.597 10.197 42.595 1.00 96.62 325 LEU A O 1
ATOM 2590 N N . CYS A 1 326 ? -15.554 11.214 40.838 1.00 96.38 326 CYS A N 1
ATOM 2591 C CA . CYS A 1 326 ? -16.921 10.837 41.221 1.00 96.38 326 CYS A CA 1
ATOM 2592 C C . CYS A 1 326 ? -17.095 9.314 41.268 1.00 96.38 326 CYS A C 1
ATOM 2594 O O . CYS A 1 326 ? -17.700 8.776 42.196 1.00 96.38 326 CYS A O 1
ATOM 2596 N N . THR A 1 327 ? -16.531 8.625 40.277 1.00 96.31 327 THR A N 1
ATOM 2597 C CA . THR A 1 327 ? -16.589 7.164 40.165 1.00 96.31 327 THR A CA 1
ATOM 2598 C C . THR A 1 327 ? -15.787 6.487 41.278 1.00 96.31 327 THR A C 1
ATOM 2600 O O . THR A 1 327 ? -16.288 5.556 41.904 1.00 96.31 327 THR A O 1
ATOM 2603 N N . ALA A 1 328 ? -14.591 6.992 41.587 1.00 96.25 328 ALA A N 1
ATOM 2604 C CA . ALA A 1 328 ? -13.745 6.514 42.679 1.00 96.25 328 ALA A CA 1
ATOM 2605 C C . ALA A 1 328 ? -14.397 6.706 44.056 1.00 96.25 328 ALA A C 1
ATOM 2607 O O . ALA A 1 328 ? -14.160 5.908 44.959 1.00 96.25 328 ALA A O 1
ATOM 2608 N N . ALA A 1 329 ? -15.221 7.747 44.203 1.00 95.38 329 ALA A N 1
ATOM 2609 C CA . ALA A 1 329 ? -15.960 8.061 45.422 1.00 95.38 329 ALA A CA 1
ATOM 2610 C C . ALA A 1 329 ? -17.310 7.335 45.553 1.00 95.38 329 ALA A C 1
ATOM 2612 O O . ALA A 1 329 ? -17.981 7.492 46.576 1.00 95.38 329 ALA A O 1
ATOM 2613 N N . GLY A 1 330 ? -17.753 6.599 44.527 1.00 92.56 330 GLY A N 1
ATOM 2614 C CA . GLY A 1 330 ? -19.065 5.943 44.513 1.00 92.56 330 GLY A CA 1
ATOM 2615 C C . GLY A 1 330 ? -20.257 6.913 44.489 1.00 92.56 330 GLY A C 1
ATOM 2616 O O . GLY A 1 330 ? -21.360 6.547 44.893 1.00 92.56 330 GLY A O 1
ATOM 2617 N N . VAL A 1 331 ? -20.053 8.157 44.042 1.00 93.75 331 VAL A N 1
ATOM 2618 C CA . VAL A 1 331 ? -21.106 9.185 43.936 1.00 93.75 331 VAL A CA 1
ATOM 2619 C C . VAL A 1 331 ? -21.606 9.304 42.486 1.00 93.75 331 VAL A C 1
ATOM 2621 O O . VAL A 1 331 ? -20.978 8.756 41.577 1.00 93.75 331 VAL A O 1
ATOM 2624 N N . PRO A 1 332 ? -22.733 10.000 42.216 1.00 93.12 332 PRO A N 1
ATOM 2625 C CA . PRO A 1 332 ? -23.233 10.154 40.853 1.00 93.12 332 PRO A CA 1
ATOM 2626 C C . PRO A 1 332 ? -22.170 10.704 39.894 1.00 93.12 332 PRO A C 1
ATOM 2628 O O . PRO A 1 332 ? -21.555 11.734 40.167 1.00 93.12 332 PRO A O 1
ATOM 2631 N N . GLN A 1 333 ? -21.999 10.016 38.768 1.00 92.69 333 GLN A N 1
ATOM 2632 C CA . GLN A 1 333 ? -21.027 10.327 37.723 1.00 92.69 333 GLN A CA 1
ATOM 2633 C C . GLN A 1 333 ? -21.346 11.672 37.062 1.00 92.69 333 GLN A C 1
ATOM 2635 O O . GLN A 1 333 ? -22.399 11.835 36.445 1.00 92.69 333 GLN A O 1
ATOM 2640 N N . LYS A 1 334 ? -20.451 12.651 37.229 1.00 92.50 334 LYS A N 1
ATOM 2641 C CA . LYS A 1 334 ? -20.587 14.009 36.691 1.00 92.50 334 LYS A CA 1
ATOM 2642 C C . LYS A 1 334 ? -19.233 14.533 36.228 1.00 92.50 334 LYS A C 1
ATOM 2644 O O . LYS A 1 334 ? -18.225 14.299 36.881 1.00 92.50 334 LYS A O 1
ATOM 2649 N N . THR A 1 335 ? -19.241 15.339 35.174 1.00 91.81 335 THR A N 1
ATOM 2650 C CA . THR A 1 335 ? -18.070 16.085 34.680 1.00 91.81 335 THR A CA 1
ATOM 2651 C C . THR A 1 335 ? -17.937 17.473 35.323 1.00 91.81 335 THR A C 1
ATOM 2653 O O . THR A 1 335 ? -17.043 18.246 35.002 1.00 91.81 335 THR A O 1
ATOM 2656 N N . THR A 1 336 ? -18.843 17.847 36.230 1.00 92.94 336 THR A N 1
ATOM 2657 C CA . THR A 1 336 ? -18.810 19.126 36.954 1.00 92.94 336 THR A CA 1
ATOM 2658 C C . THR A 1 336 ? -19.341 18.936 38.367 1.00 92.94 336 THR A C 1
ATOM 2660 O O . THR A 1 336 ? -20.409 18.344 38.552 1.00 92.94 336 THR A O 1
ATOM 2663 N N . LEU A 1 337 ? -18.637 19.483 39.359 1.00 93.50 337 LEU A N 1
ATOM 2664 C CA . LEU A 1 337 ? -19.030 19.410 40.766 1.00 93.50 337 LEU A CA 1
ATOM 2665 C C . LEU A 1 337 ? -19.216 20.793 41.383 1.00 93.50 337 LEU A C 1
ATOM 2667 O O . LEU A 1 337 ? -18.425 21.711 41.175 1.00 93.50 337 LEU A O 1
ATOM 2671 N N . LYS A 1 338 ? -20.227 20.938 42.240 1.00 94.75 338 LYS A N 1
ATOM 2672 C CA . LYS A 1 338 ? -20.274 22.044 43.206 1.00 94.75 338 LYS A CA 1
ATOM 2673 C C . LYS A 1 338 ? -19.288 21.776 44.339 1.00 94.75 338 LYS A C 1
ATOM 2675 O O . LYS A 1 338 ? -19.072 20.626 44.719 1.00 94.75 338 LYS A O 1
ATOM 2680 N N . ARG A 1 339 ? -18.788 22.833 44.990 1.00 92.38 339 ARG A N 1
ATOM 2681 C CA . ARG A 1 339 ? -17.866 22.712 46.142 1.00 92.38 339 ARG A CA 1
ATOM 2682 C C . ARG A 1 339 ? -18.371 21.749 47.230 1.00 92.38 339 ARG A C 1
ATOM 2684 O O . ARG A 1 339 ? -17.591 20.980 47.777 1.00 92.38 339 ARG A O 1
ATOM 2691 N N . ASN A 1 340 ? -19.675 21.753 47.521 1.00 92.69 340 ASN A N 1
ATOM 2692 C CA . ASN A 1 340 ? -20.271 20.838 48.503 1.00 92.69 340 ASN A CA 1
ATOM 2693 C C . ASN A 1 340 ? -20.343 19.381 48.016 1.00 92.69 340 ASN A C 1
ATOM 2695 O O . ASN A 1 340 ? -20.288 18.472 48.836 1.00 92.69 340 ASN A O 1
ATOM 2699 N N . GLU A 1 341 ? -20.484 19.146 46.710 1.00 94.19 341 GLU A N 1
ATOM 2700 C CA . GLU A 1 341 ? -20.490 17.796 46.136 1.00 94.19 341 GLU A CA 1
ATOM 2701 C C . GLU A 1 341 ? -19.078 17.206 46.129 1.00 94.19 341 GLU A C 1
ATOM 2703 O O . GLU A 1 341 ? -18.905 16.062 46.534 1.00 94.19 341 GLU A O 1
ATOM 2708 N N . ALA A 1 342 ? -18.066 18.012 45.792 1.00 94.31 342 ALA A N 1
ATOM 2709 C CA . ALA A 1 342 ? -16.662 17.616 45.890 1.00 94.31 342 ALA A CA 1
ATOM 2710 C C . ALA A 1 342 ? -16.269 17.241 47.330 1.00 94.31 342 ALA A C 1
ATOM 2712 O O . ALA A 1 342 ? -15.695 16.179 47.552 1.00 94.31 342 ALA A O 1
ATOM 2713 N N . LYS A 1 343 ? -16.685 18.031 48.334 1.00 94.50 343 LYS A N 1
ATOM 2714 C CA . LYS A 1 343 ? -16.489 17.667 49.751 1.00 94.50 343 LYS A CA 1
ATOM 2715 C C . LYS A 1 343 ? -17.128 16.324 50.108 1.00 94.50 343 LYS A C 1
ATOM 2717 O O . LYS A 1 343 ? -16.513 15.523 50.801 1.00 94.50 343 LYS A O 1
ATOM 2722 N N . LYS A 1 344 ? -18.352 16.065 49.632 1.00 95.06 344 LYS A N 1
ATOM 2723 C CA . LYS A 1 344 ? -19.032 14.779 49.855 1.00 95.06 344 LYS A CA 1
ATOM 2724 C C . LYS A 1 344 ? -18.297 13.616 49.191 1.00 95.06 344 LYS A C 1
ATOM 2726 O O . LYS A 1 344 ? -18.225 12.554 49.793 1.00 95.06 344 LYS A O 1
ATOM 2731 N N . ALA A 1 345 ? -17.748 13.816 47.994 1.00 95.12 345 ALA A N 1
ATOM 2732 C CA . ALA A 1 345 ? -16.950 12.801 47.315 1.00 95.12 345 ALA A CA 1
ATOM 2733 C C . ALA A 1 345 ? -15.696 12.443 48.129 1.00 95.12 345 ALA A C 1
ATOM 2735 O O . ALA A 1 345 ? -15.463 11.267 48.384 1.00 95.12 345 ALA A O 1
ATOM 2736 N N . VAL A 1 346 ? -14.953 13.442 48.624 1.00 95.75 346 VAL A N 1
ATOM 2737 C CA . VAL A 1 346 ? -13.770 13.212 49.477 1.00 95.75 346 VAL A CA 1
ATOM 2738 C C . VAL A 1 346 ? -14.139 12.471 50.763 1.00 95.75 346 VAL A C 1
ATOM 2740 O O . VAL A 1 346 ? -13.480 11.501 51.121 1.00 95.75 346 VAL A O 1
ATOM 2743 N N . LEU A 1 347 ? -15.217 12.877 51.440 1.00 94.81 347 LEU A N 1
ATOM 2744 C CA . LEU A 1 347 ? -15.676 12.185 52.649 1.00 94.81 347 LEU A CA 1
ATOM 2745 C C . LEU A 1 347 ? -16.074 10.731 52.362 1.00 94.81 347 LEU A C 1
ATOM 2747 O O . LEU A 1 347 ? -15.702 9.845 53.123 1.00 94.81 347 LEU A O 1
ATOM 2751 N N . SER A 1 348 ? -16.755 10.479 51.240 1.00 94.88 348 SER A N 1
ATOM 2752 C CA . SER A 1 348 ? -17.099 9.120 50.805 1.00 94.88 348 SER A CA 1
ATOM 2753 C C . SER A 1 348 ? -15.855 8.267 50.545 1.00 94.88 348 SER A C 1
ATOM 2755 O O . SER A 1 348 ? -15.827 7.103 50.935 1.00 94.88 348 SER A O 1
ATOM 2757 N N . ILE A 1 349 ? -14.809 8.845 49.940 1.00 95.25 349 ILE A N 1
ATOM 2758 C CA . ILE A 1 349 ? -13.520 8.171 49.720 1.00 95.25 349 ILE A CA 1
ATOM 2759 C C . ILE A 1 349 ? -12.850 7.818 51.051 1.00 95.25 349 ILE A C 1
ATOM 2761 O O . ILE A 1 349 ? -12.339 6.712 51.194 1.00 95.25 349 ILE A O 1
ATOM 2765 N N . ARG A 1 350 ? -12.850 8.730 52.030 1.00 94.31 350 ARG A N 1
ATOM 2766 C CA . ARG A 1 350 ? -12.247 8.473 53.350 1.00 94.31 350 ARG A CA 1
ATOM 2767 C C . ARG A 1 350 ? -13.000 7.395 54.129 1.00 94.31 350 ARG A C 1
ATOM 2769 O O . ARG A 1 350 ? -12.378 6.595 54.812 1.00 94.31 350 ARG A O 1
ATOM 2776 N N . GLU A 1 351 ? -14.323 7.351 53.999 1.00 93.12 351 GLU A N 1
ATOM 2777 C CA . GLU A 1 351 ? -15.163 6.365 54.685 1.00 93.12 351 GLU A CA 1
ATOM 2778 C C . GLU A 1 351 ? -15.114 4.977 54.025 1.00 93.12 351 GLU A C 1
ATOM 2780 O O . GLU A 1 351 ? -15.009 3.965 54.715 1.00 93.12 351 GLU A O 1
ATOM 2785 N N . ASN A 1 352 ? -15.180 4.917 52.692 1.00 91.06 352 ASN A N 1
ATOM 2786 C CA . ASN A 1 352 ? -15.382 3.668 51.945 1.00 91.06 352 ASN A CA 1
ATOM 2787 C C . ASN A 1 352 ? -14.136 3.184 51.185 1.00 91.06 352 ASN A C 1
ATOM 2789 O O . ASN A 1 352 ? -14.144 2.090 50.616 1.00 91.06 352 ASN A O 1
ATOM 2793 N N . GLY A 1 353 ? -13.069 3.981 51.167 1.00 91.19 353 GLY A N 1
ATOM 2794 C CA . GLY A 1 353 ? -11.875 3.750 50.362 1.00 91.19 353 GLY A CA 1
ATOM 2795 C C . GLY A 1 353 ? -12.034 4.164 48.894 1.00 91.19 353 GLY A C 1
ATOM 2796 O O . GLY A 1 353 ? -13.127 4.433 48.394 1.00 91.19 353 GLY A O 1
ATOM 2797 N N . LEU A 1 354 ? -10.906 4.207 48.178 1.00 92.25 354 LEU A N 1
ATOM 2798 C CA . LEU A 1 354 ? -10.861 4.516 46.747 1.00 92.25 354 LEU A CA 1
ATOM 2799 C C . LEU A 1 354 ? -11.345 3.327 45.907 1.00 92.25 354 LEU A C 1
ATOM 2801 O O . LEU A 1 354 ? -10.688 2.284 45.840 1.00 92.25 354 LEU A O 1
ATOM 2805 N N . MET A 1 355 ? -12.448 3.502 45.178 1.00 93.19 355 MET A N 1
ATOM 2806 C CA . MET A 1 355 ? -12.979 2.490 44.259 1.00 93.19 355 MET A CA 1
ATOM 2807 C C . MET A 1 355 ? -12.218 2.454 42.922 1.00 93.19 355 MET A C 1
ATOM 2809 O O . MET A 1 355 ? -12.811 2.618 41.855 1.00 93.19 355 MET A O 1
ATOM 2813 N N . GLN A 1 356 ? -10.904 2.209 42.944 1.00 92.31 356 GLN A N 1
ATOM 2814 C CA . GLN A 1 356 ? -10.076 2.228 41.725 1.00 92.31 356 GLN A CA 1
ATOM 2815 C C . GLN A 1 356 ? -10.572 1.256 40.641 1.00 92.31 356 GLN A C 1
ATOM 2817 O O . GLN A 1 356 ? -10.643 1.610 39.467 1.00 92.31 356 GLN A O 1
ATOM 2822 N N . ASN A 1 357 ? -11.025 0.060 41.029 1.00 91.75 357 ASN A N 1
ATOM 2823 C CA . ASN A 1 357 ? -11.589 -0.906 40.080 1.00 91.75 357 ASN A CA 1
ATOM 2824 C C . ASN A 1 357 ? -12.837 -0.374 39.354 1.00 91.75 357 ASN A C 1
ATOM 2826 O O . ASN A 1 357 ? -13.071 -0.736 38.202 1.00 91.75 357 ASN A O 1
ATOM 2830 N N . ALA A 1 358 ? -13.637 0.484 39.998 1.00 93.81 358 ALA A N 1
ATOM 2831 C CA . ALA A 1 358 ? -14.800 1.099 39.363 1.00 93.81 358 ALA A CA 1
ATOM 2832 C C . ALA A 1 358 ? -14.377 2.111 38.289 1.00 93.81 358 ALA A C 1
ATOM 2834 O O . ALA A 1 358 ? -14.974 2.134 37.214 1.00 93.81 358 ALA A O 1
ATOM 2835 N N . VAL A 1 359 ? -13.312 2.880 38.542 1.00 94.69 359 VAL A N 1
ATOM 2836 C CA . VAL A 1 359 ? -12.736 3.813 37.561 1.00 94.69 359 VAL A CA 1
ATOM 2837 C C . VAL A 1 359 ? -12.162 3.056 36.368 1.00 94.69 359 VAL A C 1
ATOM 2839 O O . VAL A 1 359 ? -12.523 3.348 35.233 1.00 94.69 359 VAL A O 1
ATOM 2842 N N . LEU A 1 360 ? -11.360 2.014 36.602 1.00 93.12 360 LEU A N 1
ATOM 2843 C CA . LEU A 1 360 ? -10.802 1.199 35.518 1.00 93.12 360 LEU A CA 1
ATOM 2844 C C . LEU A 1 360 ? -11.896 0.519 34.682 1.00 93.12 360 LEU A C 1
ATOM 2846 O O . LEU A 1 360 ? -11.760 0.388 33.467 1.00 93.12 360 LEU A O 1
ATOM 2850 N N . ASN A 1 361 ? -12.998 0.096 35.306 1.00 90.44 361 ASN A N 1
ATOM 2851 C CA . ASN A 1 361 ? -14.146 -0.453 34.583 1.00 90.44 361 ASN A CA 1
ATOM 2852 C C . ASN A 1 361 ? -14.913 0.608 33.786 1.00 90.44 361 ASN A C 1
ATOM 2854 O O . ASN A 1 361 ? -15.457 0.276 32.735 1.00 90.44 361 ASN A O 1
ATOM 2858 N N . LEU A 1 362 ? -14.950 1.858 34.253 1.00 91.75 362 LEU A N 1
ATOM 2859 C CA . LEU A 1 362 ? -15.497 2.976 33.490 1.00 91.75 362 LEU A CA 1
ATOM 2860 C C . LEU A 1 362 ? -14.606 3.316 32.287 1.00 91.75 362 LEU A C 1
ATOM 2862 O O . LEU A 1 362 ? -15.122 3.408 31.179 1.00 91.75 362 LEU A O 1
ATOM 2866 N N . ILE A 1 363 ? -13.287 3.431 32.480 1.00 92.69 363 ILE A N 1
ATOM 2867 C CA . ILE A 1 363 ? -12.321 3.734 31.408 1.00 92.69 363 ILE A CA 1
ATOM 2868 C C . ILE A 1 363 ? -12.375 2.676 30.300 1.00 92.69 363 ILE A C 1
ATOM 2870 O O . ILE A 1 363 ? -12.325 3.011 29.125 1.00 92.69 363 ILE A O 1
ATOM 2874 N N . LYS A 1 364 ? -12.578 1.397 30.641 1.00 87.81 364 LYS A N 1
ATOM 2875 C CA . LYS A 1 364 ? -12.767 0.318 29.649 1.00 87.81 364 LYS A CA 1
ATOM 2876 C C . LYS A 1 364 ? -13.968 0.512 28.714 1.00 87.81 364 LYS A C 1
ATOM 2878 O O . LYS A 1 364 ? -14.052 -0.207 27.723 1.00 87.81 364 LYS A O 1
ATOM 2883 N N . LYS A 1 365 ? -14.909 1.409 29.035 1.00 86.81 365 LYS A N 1
ATOM 2884 C CA . LYS A 1 365 ? -16.048 1.746 28.167 1.00 86.81 365 LYS A CA 1
ATOM 2885 C C . LYS A 1 365 ? -15.737 2.852 27.151 1.00 86.81 365 LYS A C 1
ATOM 2887 O O . LYS A 1 365 ? -16.575 3.094 26.288 1.00 86.81 365 LYS A O 1
ATOM 2892 N N . ALA A 1 366 ? -14.605 3.543 27.284 1.00 87.31 366 ALA A N 1
ATOM 2893 C CA . ALA A 1 366 ? -14.174 4.585 26.357 1.00 87.31 366 ALA A CA 1
ATOM 2894 C C . ALA A 1 366 ? -13.801 4.003 24.977 1.00 87.31 366 ALA A C 1
ATOM 2896 O O . ALA A 1 366 ? -13.602 2.784 24.866 1.00 87.31 366 ALA A O 1
ATOM 2897 N N . PRO A 1 367 ? -13.687 4.841 23.926 1.00 83.69 367 PRO A N 1
ATOM 2898 C CA . PRO A 1 367 ? -13.089 4.437 22.659 1.00 83.69 367 PRO A CA 1
ATOM 2899 C C . PRO A 1 367 ? -11.748 3.740 22.890 1.00 83.69 367 PRO A C 1
ATOM 2901 O O . PRO A 1 367 ? -10.922 4.211 23.668 1.00 83.69 367 PRO A O 1
ATOM 2904 N N . HIS A 1 368 ? -11.543 2.599 22.228 1.00 77.62 368 HIS A N 1
ATOM 2905 C CA . HIS A 1 368 ? -10.406 1.715 22.496 1.00 77.62 368 HIS A CA 1
ATOM 2906 C C . HIS A 1 368 ? -9.058 2.445 22.470 1.00 77.62 368 HIS A C 1
ATOM 2908 O O 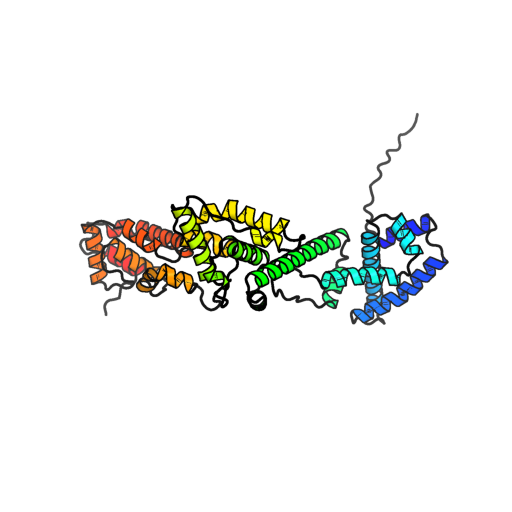. HIS A 1 368 ? -8.204 2.194 23.318 1.00 77.62 368 HIS A O 1
ATOM 2914 N N . ASP A 1 369 ? -8.890 3.362 21.522 1.00 78.75 369 ASP A N 1
ATOM 2915 C CA . ASP A 1 369 ? -7.622 4.048 21.291 1.00 78.75 369 ASP A CA 1
ATOM 2916 C C . ASP A 1 369 ? -7.313 5.103 22.373 1.00 78.75 369 ASP A C 1
ATOM 2918 O O . ASP A 1 369 ? -6.158 5.481 22.548 1.00 78.75 369 ASP A O 1
ATOM 2922 N N . GLU A 1 370 ? -8.311 5.505 23.167 1.00 85.06 370 GLU A N 1
ATOM 2923 C CA . GLU A 1 370 ? -8.157 6.415 24.311 1.00 85.06 370 GLU A CA 1
ATOM 2924 C C . GLU A 1 370 ? -7.892 5.666 25.626 1.00 85.06 370 GLU A C 1
ATOM 2926 O O . GLU A 1 370 ? -7.371 6.245 26.578 1.00 85.06 370 GLU A O 1
ATOM 2931 N N . VAL A 1 371 ? -8.231 4.372 25.712 1.00 87.81 371 VAL A N 1
ATOM 2932 C CA . VAL A 1 371 ? -8.252 3.612 26.977 1.00 87.81 371 VAL A CA 1
ATOM 2933 C C . VAL A 1 371 ? -6.918 3.675 27.720 1.00 87.81 371 VAL A C 1
ATOM 2935 O O . VAL A 1 371 ? -6.907 3.860 28.936 1.00 87.81 371 VAL A O 1
ATOM 2938 N N . ASP A 1 372 ? -5.795 3.503 27.027 1.00 88.38 372 ASP A N 1
ATOM 2939 C CA . ASP A 1 372 ? -4.481 3.484 27.679 1.00 88.38 372 ASP A CA 1
ATOM 2940 C C . ASP A 1 372 ? -4.019 4.885 28.099 1.00 88.38 372 ASP A C 1
ATOM 2942 O O . ASP A 1 372 ? -3.446 5.036 29.179 1.00 88.38 372 ASP A O 1
ATOM 2946 N N . GLN A 1 373 ? -4.348 5.919 27.318 1.00 92.50 373 GLN A N 1
ATOM 2947 C CA . GLN A 1 373 ? -4.106 7.310 27.703 1.00 92.50 373 GLN A CA 1
ATOM 2948 C C . GLN A 1 373 ? -4.936 7.695 28.933 1.00 92.50 373 GLN A C 1
ATOM 2950 O O . GLN A 1 373 ? -4.405 8.280 29.871 1.00 92.50 373 GLN A O 1
ATOM 2955 N N . LEU A 1 374 ? -6.216 7.319 28.967 1.00 94.62 374 LEU A N 1
ATOM 2956 C CA . LEU A 1 374 ? -7.113 7.598 30.090 1.00 94.62 374 LEU A CA 1
ATOM 2957 C C . LEU A 1 374 ? -6.691 6.868 31.369 1.00 94.62 374 LEU A C 1
ATOM 2959 O O . LEU A 1 374 ? -6.840 7.420 32.459 1.00 94.62 374 LEU A O 1
ATOM 2963 N N . LYS A 1 375 ? -6.149 5.647 31.252 1.00 95.12 375 LYS A N 1
ATOM 2964 C CA . LYS A 1 375 ? -5.528 4.954 32.392 1.00 95.12 375 LYS A CA 1
ATOM 2965 C C . LYS A 1 375 ? -4.321 5.728 32.906 1.00 95.12 375 LYS A C 1
ATOM 2967 O O . LYS A 1 375 ? -4.286 6.011 34.093 1.00 95.12 375 LYS A O 1
ATOM 2972 N N . SER A 1 376 ? -3.395 6.117 32.023 1.00 96.44 376 SER A N 1
ATOM 2973 C CA . SER A 1 376 ? -2.216 6.904 32.415 1.00 96.44 376 SER A CA 1
ATOM 2974 C C . SER A 1 376 ? -2.618 8.212 33.094 1.00 96.44 376 SER A C 1
ATOM 2976 O O . SER A 1 376 ? -2.097 8.529 34.154 1.00 96.44 376 SER A O 1
ATOM 2978 N N . LEU A 1 377 ? -3.598 8.929 32.533 1.00 96.75 377 LEU A N 1
ATOM 2979 C CA . LEU A 1 377 ? -4.135 10.163 33.107 1.00 96.75 377 LEU A CA 1
ATOM 2980 C C . LEU A 1 377 ? -4.676 9.945 34.528 1.00 96.75 377 LEU A C 1
ATOM 2982 O O . LEU A 1 377 ? -4.443 10.763 35.419 1.00 96.75 377 LEU A O 1
ATOM 2986 N N . TRP A 1 378 ? -5.421 8.858 34.741 1.00 97.19 378 TRP A N 1
ATOM 2987 C CA . TRP A 1 378 ? -5.955 8.524 36.058 1.00 97.19 378 TRP A CA 1
ATOM 2988 C C . TRP A 1 378 ? -4.862 8.107 37.044 1.00 97.19 378 TRP A C 1
ATOM 2990 O O . TRP A 1 378 ? -4.902 8.548 38.192 1.00 97.19 378 TRP A O 1
ATOM 3000 N N . ASP A 1 379 ? -3.907 7.290 36.605 1.00 96.38 379 ASP A N 1
ATOM 3001 C CA . ASP A 1 379 ? -2.800 6.809 37.432 1.00 96.38 379 ASP A CA 1
ATOM 3002 C C . ASP A 1 379 ? -1.917 7.988 37.888 1.00 96.38 379 ASP A C 1
ATOM 3004 O O . ASP A 1 379 ? -1.680 8.151 39.086 1.00 96.38 379 ASP A O 1
ATOM 3008 N N . ASP A 1 380 ? -1.555 8.894 36.973 1.00 96.31 380 ASP A N 1
ATOM 3009 C CA . ASP A 1 380 ? -0.781 10.105 37.285 1.00 96.31 380 ASP A CA 1
ATOM 3010 C C . ASP A 1 380 ? -1.523 11.015 38.282 1.00 96.31 380 ASP A C 1
ATOM 3012 O O . ASP A 1 380 ? -0.945 11.522 39.248 1.00 96.31 380 ASP A O 1
ATOM 3016 N N . PHE A 1 381 ? -2.832 11.209 38.082 1.00 96.56 381 PHE A N 1
ATOM 3017 C CA . PHE A 1 381 ? -3.651 12.000 38.999 1.00 96.56 381 PHE A CA 1
ATOM 3018 C C . PHE A 1 381 ? -3.754 11.352 40.378 1.00 96.56 381 PHE A C 1
ATOM 3020 O O . PHE A 1 381 ? -3.612 12.043 41.388 1.00 96.56 381 PHE A O 1
ATOM 3027 N N . ILE A 1 382 ? -4.045 10.051 40.452 1.00 94.69 382 ILE A N 1
ATOM 3028 C CA . ILE A 1 382 ? -4.321 9.403 41.734 1.00 94.69 382 ILE A CA 1
ATOM 3029 C C . ILE A 1 382 ? -3.052 9.262 42.573 1.00 94.69 382 ILE A C 1
ATOM 3031 O O . ILE A 1 382 ? -3.136 9.411 43.794 1.00 94.69 382 ILE A O 1
ATOM 3035 N N . ASP A 1 383 ? -1.890 9.068 41.950 1.00 94.00 383 ASP A N 1
ATOM 3036 C CA . ASP A 1 383 ? -0.596 9.040 42.636 1.00 94.00 383 ASP A CA 1
ATOM 3037 C C . ASP A 1 383 ? -0.296 10.382 43.325 1.00 94.00 383 ASP A C 1
ATOM 3039 O O . ASP A 1 383 ? 0.100 10.409 44.495 1.00 94.00 383 ASP A O 1
ATOM 3043 N N . GLU A 1 384 ? -0.567 11.507 42.652 1.00 94.94 384 GLU A N 1
ATOM 3044 C CA . GLU A 1 384 ? -0.437 12.847 43.241 1.00 94.94 384 GLU A CA 1
ATOM 3045 C C . GLU A 1 384 ? -1.547 13.169 44.259 1.00 94.94 384 GLU A C 1
ATOM 3047 O O . GLU A 1 384 ? -1.297 13.847 45.259 1.00 94.94 384 GLU A O 1
ATOM 3052 N N . ALA A 1 385 ? -2.780 12.722 44.011 1.00 94.00 385 ALA A N 1
ATOM 3053 C CA . ALA A 1 385 ? -3.957 13.101 44.794 1.00 94.00 385 ALA A CA 1
ATOM 3054 C C . ALA A 1 385 ? -4.121 12.292 46.089 1.00 94.00 385 ALA A C 1
ATOM 3056 O O . ALA A 1 385 ? -4.699 12.793 47.058 1.00 94.00 385 ALA A O 1
ATOM 3057 N N . THR A 1 386 ? -3.638 11.045 46.125 1.00 93.69 386 THR A N 1
ATOM 3058 C CA . THR A 1 386 ? -3.836 10.105 47.244 1.00 93.69 386 THR A CA 1
ATOM 3059 C C . THR A 1 386 ? -3.426 10.676 48.608 1.00 93.69 386 THR A C 1
ATOM 3061 O O . THR A 1 386 ? -4.230 10.550 49.539 1.00 93.69 386 THR A O 1
ATOM 3064 N N . PRO A 1 387 ? -2.263 11.350 48.762 1.00 93.56 387 PRO A N 1
ATOM 3065 C CA . PRO A 1 387 ? -1.871 11.951 50.035 1.00 93.56 387 PRO A CA 1
ATOM 3066 C C . PRO A 1 387 ? -2.906 12.941 50.573 1.00 93.56 387 PRO A C 1
ATOM 3068 O O . PRO A 1 387 ? -3.171 12.938 51.765 1.00 93.56 387 PRO A O 1
ATOM 3071 N N . PHE A 1 388 ? -3.541 13.738 49.709 1.00 93.81 388 PHE A N 1
ATOM 3072 C CA . PHE A 1 388 ? -4.541 14.732 50.114 1.00 93.81 388 PHE A CA 1
ATOM 3073 C C . PHE A 1 388 ? -5.928 14.112 50.333 1.00 93.81 388 PHE A C 1
ATOM 3075 O O . PHE A 1 388 ? -6.657 14.465 51.266 1.00 93.81 388 PHE A O 1
ATOM 3082 N N . LEU A 1 389 ? -6.318 13.175 49.463 1.00 93.69 389 LEU A N 1
ATOM 3083 C CA . LEU A 1 389 ? -7.621 12.511 49.531 1.00 93.69 389 LEU A CA 1
ATOM 3084 C C . LEU A 1 389 ? -7.770 11.692 50.819 1.00 93.69 389 LEU A C 1
ATOM 3086 O O . LEU A 1 389 ? -8.841 11.723 51.431 1.00 93.69 389 LEU A O 1
ATOM 3090 N N . LEU A 1 390 ? -6.701 11.014 51.246 1.00 92.50 390 LEU A N 1
ATOM 3091 C CA . LEU A 1 390 ? -6.695 10.123 52.410 1.00 92.50 390 LEU A CA 1
ATOM 3092 C C . LEU A 1 390 ? -6.161 10.769 53.699 1.00 92.50 390 LEU A C 1
ATOM 3094 O O . LEU A 1 390 ? -6.110 10.096 54.725 1.00 92.50 390 LEU A O 1
ATOM 3098 N N . ASP A 1 391 ? -5.783 12.050 53.681 1.00 92.38 391 ASP A N 1
ATOM 3099 C CA . ASP A 1 391 ? -5.303 12.739 54.882 1.00 92.38 391 ASP A CA 1
ATOM 3100 C C . ASP A 1 391 ? -6.436 13.001 55.888 1.00 92.38 391 ASP A C 1
ATOM 3102 O O . ASP A 1 391 ? -7.182 13.978 55.785 1.00 92.38 391 ASP A O 1
ATOM 3106 N N . GLU A 1 392 ? -6.557 12.138 56.894 1.00 87.38 392 GLU A N 1
ATOM 3107 C CA . GLU A 1 392 ? -7.515 12.301 57.992 1.00 87.38 392 GLU A CA 1
ATOM 3108 C C . GLU A 1 392 ? -7.239 13.537 58.867 1.00 87.38 392 GLU A C 1
ATOM 3110 O O . GLU A 1 392 ? -8.153 14.000 59.551 1.00 87.38 392 GLU A O 1
ATOM 3115 N N . SER A 1 393 ? -6.024 14.103 58.833 1.00 88.62 393 SER A N 1
ATOM 3116 C CA . SER A 1 393 ? -5.664 15.285 59.627 1.00 88.62 393 SER A CA 1
ATOM 3117 C C . SER A 1 393 ? -6.208 16.598 59.046 1.00 88.62 393 SER A C 1
ATOM 3119 O O . SER A 1 393 ? -6.439 17.554 59.795 1.00 88.62 393 SER A O 1
ATOM 3121 N N . ASP A 1 394 ? -6.530 16.638 57.747 1.00 89.81 394 ASP A N 1
ATOM 3122 C CA . ASP A 1 394 ? -7.254 17.748 57.114 1.00 89.81 394 ASP A CA 1
ATOM 3123 C C . ASP A 1 394 ? -8.763 17.668 57.412 1.00 89.81 394 ASP A C 1
ATOM 3125 O O . ASP A 1 394 ? -9.592 17.364 56.546 1.00 89.81 394 ASP A O 1
ATOM 3129 N N . GLU A 1 395 ? -9.141 17.954 58.662 1.00 84.69 395 GLU A N 1
ATOM 3130 C CA . GLU A 1 395 ? -10.538 17.934 59.129 1.00 84.69 395 GLU A CA 1
ATOM 3131 C C . GLU A 1 395 ? -11.429 18.948 58.389 1.00 84.69 395 GLU A C 1
ATOM 3133 O O . GLU A 1 395 ? -12.635 18.747 58.221 1.00 84.69 395 GLU A O 1
ATOM 3138 N N . LYS A 1 396 ? -10.850 20.073 57.948 1.00 88.94 396 LYS A N 1
ATOM 3139 C CA . LYS A 1 396 ? -11.583 21.150 57.257 1.00 88.94 396 LYS A CA 1
ATOM 3140 C C . LYS A 1 396 ? -11.649 20.955 55.742 1.00 88.94 396 LYS A C 1
ATOM 3142 O O . LYS A 1 396 ? -12.378 21.709 55.082 1.00 88.94 396 LYS A O 1
ATOM 3147 N N . LEU A 1 397 ? -10.959 19.943 55.214 1.00 92.19 397 LEU A N 1
ATOM 3148 C CA . LEU A 1 397 ? -10.825 19.652 53.789 1.00 92.19 397 LEU A CA 1
ATOM 3149 C C . LEU A 1 397 ? -10.237 20.843 53.015 1.00 92.19 397 LEU A C 1
ATOM 3151 O O . LEU A 1 397 ? -10.704 21.152 51.922 1.00 92.19 397 LEU A O 1
ATOM 3155 N N . ASN A 1 398 ? -9.309 21.605 53.590 1.00 91.00 398 ASN A N 1
ATOM 3156 C CA . ASN A 1 398 ? -8.784 22.805 52.936 1.00 91.00 398 ASN A CA 1
ATOM 3157 C C . ASN A 1 398 ? -7.739 22.472 51.869 1.00 91.00 398 ASN A C 1
ATOM 3159 O O . ASN A 1 398 ? -7.785 23.045 50.776 1.00 91.00 398 ASN A O 1
ATOM 3163 N N . GLU A 1 399 ? -6.818 21.564 52.174 1.00 91.44 399 GLU A N 1
ATOM 3164 C CA . GLU A 1 399 ? -5.698 21.234 51.291 1.00 91.44 399 GLU A CA 1
ATOM 3165 C C . GLU A 1 399 ? -6.195 20.408 50.111 1.00 91.44 399 GLU A C 1
ATOM 3167 O O . GLU A 1 399 ? -6.003 20.791 48.953 1.00 91.44 399 GLU A O 1
ATOM 3172 N N . VAL A 1 400 ? -6.988 19.371 50.397 1.00 93.50 400 VAL A N 1
ATOM 3173 C CA . VAL A 1 400 ? -7.612 18.535 49.365 1.00 93.50 400 VAL A CA 1
ATOM 3174 C C . VAL A 1 400 ? -8.520 19.344 48.436 1.00 93.50 400 VAL A C 1
ATOM 3176 O O . VAL A 1 400 ? -8.493 19.161 47.224 1.00 93.50 400 VAL A O 1
ATOM 3179 N N . MET A 1 401 ? -9.289 20.305 48.958 1.00 94.56 401 MET A N 1
ATOM 3180 C CA . MET A 1 401 ? -10.162 21.131 48.115 1.00 94.56 401 MET A CA 1
ATOM 3181 C C . MET A 1 401 ? -9.404 22.172 47.291 1.00 94.56 401 MET A C 1
ATOM 3183 O O . MET A 1 401 ? -9.957 22.647 46.301 1.00 94.56 401 MET A O 1
ATOM 3187 N N . THR A 1 402 ? -8.193 22.555 47.700 1.00 93.75 402 THR A N 1
ATOM 3188 C CA . THR A 1 402 ? -7.321 23.425 46.899 1.00 93.75 402 THR A CA 1
ATOM 3189 C C . THR A 1 402 ? -6.743 22.625 45.740 1.00 93.75 402 THR A C 1
ATOM 3191 O O . THR A 1 402 ? -6.921 23.019 44.593 1.00 93.75 402 THR A O 1
ATOM 3194 N N . TYR A 1 403 ? -6.194 21.441 46.027 1.00 94.19 403 TYR A N 1
ATOM 3195 C CA . TYR A 1 403 ? -5.698 20.518 45.007 1.00 94.19 403 TYR A CA 1
ATOM 3196 C C . TYR A 1 403 ? -6.774 20.176 43.962 1.00 94.19 403 TYR A C 1
ATOM 3198 O O . TYR A 1 403 ? -6.567 20.328 42.758 1.00 94.19 403 TYR A O 1
ATOM 3206 N N . LEU A 1 404 ? -7.972 19.787 44.414 1.00 94.50 404 LEU A N 1
ATOM 3207 C CA . LEU A 1 404 ? -9.069 19.444 43.508 1.00 94.50 404 LEU A CA 1
ATOM 3208 C C . LEU A 1 404 ? -9.600 20.646 42.714 1.00 94.50 404 LEU A C 1
ATOM 3210 O O . LEU A 1 404 ? -10.165 20.448 41.645 1.00 94.50 404 LEU A O 1
ATOM 3214 N N . ALA A 1 405 ? -9.455 21.881 43.201 1.00 92.44 405 ALA A N 1
ATOM 3215 C CA . ALA A 1 405 ? -9.870 23.062 42.441 1.00 92.44 405 ALA A CA 1
ATOM 3216 C C . ALA A 1 405 ? -8.930 23.366 41.262 1.00 92.44 405 ALA A C 1
ATOM 3218 O O . ALA A 1 405 ? -9.375 23.978 40.292 1.00 92.44 405 ALA A O 1
ATOM 3219 N N . ASP A 1 406 ? -7.671 22.930 41.345 1.00 92.12 406 ASP A N 1
ATOM 3220 C CA . ASP A 1 406 ? -6.675 23.100 40.284 1.00 92.12 406 ASP A CA 1
ATOM 3221 C C . ASP A 1 406 ? -6.722 21.960 39.253 1.00 92.12 406 ASP A C 1
ATOM 3223 O O . ASP A 1 406 ? -6.425 22.176 38.079 1.00 92.12 406 ASP A O 1
ATOM 3227 N N . ARG A 1 407 ? -7.094 20.744 39.680 1.00 92.81 407 ARG A N 1
ATOM 3228 C CA . ARG A 1 407 ? -7.048 19.522 38.851 1.00 92.81 407 ARG A CA 1
ATOM 3229 C C . ARG A 1 407 ? -8.417 18.970 38.433 1.00 92.81 407 ARG A C 1
ATOM 3231 O O . ARG A 1 407 ? -8.479 18.089 37.581 1.00 92.81 407 ARG A O 1
ATOM 3238 N N . CYS A 1 408 ? -9.516 19.456 39.013 1.00 95.00 408 CYS A N 1
ATOM 3239 C CA . CYS A 1 408 ? -10.882 19.041 38.678 1.00 95.00 408 CYS A CA 1
ATOM 3240 C C . CYS A 1 408 ? -11.798 20.250 38.427 1.00 95.00 408 CYS A C 1
ATOM 3242 O O . CYS A 1 408 ? -11.558 21.371 38.875 1.00 95.00 408 CYS A O 1
ATOM 3244 N N . ASN A 1 409 ? -12.914 20.012 37.741 1.00 94.75 409 ASN A N 1
ATOM 3245 C CA . ASN A 1 409 ? -13.892 21.031 37.390 1.00 94.75 409 ASN A CA 1
ATOM 3246 C C . ASN A 1 409 ? -14.863 21.281 38.553 1.00 94.75 409 ASN A C 1
ATOM 3248 O O . ASN A 1 409 ? -15.978 20.742 38.616 1.00 94.75 409 ASN A O 1
ATOM 3252 N N . ILE A 1 410 ? -14.418 22.117 39.492 1.00 93.44 410 ILE A N 1
ATOM 3253 C CA . ILE A 1 410 ? -15.210 22.554 40.641 1.00 93.44 410 ILE A CA 1
ATOM 3254 C C . ILE A 1 410 ? -15.758 23.962 40.397 1.00 93.44 410 ILE A C 1
ATOM 3256 O O . ILE A 1 410 ? -15.013 24.931 40.256 1.00 93.44 410 ILE A O 1
ATOM 3260 N N . GLN A 1 411 ? -17.084 24.101 40.435 1.00 89.50 411 GLN A N 1
ATOM 3261 C CA . GLN A 1 411 ? -17.749 25.398 40.311 1.00 89.50 411 GLN A CA 1
ATOM 3262 C C . GLN A 1 411 ? -17.319 26.341 41.442 1.00 89.50 411 GLN A C 1
ATOM 3264 O O . GLN A 1 411 ? -17.463 26.024 42.631 1.00 89.50 411 GLN A O 1
ATOM 3269 N N . LYS A 1 412 ? -16.824 27.525 41.063 1.00 76.06 412 LYS A N 1
ATOM 3270 C CA . LYS A 1 412 ? -16.497 28.596 42.010 1.00 76.06 412 LYS A CA 1
ATOM 3271 C C . LYS A 1 412 ? -17.787 29.093 42.683 1.00 76.06 412 LYS A C 1
ATOM 3273 O O . LYS A 1 412 ? -18.811 29.200 42.008 1.00 76.06 412 LYS A O 1
ATOM 3278 N N . PRO A 1 413 ? -17.772 29.366 43.999 1.00 63.91 413 PRO A N 1
ATOM 3279 C CA . PRO A 1 413 ? -18.923 29.962 44.666 1.00 63.91 413 PRO A CA 1
ATOM 3280 C C . PRO A 1 413 ? -19.206 31.340 44.051 1.00 63.91 413 PRO A C 1
ATOM 3282 O O . PRO A 1 413 ? -18.275 32.123 43.867 1.00 63.91 413 PRO A O 1
ATOM 3285 N N . HIS A 1 414 ? -20.471 31.581 43.695 1.00 47.44 414 HIS A N 1
ATOM 3286 C CA . HIS A 1 414 ? -20.961 32.901 43.297 1.00 47.44 414 HIS A CA 1
ATOM 3287 C C . HIS A 1 414 ? -20.935 33.883 44.464 1.00 47.44 414 HIS A C 1
ATOM 3289 O O . HIS A 1 414 ? -21.225 33.440 45.602 1.00 47.44 414 HIS A O 1
#

Sequence (414 aa):
MTSAKNTQSIAAYDNAPYFEKAFRHAVQHSYVDQTRIDAIVDEAATGSVQIADYFGESSHLRKNLEVSMTRMVSLVSLYLEDTTDAELDKASQLLKEKPFRALSRGGSQMLKALYCLPEDDYFGSPRLDSEREFLKKCLSKKLSVTKYRQTLADCERFKKNIDFATLLVKKVGASINQLHEHHAPAEHVIRTALLLLAYGTKKILANKTHPYNEAGLFETFSAIRKEHEFLGDVTCKANFIQELPLAFQDEATSVLSSINKEDIPKIVNQSVTLESAFSDLKDRKYFYIRDQLNEVSRFDQGLAADWFALTGGTEDDILLLTLFLCTAAGVPQKTTLKRNEAKKAVLSIRENGLMQNAVLNLIKKAPHDEVDQLKSLWDDFIDEATPFLLDESDEKLNEVMTYLADRCNIQKPH